Protein AF-0000000086488734 (afdb_homodimer)

pLDDT: mean 96.56, std 5.33, range [37.34, 98.94]

Nearest PDB structures (foldseek):
  3ado-assembly1_A  TM=9.738E-01  e=2.021E-36  Oryctolagus cuniculus
  3f3s-assembly1_A  TM=9.738E-01  e=7.487E-36  Homo sapiens
  4om8-assembly1_A  TM=8.077E-01  e=1.391E-19  Mesorhizobium japonicum MAFF 303099
  4dyd-assembly1_A  TM=7.619E-01  e=4.745E-18  Acinetobacter baylyi
  1f17-assembly1_A  TM=7.659E-01  e=3.900E-17  Homo sapiens

Secondary structure (DSSP, 8-state):
-----EEEEE--SHHHHHHHHHHHHTT--EEEE-S-HHHHHHHHHHHHHHHHHHHHTT--SSSS-HHHHHHTEEEES-HHHHHTTEEEEEE---S-HHHHHHHHHHHHHHHHHHT-TTT-EEEE--SSS-THHHHTT-TTGGGEEEEEE-SSTTT--EEEEE--TT--HHHHHHHHHHHHHTT-EEEE-SS--TTTTHHHHHHHHHHHHHHHHHTTSS-HHHHHHHIIIIIHHHHTTS-HHHHHHHTTTSHHHHHHHHHHHHHHHHHTS-SPP-TTT-TTHHHHHHHHHHHS-GGGHHHHHHHHHHHHHHHHHHHHHHHH-/-----EEEEE--SHHHHHHHHHHHHTT--EEEE-S-HHHHHHHHHHHHHHHHHHHHTT--SSSS-HHHHHHTEEEES-HHHHHTTEEEEEE---S-HHHHHHHHHHHHHHHHHHT-TTT-EEEE--SSS-THHHHTT-TTGGGEEEEEE-SSTTT--EEEEE--TT--HHHHHHHHHHHHHTT-EEEE-SS--TTTTHHHHHHHHHHHHHHHHHTTSS-HHHHHHHIIIIIHHHHTTS-HHHHHHHTTTSHHHHHHHHHHHHHHHHHTS-SPP-TTT-TTHHHHHHHHHHHS-GGGHHHHHHHHHHHHHHHHHHHHHHHH-

InterPro domains:
  IPR006108 3-hydroxyacyl-CoA dehydrogenase, C-terminal [PF00725] (195-251)
  IPR006176 3-hydroxyacyl-CoA dehydrogenase, NAD binding [PF02737] (6-191)
  IPR006180 3-hydroxyacyl-CoA dehydrogenase, conserved site [PS00067] (192-216)
  IPR008927 6-phosphogluconate dehydrogenase-like, C-terminal domain superfamily [SSF48179] (195-271)
  IPR013328 6-phosphogluconate dehydrogenase, domain 2 [G3DSA:1.10.1040.10] (196-321)
  IPR036291 NAD(P)-binding domain superfamily [SSF51735] (2-192)

Structure (mmCIF, N/CA/C/O backbone):
data_AF-0000000086488734-model_v1
#
loop_
_entity.id
_entity.type
_entity.pdbx_description
1 polymer Lambda-crystallin
#
loop_
_atom_site.group_PDB
_atom_site.id
_atom_site.type_symbol
_atom_site.label_atom_id
_atom_site.label_alt_id
_atom_site.label_comp_id
_atom_site.label_asym_id
_atom_site.label_entity_id
_atom_site.label_seq_id
_atom_site.pdbx_PDB_ins_code
_atom_site.Cartn_x
_atom_site.Cartn_y
_atom_site.Cartn_z
_atom_site.occupancy
_atom_site.B_iso_or_equiv
_atom_site.auth_seq_id
_atom_site.auth_comp_id
_atom_site.auth_asym_id
_atom_site.auth_atom_id
_atom_site.pdbx_PDB_model_num
ATOM 1 N N . MET A 1 1 ? 20.094 37.031 6.965 1 37.47 1 MET A N 1
ATOM 2 C CA . MET A 1 1 ? 19.328 35.938 6.367 1 37.47 1 MET A CA 1
ATOM 3 C C . MET A 1 1 ? 17.844 36.062 6.711 1 37.47 1 MET A C 1
ATOM 5 O O . MET A 1 1 ? 17.484 36.219 7.879 1 37.47 1 MET A O 1
ATOM 9 N N . SER A 1 2 ? 17.016 36.562 5.918 1 46.47 2 SER A N 1
ATOM 10 C CA . SER A 1 2 ? 15.609 36.938 6.117 1 46.47 2 SER A CA 1
ATOM 11 C C . SER A 1 2 ? 14.859 35.844 6.875 1 46.47 2 SER A C 1
ATOM 13 O O . SER A 1 2 ? 14.961 34.656 6.539 1 46.47 2 SER A O 1
ATOM 15 N N . SER A 1 3 ? 14.391 36.156 8.094 1 72 3 SER A N 1
ATOM 16 C CA . SER A 1 3 ? 13.828 35.25 9.086 1 72 3 SER A CA 1
ATOM 17 C C . SER A 1 3 ? 12.586 34.531 8.555 1 72 3 SER A C 1
ATOM 19 O O . SER A 1 3 ? 11.766 35.156 7.863 1 72 3 SER A O 1
ATOM 21 N N . LYS A 1 4 ? 12.547 33.156 8.211 1 86 4 LYS A N 1
ATOM 22 C CA . LYS A 1 4 ? 11.453 32.375 7.641 1 86 4 LYS A CA 1
ATOM 23 C C . LYS A 1 4 ? 10.156 32.594 8.406 1 86 4 LYS A C 1
ATOM 25 O O . LYS A 1 4 ? 9.078 32.281 7.922 1 86 4 LYS A O 1
ATOM 30 N N . GLY A 1 5 ? 10.203 33.406 9.469 1 93 5 GLY A N 1
ATOM 31 C CA . GLY A 1 5 ? 9.031 33.562 10.312 1 93 5 GLY A CA 1
ATOM 32 C C . GLY A 1 5 ? 8.852 32.406 11.289 1 93 5 GLY A C 1
ATOM 33 O O . GLY A 1 5 ? 9.406 31.328 11.102 1 93 5 GLY A O 1
ATOM 34 N N . LYS A 1 6 ? 8 32.625 12.273 1 96.88 6 LYS A N 1
ATOM 35 C CA . LYS A 1 6 ? 7.801 31.688 13.367 1 96.88 6 LYS A CA 1
ATOM 36 C C . LYS A 1 6 ? 6.637 30.734 13.062 1 96.88 6 LYS A C 1
ATOM 38 O O . LYS A 1 6 ? 5.648 31.141 12.445 1 96.88 6 LYS A O 1
ATOM 43 N N . ILE A 1 7 ? 6.828 29.5 13.484 1 98.56 7 ILE A N 1
ATOM 44 C CA . ILE A 1 7 ? 5.746 28.516 13.445 1 98.56 7 ILE A CA 1
ATOM 45 C C . ILE A 1 7 ? 5.285 28.203 14.859 1 98.56 7 ILE A C 1
ATOM 47 O O . ILE A 1 7 ? 6.105 27.938 15.742 1 98.56 7 ILE A O 1
ATOM 51 N N . GLY A 1 8 ? 4.039 28.328 15.078 1 98.69 8 GLY A N 1
ATOM 52 C CA . GLY A 1 8 ? 3.465 27.891 16.344 1 98.69 8 GLY A CA 1
ATOM 53 C C . GLY A 1 8 ? 2.799 26.531 16.25 1 98.69 8 GLY A C 1
ATOM 54 O O . GLY A 1 8 ? 2.178 26.203 15.242 1 98.69 8 GLY A O 1
ATOM 55 N N . ILE A 1 9 ? 2.91 25.75 17.344 1 98.81 9 ILE A N 1
ATOM 56 C CA . ILE A 1 9 ? 2.242 24.453 17.422 1 98.81 9 ILE A CA 1
ATOM 57 C C . ILE A 1 9 ? 1.436 24.359 18.719 1 98.81 9 ILE A C 1
ATOM 59 O O . ILE A 1 9 ? 1.965 24.609 19.797 1 98.81 9 ILE A O 1
ATOM 63 N N . MET A 1 10 ? 0.19 24.141 18.578 1 98.62 10 MET A N 1
ATOM 64 C CA . MET A 1 10 ? -0.683 23.922 19.734 1 98.62 10 MET A CA 1
ATOM 65 C C . MET A 1 10 ? -0.871 22.438 20 1 98.62 10 MET A C 1
ATOM 67 O O . MET A 1 10 ? -1.656 21.781 19.328 1 98.62 10 MET A O 1
ATOM 71 N N . GLY A 1 11 ? -0.324 21.906 21 1 97.88 11 GLY A N 1
ATOM 72 C CA . GLY A 1 11 ? -0.283 20.484 21.312 1 97.88 11 GLY A CA 1
ATOM 73 C C . GLY A 1 11 ? 1.09 19.875 21.109 1 97.88 11 GLY A C 1
ATOM 74 O O . GLY A 1 11 ? 1.642 19.922 20.016 1 97.88 11 GLY A O 1
ATOM 75 N N . SER A 1 12 ? 1.639 19.281 22.188 1 97.81 12 SER A N 1
ATOM 76 C CA . SER A 1 12 ? 3.008 18.766 22.141 1 97.81 12 SER A CA 1
ATOM 77 C C . SER A 1 12 ? 3.039 17.25 22.234 1 97.81 12 SER A C 1
ATOM 79 O O . SER A 1 12 ? 3.986 16.672 22.766 1 97.81 12 SER A O 1
ATOM 81 N N . GLY A 1 13 ? 1.936 16.609 21.75 1 95.69 13 GLY A N 1
ATOM 82 C CA . GLY A 1 13 ? 1.922 15.156 21.625 1 95.69 13 GLY A CA 1
ATOM 83 C C . GLY A 1 13 ? 2.75 14.648 20.453 1 95.69 13 GLY A C 1
ATOM 84 O O . GLY A 1 13 ? 3.6 15.367 19.938 1 95.69 13 GLY A O 1
ATOM 85 N N . LEU A 1 14 ? 2.539 13.414 20.109 1 93.31 14 LEU A N 1
ATOM 86 C CA . LEU A 1 14 ? 3.309 12.742 19.062 1 93.31 14 LEU A CA 1
ATOM 87 C C . LEU A 1 14 ? 3.275 13.531 17.766 1 93.31 14 LEU A C 1
ATOM 89 O O . LEU A 1 14 ? 4.316 13.758 17.141 1 93.31 14 LEU A O 1
ATOM 93 N N . ILE A 1 15 ? 2.08 13.938 17.344 1 96.94 15 ILE A N 1
ATOM 94 C CA . ILE A 1 15 ? 1.908 14.656 16.078 1 96.94 15 ILE A CA 1
ATOM 95 C C . ILE A 1 15 ? 2.594 16.016 16.172 1 96.94 15 ILE A C 1
ATOM 97 O O . ILE A 1 15 ? 3.318 16.422 15.25 1 96.94 15 ILE A O 1
ATOM 101 N N . GLY A 1 16 ? 2.352 16.734 17.266 1 98.25 16 GLY A N 1
ATOM 102 C CA . GLY A 1 16 ? 2.982 18.031 17.453 1 98.25 16 GLY A CA 1
ATOM 103 C C . GLY A 1 16 ? 4.496 17.969 17.438 1 98.25 16 GLY A C 1
ATOM 104 O O . GLY A 1 16 ? 5.148 18.812 16.828 1 98.25 16 GLY A O 1
ATOM 105 N N . ARG A 1 17 ? 5.051 16.984 18.047 1 98.12 17 ARG A N 1
ATOM 106 C CA . ARG A 1 17 ? 6.496 16.797 18.078 1 98.12 17 ARG A CA 1
ATOM 107 C C . ARG A 1 17 ? 7.055 16.531 16.688 1 98.12 17 ARG A C 1
ATOM 109 O O . ARG A 1 17 ? 8.086 17.094 16.312 1 98.12 17 ARG A O 1
ATOM 116 N N . SER A 1 18 ? 6.367 15.727 15.93 1 97.88 18 SER A N 1
ATOM 117 C CA . SER A 1 18 ? 6.801 15.43 14.57 1 97.88 18 SER A CA 1
ATOM 118 C C . SER A 1 18 ? 6.793 16.688 13.703 1 97.88 18 SER A C 1
ATOM 120 O O . SER A 1 18 ? 7.727 16.922 12.93 1 97.88 18 SER A O 1
ATOM 122 N N . TRP A 1 19 ? 5.738 17.453 13.852 1 98.69 19 TRP A N 1
ATOM 123 C CA . TRP A 1 19 ? 5.664 18.703 13.102 1 98.69 19 TRP A CA 1
ATOM 124 C C . TRP A 1 19 ? 6.82 19.625 13.477 1 98.69 19 TRP A C 1
ATOM 126 O O . TRP A 1 19 ? 7.43 20.25 12.602 1 98.69 19 TRP A O 1
ATOM 136 N N . ALA A 1 20 ? 7.094 19.703 14.758 1 98.75 20 ALA A N 1
ATOM 137 C CA . ALA A 1 20 ? 8.188 20.562 15.219 1 98.75 20 ALA A CA 1
ATOM 138 C C . ALA A 1 20 ? 9.508 20.172 14.547 1 98.75 20 ALA A C 1
ATOM 140 O O . ALA A 1 20 ? 10.242 21.031 14.062 1 98.75 20 ALA A O 1
ATOM 141 N N . MET A 1 21 ? 9.75 18.906 14.539 1 98.56 21 MET A N 1
ATOM 142 C CA . MET A 1 21 ? 10.977 18.391 13.93 1 98.56 21 MET A CA 1
ATOM 143 C C . MET A 1 21 ? 11.008 18.688 12.438 1 98.56 21 MET A C 1
ATOM 145 O O . MET A 1 21 ? 12.055 19.062 11.898 1 98.56 21 MET A O 1
ATOM 149 N N . LEU A 1 22 ? 9.914 18.562 11.75 1 98.44 22 LEU A N 1
ATOM 150 C CA . LEU A 1 22 ? 9.82 18.781 10.312 1 98.44 22 LEU A CA 1
ATOM 151 C C . LEU A 1 22 ? 10.086 20.25 9.977 1 98.44 22 LEU A C 1
ATOM 153 O O . LEU A 1 22 ? 10.883 20.547 9.086 1 98.44 22 LEU A O 1
ATOM 157 N N . PHE A 1 23 ? 9.469 21.156 10.68 1 98.69 23 PHE A N 1
ATOM 158 C CA . PHE A 1 23 ? 9.648 22.578 10.422 1 98.69 23 PHE A CA 1
ATOM 159 C C . PHE A 1 23 ? 11.07 23.016 10.758 1 98.69 23 PHE A C 1
ATOM 161 O O . PHE A 1 23 ? 11.688 23.766 10.016 1 98.69 23 PHE A O 1
ATOM 168 N N . ALA A 1 24 ? 11.602 22.531 11.844 1 98.38 24 ALA A N 1
ATOM 169 C CA . ALA A 1 24 ? 12.961 22.875 12.258 1 98.38 24 ALA A CA 1
ATOM 170 C C . ALA A 1 24 ? 13.992 22.375 11.25 1 98.38 24 ALA A C 1
ATOM 172 O O . ALA A 1 24 ? 15.047 23 11.07 1 98.38 24 ALA A O 1
ATOM 173 N N . SER A 1 25 ? 13.672 21.328 10.617 1 97.69 25 SER A N 1
ATOM 174 C CA . SER A 1 25 ? 14.609 20.688 9.695 1 97.69 25 SER A CA 1
ATOM 175 C C . SER A 1 25 ? 15 21.625 8.562 1 97.69 25 SER A C 1
ATOM 177 O O . SER A 1 25 ? 16.078 21.5 7.98 1 97.69 25 SER A O 1
ATOM 179 N N . VAL A 1 26 ? 14.125 22.547 8.242 1 97.56 26 VAL A N 1
ATOM 180 C CA . VAL A 1 26 ? 14.422 23.453 7.145 1 97.56 26 VAL A CA 1
ATOM 181 C C . VAL A 1 26 ? 14.656 24.859 7.695 1 97.56 26 VAL A C 1
ATOM 183 O O . VAL A 1 26 ? 14.594 25.844 6.953 1 97.56 26 VAL A O 1
ATOM 186 N N . GLY A 1 27 ? 14.695 25.016 9.008 1 97.69 27 GLY A N 1
ATOM 187 C CA . GLY A 1 27 ? 15.234 26.234 9.57 1 97.69 27 GLY A CA 1
ATOM 188 C C . GLY A 1 27 ? 14.18 27.125 10.188 1 97.69 27 GLY A C 1
ATOM 189 O O . GLY A 1 27 ? 14.469 28.25 10.602 1 97.69 27 GLY A O 1
ATOM 190 N N . TYR A 1 28 ? 12.969 26.672 10.305 1 98.31 28 TYR A N 1
ATOM 191 C CA . TYR A 1 28 ? 11.938 27.5 10.922 1 98.31 28 TYR A CA 1
ATOM 192 C C . TYR A 1 28 ? 12.086 27.516 12.438 1 98.31 28 TYR A C 1
ATOM 194 O O . TYR A 1 28 ? 12.258 26.469 13.062 1 98.31 28 TYR A O 1
ATOM 202 N N . PRO A 1 29 ? 12.078 28.703 13.055 1 98.25 29 PRO A N 1
ATOM 203 C CA . PRO A 1 29 ? 11.836 28.703 14.5 1 98.25 29 PRO A CA 1
ATOM 204 C C . PRO A 1 29 ? 10.445 28.172 14.859 1 98.25 29 PRO A C 1
ATOM 206 O O . PRO A 1 29 ? 9.453 28.547 14.234 1 98.25 29 PRO A O 1
ATOM 209 N N . VAL A 1 30 ? 10.391 27.297 15.844 1 98.69 30 VAL A N 1
ATOM 210 C CA . VAL A 1 30 ? 9.148 26.641 16.219 1 98.69 30 VAL A CA 1
ATOM 211 C C . VAL A 1 30 ? 8.898 26.797 17.719 1 98.69 30 VAL A C 1
ATOM 213 O O . VAL A 1 30 ? 9.828 26.672 18.516 1 98.69 30 VAL A O 1
ATOM 216 N N . GLN A 1 31 ? 7.734 27.141 18.062 1 98.69 31 GLN A N 1
ATOM 217 C CA . GLN A 1 31 ? 7.363 27.188 19.484 1 98.69 31 GLN A CA 1
ATOM 218 C C . GLN A 1 31 ? 6.16 26.297 19.766 1 98.69 31 GLN A C 1
ATOM 220 O O . GLN A 1 31 ? 5.125 26.406 19.109 1 98.69 31 GLN A O 1
ATOM 225 N N . LEU A 1 32 ? 6.328 25.359 20.766 1 98.56 32 LEU A N 1
ATOM 226 C CA . LEU A 1 32 ? 5.277 24.438 21.172 1 98.56 32 LEU A CA 1
ATOM 227 C C . LEU A 1 32 ? 4.516 24.969 22.375 1 98.56 32 LEU A C 1
ATOM 229 O O . LEU A 1 32 ? 5.125 25.391 23.359 1 98.56 32 LEU A O 1
ATOM 233 N N . PHE A 1 33 ? 3.221 24.906 22.234 1 98.5 33 PHE A N 1
ATOM 234 C CA . PHE A 1 33 ? 2.342 25.203 23.359 1 98.5 33 PHE A CA 1
ATOM 235 C C . PHE A 1 33 ? 1.643 23.938 23.844 1 98.5 33 PHE A C 1
ATOM 237 O O . PHE A 1 33 ? 1.217 23.109 23.047 1 98.5 33 PHE A O 1
ATOM 244 N N . ASP A 1 34 ? 1.569 23.781 25.141 1 97.44 34 ASP A N 1
ATOM 245 C CA . ASP A 1 34 ? 0.759 22.781 25.828 1 97.44 34 ASP A CA 1
ATOM 246 C C . ASP A 1 34 ? 0.312 23.297 27.188 1 97.44 34 ASP A C 1
ATOM 248 O O . ASP A 1 34 ? 0.969 24.141 27.797 1 97.44 34 ASP A O 1
ATOM 252 N N . VAL A 1 35 ? -0.812 22.812 27.625 1 93.62 35 VAL A N 1
ATOM 253 C CA . VAL A 1 35 ? -1.335 23.25 28.922 1 93.62 35 VAL A CA 1
ATOM 254 C C . VAL A 1 35 ? -0.518 22.625 30.047 1 93.62 35 VAL A C 1
ATOM 256 O O . VAL A 1 35 ? -0.478 23.156 31.156 1 93.62 35 VAL A O 1
ATOM 259 N N . SER A 1 36 ? 0.178 21.516 29.734 1 94.81 36 SER A N 1
ATOM 260 C CA . SER A 1 36 ? 0.935 20.766 30.734 1 94.81 36 SER A CA 1
ATOM 261 C C . SER A 1 36 ? 2.432 21.031 30.609 1 94.81 36 SER A C 1
ATOM 263 O O . SER A 1 36 ? 3.041 20.703 29.594 1 94.81 36 SER A O 1
ATOM 265 N N . ASP A 1 37 ? 3.051 21.547 31.719 1 94.81 37 ASP A N 1
ATOM 266 C CA . ASP A 1 37 ? 4.496 21.75 31.75 1 94.81 37 ASP A CA 1
ATOM 267 C C . ASP A 1 37 ? 5.242 20.422 31.594 1 94.81 37 ASP A C 1
ATOM 269 O O . ASP A 1 37 ? 6.289 20.375 30.938 1 94.81 37 ASP A O 1
ATOM 273 N N . GLU A 1 38 ? 4.703 19.516 32.219 1 96.69 38 GLU A N 1
ATOM 274 C CA . GLU A 1 38 ? 5.316 18.188 32.156 1 96.69 38 GLU A CA 1
ATOM 275 C C . GLU A 1 38 ? 5.344 17.672 30.703 1 96.69 38 GLU A C 1
ATOM 277 O O . GLU A 1 38 ? 6.332 17.078 30.281 1 96.69 38 GLU A O 1
ATOM 282 N N . GLN A 1 39 ? 4.246 17.875 30.016 1 96.25 39 GLN A N 1
ATOM 283 C CA . GLN A 1 39 ? 4.172 17.438 28.625 1 96.25 39 GLN A CA 1
ATOM 284 C C . GLN A 1 39 ? 5.199 18.172 27.766 1 96.25 39 GLN A C 1
ATOM 286 O O . GLN A 1 39 ? 5.793 17.578 26.859 1 96.25 39 GLN A O 1
ATOM 291 N N . LEU A 1 40 ? 5.398 19.469 27.984 1 97.94 40 LEU A N 1
ATOM 292 C CA . LEU A 1 40 ? 6.355 20.266 27.234 1 97.94 40 LEU A CA 1
ATOM 293 C C . LEU A 1 40 ? 7.781 19.781 27.469 1 97.94 40 LEU A C 1
ATOM 295 O O . LEU A 1 40 ? 8.57 19.656 26.531 1 97.94 40 LEU A O 1
ATOM 299 N N . LYS A 1 41 ? 8.086 19.5 28.719 1 97.56 41 LYS A N 1
ATOM 300 C CA . LYS A 1 41 ? 9.414 18.984 29.047 1 97.56 41 LYS A CA 1
ATOM 301 C C . LYS A 1 41 ? 9.656 17.641 28.359 1 97.56 41 LYS A C 1
ATOM 303 O O . LYS A 1 41 ? 10.719 17.422 27.766 1 97.56 41 LYS A O 1
ATOM 308 N N . LYS A 1 42 ? 8.68 16.797 28.438 1 97.62 42 LYS A N 1
ATOM 309 C CA . LYS A 1 42 ? 8.773 15.484 27.812 1 97.62 42 LYS A CA 1
ATOM 310 C C . LYS A 1 42 ? 8.93 15.609 26.297 1 97.62 42 LYS A C 1
ATOM 312 O O . LYS A 1 42 ? 9.664 14.836 25.672 1 97.62 42 LYS A O 1
ATOM 317 N N . ALA A 1 43 ? 8.172 16.516 25.734 1 98.19 43 ALA A N 1
ATOM 318 C CA . ALA A 1 43 ? 8.227 16.734 24.281 1 98.19 43 ALA A CA 1
ATOM 319 C C . ALA A 1 43 ? 9.625 17.141 23.844 1 98.19 43 ALA A C 1
ATOM 321 O O . ALA A 1 43 ? 10.164 16.578 22.875 1 98.19 43 ALA A O 1
ATOM 322 N N . LEU A 1 44 ? 10.25 18.078 24.562 1 98.25 44 LEU A N 1
ATOM 323 C CA . LEU A 1 44 ? 11.586 18.531 24.219 1 98.25 44 LEU A CA 1
ATOM 324 C C . LEU A 1 44 ? 12.602 17.406 24.344 1 98.25 44 LEU A C 1
ATOM 326 O O . LEU A 1 44 ? 13.492 17.266 23.5 1 98.25 44 LEU A O 1
ATOM 330 N N . GLU A 1 45 ? 12.453 16.656 25.391 1 98.19 45 GLU A N 1
ATOM 331 C CA . GLU A 1 45 ? 13.359 15.523 25.609 1 98.19 45 GLU A CA 1
ATOM 332 C C . GLU A 1 45 ? 13.219 14.484 24.5 1 98.19 45 GLU A C 1
ATOM 334 O O . GLU A 1 45 ? 14.219 13.977 24 1 98.19 45 GLU A O 1
ATOM 339 N N . ASP A 1 46 ? 12.016 14.156 24.219 1 97.5 46 ASP A N 1
ATOM 340 C CA . ASP A 1 46 ? 11.75 13.172 23.172 1 97.5 46 ASP A CA 1
ATOM 341 C C . ASP A 1 46 ? 12.289 13.648 21.828 1 97.5 46 ASP A C 1
ATOM 343 O O . ASP A 1 46 ? 12.922 12.875 21.094 1 97.5 46 ASP A O 1
ATOM 347 N N . ILE A 1 47 ? 12.031 14.898 21.453 1 98.38 47 ILE A N 1
ATOM 348 C CA . ILE A 1 47 ? 12.492 15.477 20.203 1 98.38 47 ILE A CA 1
ATOM 349 C C . ILE A 1 47 ? 14.023 15.414 20.141 1 98.38 47 ILE A C 1
ATOM 351 O O . ILE A 1 47 ? 14.594 15 19.125 1 98.38 47 ILE A O 1
ATOM 355 N N . ALA A 1 48 ? 14.648 15.797 21.25 1 98.25 48 ALA A N 1
ATOM 356 C CA . ALA A 1 48 ? 16.109 15.789 21.312 1 98.25 48 ALA A CA 1
ATOM 357 C C . ALA A 1 48 ? 16.656 14.391 21.078 1 98.25 48 ALA A C 1
ATOM 359 O O . ALA A 1 48 ? 17.594 14.203 20.297 1 98.25 48 ALA A O 1
ATOM 360 N N . ASN A 1 49 ? 16.078 13.461 21.734 1 97.31 49 ASN A N 1
ATOM 361 C CA . ASN A 1 49 ? 16.516 12.078 21.594 1 97.31 49 ASN A CA 1
ATOM 362 C C . ASN A 1 49 ? 16.328 11.57 20.172 1 97.31 49 ASN A C 1
ATOM 364 O O . ASN A 1 49 ? 17.203 10.906 19.625 1 97.31 49 ASN A O 1
ATOM 368 N N . GLN A 1 50 ? 15.195 11.867 19.594 1 95.75 50 GLN A N 1
ATOM 369 C CA . GLN A 1 50 ? 14.922 11.438 18.234 1 95.75 50 GLN A CA 1
ATOM 370 C C . GLN A 1 50 ? 15.906 12.055 17.25 1 95.75 50 GLN A C 1
ATOM 372 O O . GLN A 1 50 ? 16.469 11.359 16.406 1 95.75 50 GLN A O 1
ATOM 377 N N . MET A 1 51 ? 16.094 13.359 17.359 1 97.31 51 MET A N 1
ATOM 378 C CA . MET A 1 51 ? 16.953 14.07 16.406 1 97.31 51 MET A CA 1
ATOM 379 C C . MET A 1 51 ? 18.391 13.562 16.5 1 97.31 51 MET A C 1
ATOM 381 O O . MET A 1 51 ? 19.062 13.43 15.469 1 97.31 51 MET A O 1
ATOM 385 N N . LYS A 1 52 ? 18.844 13.273 17.672 1 96.81 52 LYS A N 1
ATOM 386 C CA . LYS A 1 52 ? 20.188 12.734 17.859 1 96.81 52 LYS A CA 1
ATOM 387 C C . LYS A 1 52 ? 20.312 11.352 17.219 1 96.81 52 LYS A C 1
ATOM 389 O O . LYS A 1 52 ? 21.312 11.062 16.562 1 96.81 52 LYS A O 1
ATOM 394 N N . SER A 1 53 ? 19.328 10.562 17.453 1 94.44 53 SER A N 1
ATOM 395 C CA . SER A 1 53 ? 19.328 9.227 16.875 1 94.44 53 SER A CA 1
ATOM 396 C C . SER A 1 53 ? 19.297 9.289 15.352 1 94.44 53 SER A C 1
ATOM 398 O O . SER A 1 53 ? 20 8.531 14.68 1 94.44 53 SER A O 1
ATOM 400 N N . LEU A 1 54 ? 18.469 10.125 14.812 1 94.62 54 LEU A N 1
ATOM 401 C CA . LEU A 1 54 ? 18.344 10.297 13.367 1 94.62 54 LEU A CA 1
ATOM 402 C C . LEU A 1 54 ? 19.656 10.781 12.766 1 94.62 54 LEU A C 1
ATOM 404 O O . LEU A 1 54 ? 20.047 10.328 11.688 1 94.62 54 LEU A O 1
ATOM 408 N N . GLU A 1 55 ? 20.266 11.734 13.43 1 96 55 GLU A N 1
ATOM 409 C CA . GLU A 1 55 ? 21.562 12.219 12.953 1 96 55 GLU A CA 1
ATOM 410 C C . GLU A 1 55 ? 22.594 11.109 12.961 1 96 55 GLU A C 1
ATOM 412 O O . GLU A 1 55 ? 23.359 10.961 12 1 96 55 GLU A O 1
ATOM 417 N N . ALA A 1 56 ? 22.672 10.328 14.016 1 93.62 56 ALA A N 1
ATOM 418 C CA . ALA A 1 56 ? 23.625 9.227 14.148 1 93.62 56 ALA A CA 1
ATOM 419 C C . ALA A 1 56 ? 23.422 8.195 13.031 1 93.62 56 ALA A C 1
ATOM 421 O O . ALA A 1 56 ? 24.391 7.598 12.555 1 93.62 56 ALA A O 1
ATOM 422 N N . ASP A 1 57 ? 22.219 8.062 12.625 1 87.44 57 ASP A N 1
ATOM 423 C CA . ASP A 1 57 ? 21.891 7.062 11.617 1 87.44 57 ASP A CA 1
ATOM 424 C C . ASP A 1 57 ? 21.969 7.648 10.211 1 87.44 57 ASP A C 1
ATOM 426 O O . ASP A 1 57 ? 21.703 6.953 9.227 1 87.44 57 ASP A O 1
ATOM 430 N N . GLY A 1 58 ? 22.219 8.906 10.117 1 89.62 58 GLY A N 1
ATOM 431 C CA . GLY A 1 58 ? 22.359 9.555 8.82 1 89.62 58 GLY A CA 1
ATOM 432 C C . GLY A 1 58 ? 21.031 9.82 8.141 1 89.62 58 GLY A C 1
ATOM 433 O O . GLY A 1 58 ? 20.969 9.922 6.91 1 89.62 58 GLY A O 1
ATOM 434 N N . THR A 1 59 ? 19.922 9.883 8.938 1 90.56 59 THR A N 1
ATOM 435 C CA . THR A 1 59 ? 18.609 10.016 8.328 1 90.56 59 THR A CA 1
ATOM 436 C C . THR A 1 59 ? 17.922 11.281 8.82 1 90.56 59 THR A C 1
ATOM 438 O O . THR A 1 59 ? 16.703 11.453 8.625 1 90.56 59 THR A O 1
ATOM 441 N N . LEU A 1 60 ? 18.672 12.156 9.531 1 95.44 60 LEU A N 1
ATOM 442 C CA . LEU A 1 60 ? 18.141 13.453 9.922 1 95.44 60 LEU A CA 1
ATOM 443 C C . LEU A 1 60 ? 17.75 14.281 8.703 1 95.44 60 LEU A C 1
ATOM 445 O O . LEU A 1 60 ? 18.562 14.43 7.777 1 95.44 60 LEU A O 1
ATOM 449 N N . ARG A 1 61 ? 16.531 14.727 8.664 1 94.75 61 ARG A N 1
ATOM 450 C CA . ARG A 1 61 ? 16.078 15.539 7.535 1 94.75 61 ARG A CA 1
ATOM 451 C C . ARG A 1 61 ? 16.719 16.922 7.57 1 94.75 61 ARG A C 1
ATOM 453 O O . ARG A 1 61 ? 17 17.453 8.648 1 94.75 61 ARG A O 1
ATOM 460 N N . GLY A 1 62 ? 16.906 17.5 6.391 1 93.94 62 GLY A N 1
ATOM 461 C CA . GLY A 1 62 ? 17.469 18.828 6.273 1 93.94 62 GLY A CA 1
ATOM 462 C C . GLY A 1 62 ? 18.984 18.844 6.266 1 93.94 62 GLY A C 1
ATOM 463 O O . GLY A 1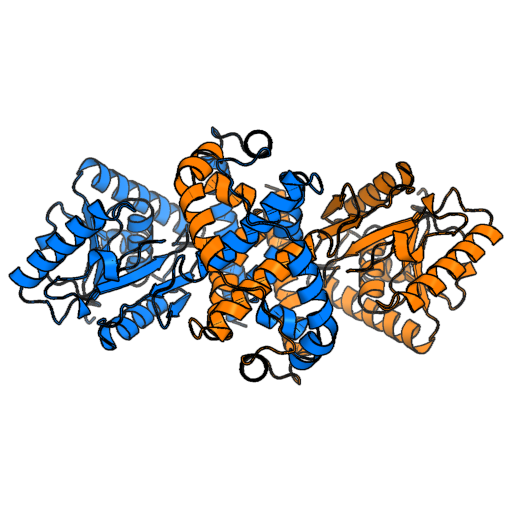 62 ? 19.609 17.781 6.301 1 93.94 62 GLY A O 1
ATOM 464 N N . SER A 1 63 ? 19.562 20.031 6.223 1 94.75 63 SER A N 1
ATOM 465 C CA . SER A 1 63 ? 21.016 20.172 6.125 1 94.75 63 SER A CA 1
ATOM 466 C C . SER A 1 63 ? 21.609 20.609 7.457 1 94.75 63 SER A C 1
ATOM 468 O O . SER A 1 63 ? 22.828 20.594 7.629 1 94.75 63 SER A O 1
ATOM 470 N N . LEU A 1 64 ? 20.766 20.984 8.43 1 96.5 64 LEU A N 1
ATOM 471 C CA . LEU A 1 64 ? 21.234 21.438 9.734 1 96.5 64 LEU A CA 1
ATOM 472 C C . LEU A 1 64 ? 21.531 20.266 10.648 1 96.5 64 LEU A C 1
ATOM 474 O O . LEU A 1 64 ? 20.906 19.203 10.523 1 96.5 64 LEU A O 1
ATOM 478 N N . SER A 1 65 ? 22.438 20.453 11.562 1 97.56 65 SER A N 1
ATOM 479 C CA . SER A 1 65 ? 22.719 19.422 12.57 1 97.56 65 SER A CA 1
ATOM 480 C C . SER A 1 65 ? 21.547 19.281 13.531 1 97.56 65 SER A C 1
ATOM 482 O O . SER A 1 65 ? 20.688 20.156 13.625 1 97.56 65 SER A O 1
ATOM 484 N N . ALA A 1 66 ? 21.531 18.156 14.258 1 98.06 66 ALA A N 1
ATOM 485 C CA . ALA A 1 66 ? 20.516 17.938 15.281 1 98.06 66 ALA A CA 1
ATOM 486 C C . ALA A 1 66 ? 20.531 19.047 16.328 1 98.06 66 ALA A C 1
ATOM 488 O O . ALA A 1 66 ? 19.469 19.516 16.75 1 98.06 66 ALA A O 1
ATOM 489 N N . GLU A 1 67 ? 21.719 19.453 16.688 1 97.94 67 GLU A N 1
ATOM 490 C CA . GLU A 1 67 ? 21.875 20.5 17.703 1 97.94 67 GLU A CA 1
ATOM 491 C C . GLU A 1 67 ? 21.266 21.812 17.219 1 97.94 67 GLU A C 1
ATOM 493 O O . GLU A 1 67 ? 20.562 22.5 17.969 1 97.94 67 GLU A O 1
ATOM 498 N N . ARG A 1 68 ? 21.562 22.141 15.992 1 98.06 68 ARG A N 1
ATOM 499 C CA . ARG A 1 68 ? 21.031 23.391 15.43 1 98.06 68 ARG A CA 1
ATOM 500 C C . ARG A 1 68 ? 19.516 23.328 15.289 1 98.06 68 ARG A C 1
ATOM 502 O O . ARG A 1 68 ? 18.828 24.312 15.578 1 98.06 68 ARG A O 1
ATOM 509 N N . GLN A 1 69 ? 18.969 22.219 14.773 1 98.31 69 GLN A N 1
ATOM 510 C CA . GLN A 1 69 ? 17.516 22.062 14.648 1 98.31 69 GLN A CA 1
ATOM 511 C C . GLN A 1 69 ? 16.828 22.172 16 1 98.31 69 GLN A C 1
ATOM 513 O O . GLN A 1 69 ? 15.805 22.828 16.141 1 98.31 69 GLN A O 1
ATOM 518 N N . LEU A 1 70 ? 17.469 21.516 17.031 1 98.25 70 LEU A N 1
ATOM 519 C CA . LEU A 1 70 ? 16.906 21.531 18.375 1 98.25 70 LEU A CA 1
ATOM 520 C C . LEU A 1 70 ? 16.875 22.953 18.922 1 98.25 70 LEU A C 1
ATOM 522 O O . LEU A 1 70 ? 15.938 23.328 19.656 1 98.25 70 LEU A O 1
ATOM 526 N N . SER A 1 71 ? 17.875 23.766 18.609 1 98.25 71 SER A N 1
ATOM 527 C CA . SER A 1 71 ? 17.969 25.141 19.109 1 98.25 71 SER A CA 1
ATOM 528 C C . SER A 1 71 ? 16.859 26 18.531 1 98.25 71 SER A C 1
ATOM 530 O O . SER A 1 71 ? 16.578 27.078 19.062 1 98.25 71 SER A O 1
ATOM 532 N N . LEU A 1 72 ? 16.203 25.547 17.469 1 98.25 72 LEU A N 1
ATOM 533 C CA . LEU A 1 72 ? 15.133 26.281 16.812 1 98.25 72 LEU A CA 1
ATOM 534 C C . LEU A 1 72 ? 13.789 25.984 17.469 1 98.25 72 LEU A C 1
ATOM 536 O O . LEU A 1 72 ? 12.789 26.641 17.203 1 98.25 72 LEU A O 1
ATOM 540 N N . ILE A 1 73 ? 13.734 24.969 18.375 1 98.69 73 ILE A N 1
ATOM 541 C CA . ILE A 1 73 ? 12.484 24.516 18.969 1 98.69 73 ILE A CA 1
ATOM 542 C C . ILE A 1 73 ? 12.398 24.969 20.422 1 98.69 73 ILE A C 1
ATOM 544 O O . ILE A 1 73 ? 13.297 24.688 21.219 1 98.69 73 ILE A O 1
ATOM 548 N N . SER A 1 74 ? 11.422 25.703 20.719 1 98.25 74 SER A N 1
ATOM 549 C CA . SER A 1 74 ? 11.188 26.172 22.078 1 98.25 74 SER A CA 1
ATOM 550 C C . SER A 1 74 ? 9.766 25.859 22.531 1 98.25 74 SER A C 1
ATOM 552 O O . SER A 1 74 ? 8.961 25.328 21.766 1 98.25 74 SER A O 1
ATOM 554 N N . THR A 1 75 ? 9.477 26.109 23.828 1 98.12 75 THR A N 1
ATOM 555 C CA . THR A 1 75 ? 8.148 25.844 24.375 1 98.12 75 THR A CA 1
ATOM 556 C C . THR A 1 75 ? 7.617 27.062 25.109 1 98.12 75 THR A C 1
ATOM 558 O O . THR A 1 75 ? 8.383 27.969 25.453 1 98.12 75 THR A O 1
ATOM 561 N N . SER A 1 76 ? 6.336 27.156 25.203 1 96.31 76 SER A N 1
ATOM 562 C CA . SER A 1 76 ? 5.676 28.188 25.969 1 96.31 76 SER A CA 1
ATOM 563 C C . SER A 1 76 ? 4.367 27.688 26.578 1 96.31 76 SER A C 1
ATOM 565 O O . SER A 1 76 ? 3.68 26.859 25.984 1 96.31 76 SER A O 1
ATOM 567 N N . LYS A 1 77 ? 3.932 28.25 27.719 1 93.81 77 LYS A N 1
ATOM 568 C CA . LYS A 1 77 ? 2.637 27.969 28.344 1 93.81 77 LYS A CA 1
ATOM 569 C C . LYS A 1 77 ? 1.608 29.031 27.969 1 93.81 77 LYS A C 1
ATOM 571 O O . LYS A 1 77 ? 0.445 28.938 28.359 1 93.81 77 LYS A O 1
ATOM 576 N N . SER A 1 78 ? 2.119 29.938 27.219 1 96.25 78 SER A N 1
ATOM 577 C CA . SER A 1 78 ? 1.236 31 26.75 1 96.25 78 SER A CA 1
ATOM 578 C C . SER A 1 78 ? 0.9 30.828 25.281 1 96.25 78 SER A C 1
ATOM 580 O O . SER A 1 78 ? 1.782 30.922 24.422 1 96.25 78 SER A O 1
ATOM 582 N N . LEU A 1 79 ? -0.4 30.641 25.078 1 97.5 79 LEU A N 1
ATOM 583 C CA . LEU A 1 79 ? -0.838 30.531 23.688 1 97.5 79 LEU A CA 1
ATOM 584 C C . LEU A 1 79 ? -0.584 31.828 22.938 1 97.5 79 LEU A C 1
ATOM 586 O O . LEU A 1 79 ? -0.221 31.797 21.766 1 97.5 79 LEU A O 1
ATOM 590 N N . GLU A 1 80 ? -0.756 32.938 23.578 1 97.81 80 GLU A N 1
ATOM 591 C CA . GLU A 1 80 ? -0.52 34.25 22.984 1 97.81 80 GLU A CA 1
ATOM 592 C C . GLU A 1 80 ? 0.929 34.406 22.531 1 97.81 80 GLU A C 1
ATOM 594 O O . GLU A 1 80 ? 1.194 34.875 21.438 1 97.81 80 GLU A O 1
ATOM 599 N N . GLU A 1 81 ? 1.816 33.938 23.375 1 97.12 81 GLU A N 1
ATOM 600 C CA . GLU A 1 81 ? 3.234 34 23.031 1 97.12 81 GLU A CA 1
ATOM 601 C C . GLU A 1 81 ? 3.547 33.094 21.828 1 97.12 81 GLU A C 1
ATOM 603 O O . GLU A 1 81 ? 4.328 33.5 20.953 1 97.12 81 GLU A O 1
ATOM 608 N N . THR A 1 82 ? 2.959 31.953 21.828 1 98 82 THR A N 1
ATOM 609 C CA . THR A 1 82 ? 3.191 30.984 20.766 1 98 82 THR A CA 1
ATOM 610 C C . THR A 1 82 ? 2.68 31.5 19.438 1 98 82 THR A C 1
ATOM 612 O O . THR A 1 82 ? 3.307 31.281 18.391 1 98 82 THR A O 1
ATOM 615 N N . VAL A 1 83 ? 1.626 32.219 19.469 1 97.81 83 VAL A N 1
ATOM 616 C CA . VAL A 1 83 ? 0.965 32.688 18.25 1 97.81 83 VAL A CA 1
ATOM 617 C C . VAL A 1 83 ? 1.548 34.031 17.828 1 97.81 83 VAL A C 1
ATOM 619 O O . VAL A 1 83 ? 1.523 34.375 16.641 1 97.81 83 VAL A O 1
ATOM 622 N N . SER A 1 84 ? 2.135 34.719 18.844 1 95.12 84 SER A N 1
ATOM 623 C CA . SER A 1 84 ? 2.691 36.031 18.547 1 95.12 84 SER A CA 1
ATOM 624 C C . SER A 1 84 ? 3.783 35.938 17.484 1 95.12 84 SER A C 1
ATOM 626 O O . SER A 1 84 ? 4.707 35.125 17.609 1 95.12 84 SER A O 1
ATOM 628 N N . ASP A 1 85 ? 3.635 36.562 16.375 1 91.31 85 ASP A N 1
ATOM 629 C CA . ASP A 1 85 ? 4.57 36.719 15.273 1 91.31 85 ASP A CA 1
ATOM 630 C C . ASP A 1 85 ? 4.605 35.438 14.43 1 91.31 85 ASP A C 1
ATOM 632 O O . ASP A 1 85 ? 5.484 35.281 13.578 1 91.31 85 ASP A O 1
ATOM 636 N N . ALA A 1 86 ? 3.76 34.5 14.719 1 96.94 86 ALA A N 1
ATOM 637 C CA . ALA A 1 86 ? 3.68 33.281 13.891 1 96.94 86 ALA A CA 1
ATOM 638 C C . ALA A 1 86 ? 2.891 33.562 12.609 1 96.94 86 ALA A C 1
ATOM 640 O O . ALA A 1 86 ? 1.889 34.281 12.633 1 96.94 86 ALA A O 1
ATOM 641 N N . TRP A 1 87 ? 3.373 33.031 11.492 1 97.75 87 TRP A N 1
ATOM 642 C CA . TRP A 1 87 ? 2.609 33.156 10.258 1 97.75 87 TRP A CA 1
ATOM 643 C C . TRP A 1 87 ? 1.89 31.828 9.945 1 97.75 87 TRP A C 1
ATOM 645 O O . TRP A 1 87 ? 1.059 31.781 9.031 1 97.75 87 TRP A O 1
ATOM 655 N N . TYR A 1 88 ? 2.213 30.828 10.695 1 98.62 88 TYR A N 1
ATOM 656 C CA . TYR A 1 88 ? 1.588 29.516 10.594 1 98.62 88 TYR A CA 1
ATOM 657 C C . TYR A 1 88 ? 1.457 28.875 11.969 1 98.62 88 TYR A C 1
ATOM 659 O O . TYR A 1 88 ? 2.418 28.844 12.742 1 98.62 88 TYR A O 1
ATOM 667 N N . VAL A 1 89 ? 0.269 28.391 12.297 1 98.81 89 VAL A N 1
ATOM 668 C CA . VAL A 1 89 ? 0.011 27.688 13.547 1 98.81 89 VAL A CA 1
ATOM 669 C C . VAL A 1 89 ? -0.632 26.344 13.258 1 98.81 89 VAL A C 1
ATOM 671 O O . VAL A 1 89 ? -1.633 26.25 12.547 1 98.81 89 VAL A O 1
ATOM 674 N N . GLN A 1 90 ? -0.075 25.281 13.797 1 98.81 90 GLN A N 1
ATOM 675 C CA . GLN A 1 90 ? -0.584 23.938 13.641 1 98.81 90 GLN A CA 1
ATOM 676 C C . GLN A 1 90 ? -1.226 23.438 14.93 1 98.81 90 GLN A C 1
ATOM 678 O O . GLN A 1 90 ? -0.554 23.312 15.953 1 98.81 90 GLN A O 1
ATOM 683 N N . GLU A 1 91 ? -2.475 23.188 14.898 1 98.75 91 GLU A N 1
ATOM 684 C CA . GLU A 1 91 ? -3.178 22.625 16.047 1 98.75 91 GLU A CA 1
ATOM 685 C C . GLU A 1 91 ? -3.082 21.094 16.062 1 98.75 91 GLU A C 1
ATOM 687 O O . GLU A 1 91 ? -3.396 20.438 15.07 1 98.75 91 GLU A O 1
ATOM 692 N N . CYS A 1 92 ? -2.674 20.5 17.156 1 98.19 92 CYS A N 1
ATOM 693 C CA . CYS A 1 92 ? -2.443 19.062 17.312 1 98.19 92 CYS A CA 1
ATOM 694 C C . CYS A 1 92 ? -3.078 18.547 18.594 1 98.19 92 CYS A C 1
ATOM 696 O O . CYS A 1 92 ? -2.545 17.641 19.234 1 98.19 92 CYS A O 1
ATOM 698 N N . VAL A 1 93 ? -4.152 19.141 19.047 1 96.94 93 VAL A N 1
ATOM 699 C CA . VAL A 1 93 ? -4.836 18.703 20.25 1 96.94 93 VAL A CA 1
ATOM 700 C C . VAL A 1 93 ? -5.621 17.422 19.969 1 96.94 93 VAL A C 1
ATOM 702 O O . VAL A 1 93 ? -5.738 17 18.812 1 96.94 93 VAL A O 1
ATOM 705 N N . PRO A 1 94 ? -6.176 16.766 20.922 1 94.31 94 PRO A N 1
ATOM 706 C CA . PRO A 1 94 ? -6.875 15.484 20.75 1 94.31 94 PRO A CA 1
ATOM 707 C C . PRO A 1 94 ? -8.023 15.578 19.75 1 94.31 94 PRO A C 1
ATOM 709 O O . PRO A 1 94 ? -8.648 16.641 19.609 1 94.31 94 PRO A O 1
ATOM 712 N N . GLU A 1 95 ? -8.367 14.445 19.188 1 95 95 GLU A N 1
ATOM 713 C CA . GLU A 1 95 ? -9.375 14.328 18.141 1 95 95 GLU A CA 1
ATOM 714 C C . GLU A 1 95 ? -10.773 14.258 18.734 1 95 95 GLU A C 1
ATOM 716 O O . GLU A 1 95 ? -11.422 13.211 18.688 1 95 95 GLU A O 1
ATOM 721 N N . SER A 1 96 ? -11.203 15.32 19.203 1 95.75 96 SER A N 1
ATOM 722 C CA . SER A 1 96 ? -12.539 15.531 19.75 1 95.75 96 SER A CA 1
ATOM 723 C C . SER A 1 96 ? -13.125 16.859 19.266 1 95.75 96 SER A C 1
ATOM 725 O O . SER A 1 96 ? -12.484 17.906 19.375 1 95.75 96 SER A O 1
ATOM 727 N N . LEU A 1 97 ? -14.336 16.75 18.781 1 96.88 97 LEU A N 1
ATOM 728 C CA . LEU A 1 97 ? -14.953 17.953 18.219 1 96.88 97 LEU A CA 1
ATOM 729 C C . LEU A 1 97 ? -15.023 19.062 19.25 1 96.88 97 LEU A C 1
ATOM 731 O O . LEU A 1 97 ? -14.68 20.219 18.969 1 96.88 97 LEU A O 1
ATOM 735 N N . ASP A 1 98 ? -15.406 18.719 20.469 1 97.62 98 ASP A N 1
ATOM 736 C CA . ASP A 1 98 ? -15.531 19.719 21.516 1 97.62 98 ASP A CA 1
ATOM 737 C C . ASP A 1 98 ? -14.18 20.328 21.844 1 97.62 98 ASP A C 1
ATOM 739 O O . ASP A 1 98 ? -14.07 21.547 22.016 1 97.62 98 ASP A O 1
ATOM 743 N N . VAL A 1 99 ? -13.18 19.531 21.906 1 97.38 99 VAL A N 1
ATOM 744 C CA . VAL A 1 99 ? -11.828 20 22.219 1 97.38 99 VAL A CA 1
ATOM 745 C C . VAL A 1 99 ? -11.328 20.906 21.094 1 97.38 99 VAL A C 1
ATOM 747 O O . VAL A 1 99 ? -10.727 21.953 21.359 1 97.38 99 VAL A O 1
ATOM 750 N N . LYS A 1 100 ? -11.617 20.594 19.891 1 97.88 100 LYS A N 1
ATOM 751 C CA . LYS A 1 100 ? -11.164 21.375 18.75 1 97.88 100 LYS A CA 1
ATOM 752 C C . LYS A 1 100 ? -11.922 22.703 18.656 1 97.88 100 LYS A C 1
ATOM 754 O O . LYS A 1 100 ? -11.344 23.734 18.312 1 97.88 100 LYS A O 1
ATOM 759 N N . LYS A 1 101 ? -13.203 22.656 18.938 1 98.19 101 LYS A N 1
ATOM 760 C CA . LYS A 1 101 ? -13.984 23.891 18.969 1 98.19 101 LYS A CA 1
ATOM 761 C C . LYS A 1 101 ? -13.406 24.875 19.984 1 98.19 101 LYS A C 1
ATOM 763 O O . LYS A 1 101 ? -13.25 26.062 19.688 1 98.19 101 LYS A O 1
ATOM 768 N N . GLU A 1 102 ? -13.141 24.344 21.109 1 97.94 102 GLU A N 1
ATOM 769 C CA . GLU A 1 102 ? -12.555 25.188 22.156 1 97.94 102 GLU A CA 1
ATOM 770 C C . GLU A 1 102 ? -11.188 25.719 21.734 1 97.94 102 GLU A C 1
ATOM 772 O O . GLU A 1 102 ? -10.883 26.891 21.938 1 97.94 102 GLU A O 1
ATOM 777 N N . ALA A 1 103 ? -10.383 24.844 21.203 1 98.06 103 ALA A N 1
ATOM 778 C CA . ALA A 1 103 ? -9.039 25.203 20.781 1 98.06 103 ALA A CA 1
ATOM 779 C C . ALA A 1 103 ? -9.078 26.312 19.734 1 98.06 103 ALA A C 1
ATOM 781 O O . ALA A 1 103 ? -8.352 27.312 19.828 1 98.06 103 ALA A O 1
ATOM 782 N N . PHE A 1 104 ? -9.922 26.219 18.766 1 98.44 104 PHE A N 1
ATOM 783 C CA . PHE A 1 104 ? -9.945 27.172 17.656 1 98.44 104 PHE A CA 1
ATOM 784 C C . PHE A 1 104 ? -10.625 28.469 18.078 1 98.44 104 PHE A C 1
ATOM 786 O O . PHE A 1 104 ? -10.312 29.547 17.562 1 98.44 104 PHE A O 1
ATOM 793 N N . LYS A 1 105 ? -11.562 28.375 19.031 1 98.31 105 LYS A N 1
ATOM 794 C CA . LYS A 1 105 ? -12.102 29.609 19.609 1 98.31 105 LYS A CA 1
ATOM 795 C C . LYS A 1 105 ? -11.008 30.406 20.297 1 98.31 105 LYS A C 1
ATOM 797 O O . LYS A 1 105 ? -10.906 31.625 20.125 1 98.31 105 LYS A O 1
ATOM 802 N N . LYS A 1 106 ? -10.258 29.688 21.062 1 98.12 106 LYS A N 1
ATOM 803 C CA . LYS A 1 106 ? -9.141 30.328 21.75 1 98.12 106 LYS A CA 1
ATOM 804 C C . LYS A 1 106 ? -8.156 30.938 20.75 1 98.12 106 LYS A C 1
ATOM 806 O O . LYS A 1 106 ? -7.707 32.062 20.922 1 98.12 106 LYS A O 1
ATOM 811 N N . LEU A 1 107 ? -7.801 30.234 19.734 1 98.44 107 LEU A N 1
ATOM 812 C CA . LEU A 1 107 ? -6.898 30.719 18.703 1 98.44 107 LEU A CA 1
ATOM 813 C C . LEU A 1 107 ? -7.469 31.953 18.031 1 98.44 107 LEU A C 1
ATOM 815 O O . LEU A 1 107 ? -6.75 32.938 17.797 1 98.44 107 LEU A O 1
ATOM 819 N N . ASP A 1 108 ? -8.727 31.891 17.703 1 98.25 108 ASP A N 1
ATOM 820 C CA . ASP A 1 108 ? -9.406 33 17.062 1 98.25 108 ASP A CA 1
ATOM 821 C C . ASP A 1 108 ? -9.336 34.25 17.906 1 98.25 108 ASP A C 1
ATOM 823 O O . ASP A 1 108 ? -9.062 35.344 17.406 1 98.25 108 ASP A O 1
ATOM 827 N N . ASP A 1 109 ? -9.578 34.094 19.203 1 98.06 109 ASP A N 1
ATOM 828 C CA . ASP A 1 109 ? -9.523 35.219 20.141 1 98.06 109 ASP A CA 1
ATOM 829 C C . ASP A 1 109 ? -8.117 35.812 20.219 1 98.06 109 ASP A C 1
ATOM 831 O O . ASP A 1 109 ? -7.945 37.031 20.219 1 98.06 109 ASP A O 1
ATOM 835 N N . VAL A 1 110 ? -7.16 34.938 20.297 1 98.25 110 VAL A N 1
ATOM 836 C CA . VAL A 1 110 ? -5.766 35.344 20.391 1 98.25 110 VAL A CA 1
ATOM 837 C C . VAL A 1 110 ? -5.363 36.094 19.125 1 98.25 110 VAL A C 1
ATOM 839 O O . VAL A 1 110 ? -4.754 37.156 19.188 1 98.25 110 VAL A O 1
ATOM 842 N N . VAL A 1 111 ? -5.672 35.562 18 1 97.75 111 VAL A N 1
ATOM 843 C CA . VAL A 1 111 ? -5.344 36.156 16.703 1 97.75 111 VAL A CA 1
ATOM 844 C C . VAL A 1 111 ? -5.98 37.531 16.594 1 97.75 111 VAL A C 1
ATOM 846 O O . VAL A 1 111 ? -5.352 38.469 16.125 1 97.75 111 VAL A O 1
ATOM 849 N N . GLU A 1 112 ? -7.234 37.625 17.078 1 97.19 112 GLU A N 1
ATOM 850 C CA . GLU A 1 112 ? -7.945 38.906 17.078 1 97.19 112 GLU A CA 1
ATOM 851 C C . GLU A 1 112 ? -7.254 39.906 17.969 1 97.19 112 GLU A C 1
ATOM 853 O O . GLU A 1 112 ? -7.047 41.062 17.562 1 97.19 112 GLU A O 1
ATOM 858 N N . SER A 1 113 ? -6.977 39.469 19.094 1 97.44 113 SER A N 1
ATOM 859 C CA . SER A 1 113 ? -6.367 40.344 20.078 1 97.44 113 SER A CA 1
ATOM 860 C C . SER A 1 113 ? -5.016 40.875 19.594 1 97.44 113 SER A C 1
ATOM 862 O O . SER A 1 113 ? -4.645 42 19.859 1 97.44 113 SER A O 1
ATOM 864 N N . LEU A 1 114 ? -4.301 40.031 18.891 1 96.5 114 LEU A N 1
ATOM 865 C CA . LEU A 1 114 ? -2.965 40.375 18.422 1 96.5 114 LEU A CA 1
ATOM 866 C C . LEU A 1 114 ? -3.039 41.156 17.109 1 96.5 114 LEU A C 1
ATOM 868 O O . LEU A 1 114 ? -2.049 41.781 16.688 1 96.5 114 LEU A O 1
ATOM 872 N N . GLY A 1 115 ? -4.172 41.188 16.406 1 95.81 115 GLY A N 1
ATOM 873 C CA . GLY A 1 115 ? -4.359 41.938 15.156 1 95.81 115 GLY A CA 1
ATOM 874 C C . GLY A 1 115 ? -3.623 41.312 13.984 1 95.81 115 GLY A C 1
ATOM 875 O O . GLY A 1 115 ? -3.092 42 13.133 1 95.81 115 GLY A O 1
ATOM 876 N N . ILE A 1 116 ? -3.576 39.969 13.93 1 93.19 116 ILE A N 1
ATOM 877 C CA . ILE A 1 116 ? -2.783 39.312 12.898 1 93.19 116 ILE A CA 1
ATOM 878 C C . ILE A 1 116 ? -3.678 38.406 12.062 1 93.19 116 ILE A C 1
ATOM 880 O O . ILE A 1 116 ? -3.203 37.438 11.461 1 93.19 116 ILE A O 1
ATOM 884 N N . GLY A 1 117 ? -4.93 38.625 12.039 1 89.88 117 GLY A N 1
ATOM 885 C CA . GLY A 1 117 ? -5.926 37.781 11.398 1 89.88 117 GLY A CA 1
ATOM 886 C C . GLY A 1 117 ? -5.688 37.594 9.914 1 89.88 117 GLY A C 1
ATOM 887 O O . GLY A 1 117 ? -6.059 36.562 9.344 1 89.88 117 GLY A O 1
ATOM 888 N N . ASN A 1 118 ? -5.043 38.5 9.328 1 91.12 118 ASN A N 1
ATOM 889 C CA . ASN A 1 118 ? -4.816 38.406 7.891 1 91.12 118 ASN A CA 1
ATOM 890 C C . ASN A 1 118 ? -3.41 37.906 7.574 1 91.12 118 ASN A C 1
ATOM 892 O O . ASN A 1 118 ? -3.051 37.75 6.406 1 91.12 118 ASN A O 1
ATOM 896 N N . LYS A 1 119 ? -2.709 37.438 8.586 1 93.81 119 LYS A N 1
ATOM 897 C CA . LYS A 1 119 ? -1.302 37.125 8.367 1 93.81 119 LYS A CA 1
ATOM 898 C C . LYS A 1 119 ? -1.004 35.688 8.773 1 93.81 119 LYS A C 1
ATOM 900 O O . LYS A 1 119 ? 0.034 35.125 8.398 1 93.81 119 LYS A O 1
ATOM 905 N N . VAL A 1 120 ? -1.952 35.094 9.484 1 97.5 120 VAL A N 1
ATOM 906 C CA . VAL A 1 120 ? -1.624 33.812 10.062 1 97.5 120 VAL A CA 1
ATOM 907 C C . VAL A 1 120 ? -2.494 32.719 9.43 1 97.5 120 VAL A C 1
ATOM 909 O O . VAL A 1 120 ? -3.66 32.969 9.102 1 97.5 120 VAL A O 1
ATOM 912 N N . ILE A 1 121 ? -1.954 31.578 9.109 1 98.56 121 ILE A N 1
ATOM 913 C CA . ILE A 1 121 ? -2.672 30.375 8.734 1 98.56 121 ILE A CA 1
ATOM 914 C C . ILE A 1 121 ? -2.893 29.5 9.961 1 98.56 121 ILE A C 1
ATOM 916 O O . ILE A 1 121 ? -1.964 29.266 10.742 1 98.56 121 ILE A O 1
ATOM 920 N N . LEU A 1 122 ? -4.133 29.109 10.195 1 98.69 122 LEU A N 1
ATOM 921 C CA . LEU A 1 122 ? -4.504 28.234 11.297 1 98.69 122 LEU A CA 1
ATOM 922 C C . LEU A 1 122 ? -4.863 26.844 10.781 1 98.69 122 LEU A C 1
ATOM 924 O O . LEU A 1 122 ? -5.965 26.625 10.273 1 98.69 122 LEU A O 1
ATOM 928 N N . ALA A 1 123 ? -3.961 25.875 10.977 1 98.75 123 ALA A N 1
ATOM 929 C CA . ALA A 1 123 ? -4.148 24.531 10.422 1 98.75 123 ALA A CA 1
ATOM 930 C C . ALA A 1 123 ? -4.418 23.516 11.523 1 98.75 123 ALA A C 1
ATOM 932 O O . ALA A 1 123 ? -3.844 23.594 12.609 1 98.75 123 ALA A O 1
ATOM 933 N N . SER A 1 124 ? -5.273 22.609 11.242 1 98.75 124 SER A N 1
ATOM 934 C CA . SER A 1 124 ? -5.562 21.5 12.156 1 98.75 124 SER A CA 1
ATOM 935 C C . SER A 1 124 ? -4.973 20.188 11.641 1 98.75 124 SER A C 1
ATOM 937 O O . SER A 1 124 ? -4.957 19.938 10.43 1 98.75 124 SER A O 1
ATOM 939 N N . SER A 1 125 ? -4.578 19.328 12.57 1 98.12 125 SER A N 1
ATOM 940 C CA . SER A 1 125 ? -4.105 18 12.219 1 98.12 125 SER A CA 1
ATOM 941 C C . SER A 1 125 ? -5.242 16.984 12.258 1 98.12 125 SER A C 1
ATOM 943 O O . SER A 1 125 ? -5.004 15.773 12.266 1 98.12 125 SER A O 1
ATOM 945 N N . SER A 1 126 ? -6.441 17.438 12.305 1 97.19 126 SER A N 1
ATOM 946 C CA . SER A 1 126 ? -7.59 16.547 12.391 1 97.19 126 SER A CA 1
ATOM 947 C C . SER A 1 126 ? -7.523 15.461 11.32 1 97.19 126 SER A C 1
ATOM 949 O O . SER A 1 126 ? -7.156 15.734 10.172 1 97.19 126 SER A O 1
ATOM 951 N N . SER A 1 127 ? -7.957 14.242 11.758 1 95 127 SER A N 1
ATOM 952 C CA . SER A 1 127 ? -7.871 13.109 10.852 1 95 127 SER A CA 1
ATOM 953 C C . SER A 1 127 ? -9.234 12.766 10.258 1 95 127 SER A C 1
ATOM 955 O O . SER A 1 127 ? -9.32 12.125 9.203 1 95 127 SER A O 1
ATOM 957 N N . THR A 1 128 ? -10.273 13.156 10.953 1 92.75 128 THR A N 1
ATOM 958 C CA . THR A 1 128 ? -11.578 12.719 10.469 1 92.75 128 THR A CA 1
ATOM 959 C C . THR A 1 128 ? -12.609 13.836 10.609 1 92.75 128 THR A C 1
ATOM 961 O O . THR A 1 128 ? -13.68 13.781 10.008 1 92.75 128 THR A O 1
ATOM 964 N N . ILE A 1 129 ? -12.297 14.859 11.43 1 95.12 129 ILE A N 1
ATOM 965 C CA . ILE A 1 129 ? -13.25 15.93 11.695 1 95.12 129 ILE A CA 1
ATOM 966 C C . ILE A 1 129 ? -13.016 17.078 10.719 1 95.12 129 ILE A C 1
ATOM 968 O O . ILE A 1 129 ? -11.945 17.688 10.703 1 95.12 129 ILE A O 1
ATOM 972 N N . ALA A 1 130 ? -13.992 17.375 9.977 1 95.19 130 ALA A N 1
ATOM 973 C CA . ALA A 1 130 ? -13.898 18.484 9.023 1 95.19 130 ALA A CA 1
ATOM 974 C C . ALA A 1 130 ? -13.742 19.812 9.742 1 95.19 130 ALA A C 1
ATOM 976 O O . ALA A 1 130 ? -14.359 20.047 10.789 1 95.19 130 ALA A O 1
ATOM 977 N N . SER A 1 131 ? -12.969 20.719 9.125 1 95.38 131 SER A N 1
ATOM 978 C CA . SER A 1 131 ? -12.688 21.984 9.805 1 95.38 131 SER A CA 1
ATOM 979 C C . SER A 1 131 ? -13.922 22.875 9.852 1 95.38 131 SER A C 1
ATOM 981 O O . SER A 1 131 ? -14.031 23.734 10.727 1 95.38 131 SER A O 1
ATOM 983 N N . SER A 1 132 ? -14.891 22.641 8.945 1 97 132 SER A N 1
ATOM 984 C CA . SER A 1 132 ? -16.109 23.438 8.961 1 97 132 SER A CA 1
ATOM 985 C C . SER A 1 132 ? -16.875 23.266 10.273 1 97 132 SER A C 1
ATOM 987 O O . SER A 1 132 ? -17.547 24.188 10.727 1 97 132 SER A O 1
ATOM 989 N N . LEU A 1 133 ? -16.719 22.094 10.906 1 96.19 133 LEU A N 1
ATOM 990 C CA . LEU A 1 133 ? -17.469 21.766 12.109 1 96.19 133 LEU A CA 1
ATOM 991 C C . LEU A 1 133 ? -16.938 22.547 13.312 1 96.19 133 LEU A C 1
ATOM 993 O O . LEU A 1 133 ? -17.656 22.719 14.305 1 96.19 133 LEU A O 1
ATOM 997 N N . PHE A 1 134 ? -15.656 23.047 13.219 1 97.31 134 PHE A N 1
ATOM 998 C CA . PHE A 1 134 ? -15.148 23.734 14.391 1 97.31 134 PHE A CA 1
ATOM 999 C C . PHE A 1 134 ? -14.703 25.141 14.039 1 97.31 134 PHE A C 1
ATOM 1001 O O . PHE A 1 134 ? -14.312 25.922 14.922 1 97.31 134 PHE A O 1
ATOM 1008 N N . SER A 1 135 ? -14.742 25.484 12.797 1 97.06 135 SER A N 1
ATOM 1009 C CA . SER A 1 135 ? -14.312 26.812 12.422 1 97.06 135 SER A CA 1
ATOM 1010 C C . SER A 1 135 ? -15.5 27.719 12.133 1 97.06 135 SER A C 1
ATOM 1012 O O . SER A 1 135 ? -15.352 28.953 12.039 1 97.06 135 SER A O 1
ATOM 1014 N N . GLU A 1 136 ? -16.688 27.031 12.078 1 94.75 136 GLU A N 1
ATOM 1015 C CA . GLU A 1 136 ? -17.875 27.812 11.766 1 94.75 136 GLU A CA 1
ATOM 1016 C C . GLU A 1 136 ? -18.109 28.906 12.805 1 94.75 136 GLU A C 1
ATOM 1018 O O . GLU A 1 136 ? -18.031 28.641 14.008 1 94.75 136 GLU A O 1
ATOM 1023 N N . GLY A 1 137 ? -18.328 30.172 12.461 1 95.19 137 GLY A N 1
ATOM 1024 C CA . GLY A 1 137 ? -18.656 31.25 13.375 1 95.19 137 GLY A CA 1
ATOM 1025 C C . GLY A 1 137 ? -17.438 32.031 13.828 1 95.19 137 GLY A C 1
ATOM 1026 O O . GLY A 1 137 ? -17.562 33.062 14.492 1 95.19 137 GLY A O 1
ATOM 1027 N N . LEU A 1 138 ? -16.281 31.438 13.648 1 97.75 138 LEU A N 1
ATOM 1028 C CA . LEU A 1 138 ? -15.062 32.156 14.023 1 97.75 138 LEU A CA 1
ATOM 1029 C C . LEU A 1 138 ? -14.875 33.406 13.188 1 97.75 138 LEU A C 1
ATOM 1031 O O . LEU A 1 138 ? -15.242 33.438 12.008 1 97.75 138 LEU A O 1
ATOM 1035 N N . LYS A 1 139 ? -14.297 34.438 13.75 1 97.81 139 LYS A N 1
ATOM 1036 C CA . LYS A 1 139 ? -14.016 35.688 13.055 1 97.81 139 LYS A CA 1
ATOM 1037 C C . LYS A 1 139 ? -13.031 35.438 11.906 1 97.81 139 LYS A C 1
ATOM 1039 O O . LYS A 1 139 ? -13.172 36.031 10.836 1 97.81 139 LYS A O 1
ATOM 1044 N N . HIS A 1 140 ? -12.078 34.656 12.109 1 98.06 140 HIS A N 1
ATOM 1045 C CA . HIS A 1 140 ? -11.031 34.406 11.117 1 98.06 140 HIS A CA 1
ATOM 1046 C C . HIS A 1 140 ? -11.156 33.031 10.492 1 98.06 140 HIS A C 1
ATOM 1048 O O . HIS A 1 140 ? -10.148 32.375 10.227 1 98.06 140 HIS A O 1
ATOM 1054 N N . LYS A 1 141 ? -12.344 32.531 10.305 1 97.75 141 LYS A N 1
ATOM 1055 C CA . LYS A 1 141 ? -12.617 31.203 9.773 1 97.75 141 LYS A CA 1
ATOM 1056 C C . LYS A 1 141 ? -11.977 31.031 8.398 1 97.75 141 LYS A C 1
ATOM 1058 O O . LYS A 1 141 ? -11.609 29.906 8.031 1 97.75 141 LYS A O 1
ATOM 1063 N N . ALA A 1 142 ? -11.781 32.094 7.633 1 97.94 142 ALA A N 1
ATOM 1064 C CA . ALA A 1 142 ? -11.203 32.031 6.293 1 97.94 142 ALA A CA 1
ATOM 1065 C C . ALA A 1 142 ? -9.727 31.641 6.348 1 97.94 142 ALA A C 1
ATOM 1067 O O . ALA A 1 142 ? -9.141 31.281 5.328 1 97.94 142 ALA A O 1
ATOM 1068 N N . ARG A 1 143 ? -9.117 31.672 7.555 1 98.19 143 ARG A N 1
ATOM 1069 C CA . ARG A 1 143 ? -7.703 31.359 7.746 1 98.19 143 ARG A CA 1
ATOM 1070 C C . ARG A 1 143 ? -7.516 29.922 8.211 1 98.19 143 ARG A C 1
ATOM 1072 O O . ARG A 1 143 ? -6.391 29.469 8.438 1 98.19 143 ARG A O 1
ATOM 1079 N N . VAL A 1 144 ? -8.641 29.156 8.336 1 98.38 144 VAL A N 1
ATOM 1080 C CA . VAL A 1 144 ? -8.617 27.828 8.953 1 98.38 144 VAL A CA 1
ATOM 1081 C C . VAL A 1 144 ? -8.703 26.75 7.875 1 98.38 144 VAL A C 1
ATOM 1083 O O . VAL A 1 144 ? -9.461 26.891 6.914 1 98.38 144 VAL A O 1
ATOM 1086 N N . LEU A 1 145 ? -7.891 25.688 7.977 1 98.31 145 LEU A N 1
ATOM 1087 C CA . LEU A 1 145 ? -7.996 24.5 7.148 1 98.31 145 LEU A CA 1
ATOM 1088 C C . LEU A 1 145 ? -7.406 23.281 7.867 1 98.31 145 LEU A C 1
ATOM 1090 O O . LEU A 1 145 ? -6.898 23.406 8.984 1 98.31 145 LEU A O 1
ATOM 1094 N N . ILE A 1 146 ? -7.535 22.141 7.262 1 98.69 146 ILE A N 1
ATOM 1095 C CA . ILE A 1 146 ? -6.906 20.922 7.766 1 98.69 146 ILE A CA 1
ATOM 1096 C C . ILE A 1 146 ? -5.59 20.688 7.031 1 98.69 146 ILE A C 1
ATOM 1098 O O . ILE A 1 146 ? -5.523 20.812 5.805 1 98.69 146 ILE A O 1
ATOM 1102 N N . ALA A 1 147 ? -4.547 20.438 7.695 1 98.75 147 ALA A N 1
ATOM 1103 C CA . ALA A 1 147 ? -3.322 19.797 7.219 1 98.75 147 ALA A CA 1
ATOM 1104 C C . ALA A 1 147 ? -3.07 18.469 7.945 1 98.75 147 ALA A C 1
ATOM 1106 O O . ALA A 1 147 ? -2.377 18.438 8.961 1 98.75 147 ALA A O 1
ATOM 1107 N N . HIS A 1 148 ? -3.652 17.438 7.406 1 98.69 148 HIS A N 1
ATOM 1108 C CA . HIS A 1 148 ? -3.703 16.125 8.047 1 98.69 148 HIS A CA 1
ATOM 1109 C C . HIS A 1 148 ? -2.457 15.305 7.723 1 98.69 148 HIS A C 1
ATOM 1111 O O . HIS A 1 148 ? -2.244 14.922 6.57 1 98.69 148 HIS A O 1
ATOM 1117 N N . PRO A 1 149 ? -1.617 15.008 8.727 1 98.25 149 PRO A N 1
ATOM 1118 C CA . PRO A 1 149 ? -0.444 14.164 8.508 1 98.25 149 PRO A CA 1
ATOM 1119 C C . PRO A 1 149 ? -0.768 12.672 8.602 1 98.25 149 PRO A C 1
ATOM 1121 O O . PRO A 1 149 ? -1.869 12.305 9.016 1 98.25 149 PRO A O 1
ATOM 1124 N N . VAL A 1 150 ? 0.096 11.898 8.148 1 96.81 150 VAL A N 1
ATOM 1125 C CA . VAL A 1 150 ? -0.015 10.445 8.281 1 96.81 150 VAL A CA 1
ATOM 1126 C C . VAL A 1 150 ? 0.984 9.953 9.328 1 96.81 150 VAL A C 1
ATOM 1128 O O . VAL A 1 150 ? 2.162 10.312 9.289 1 96.81 150 VAL A O 1
ATOM 1131 N N . ASN A 1 151 ? 0.584 9.219 10.258 1 92.44 151 ASN A N 1
ATOM 1132 C CA . ASN A 1 151 ? 1.439 8.68 11.312 1 92.44 151 ASN A CA 1
ATOM 1133 C C . ASN A 1 151 ? 2.318 7.543 10.797 1 92.44 151 ASN A C 1
ATOM 1135 O O . ASN A 1 151 ? 1.814 6.57 10.227 1 92.44 151 ASN A O 1
ATOM 1139 N N . PRO A 1 152 ? 3.598 7.727 10.984 1 94.31 152 PRO A N 1
ATOM 1140 C CA . PRO A 1 152 ? 4.371 8.781 11.648 1 94.31 152 PRO A CA 1
ATOM 1141 C C . PRO A 1 152 ? 4.789 9.891 10.688 1 94.31 152 PRO A C 1
ATOM 1143 O O . PRO A 1 152 ? 5.527 9.648 9.734 1 94.31 152 PRO A O 1
ATOM 1146 N N . PRO A 1 153 ? 4.465 11.078 11.023 1 95.75 153 PRO A N 1
ATOM 1147 C CA . PRO A 1 153 ? 4.578 12.172 10.062 1 95.75 153 PRO A CA 1
ATOM 1148 C C . PRO A 1 153 ? 6.016 12.406 9.602 1 95.75 153 PRO A C 1
ATOM 1150 O O . PRO A 1 153 ? 6.246 12.844 8.477 1 95.75 153 PRO A O 1
ATOM 1153 N N . TYR A 1 154 ? 6.957 12.172 10.5 1 95.88 154 TYR A N 1
ATOM 1154 C CA . TYR A 1 154 ? 8.344 12.453 10.156 1 95.88 154 TYR A CA 1
ATOM 1155 C C . TYR A 1 154 ? 8.828 11.531 9.039 1 95.88 154 TYR A C 1
ATOM 1157 O O . TYR A 1 154 ? 9.711 11.898 8.258 1 95.88 154 TYR A O 1
ATOM 1165 N N . TYR A 1 155 ? 8.141 10.336 8.906 1 94.06 155 TYR A N 1
ATOM 1166 C CA . TYR A 1 155 ? 8.656 9.32 8 1 94.06 155 TYR A CA 1
ATOM 1167 C C . TYR A 1 155 ? 7.719 9.117 6.816 1 94.06 155 TYR A C 1
ATOM 1169 O O . TYR A 1 155 ? 8.148 8.688 5.742 1 94.06 155 TYR A O 1
ATOM 1177 N N . VAL A 1 156 ? 6.453 9.312 6.965 1 96.88 156 VAL A N 1
ATOM 1178 C CA . VAL A 1 156 ? 5.461 9.203 5.902 1 96.88 156 VAL A CA 1
ATOM 1179 C C . VAL A 1 156 ? 5.078 10.602 5.414 1 96.88 156 VAL A C 1
ATOM 1181 O O . VAL A 1 156 ? 4.402 11.352 6.125 1 96.88 156 VAL A O 1
ATOM 1184 N N . PRO A 1 157 ? 5.375 10.992 4.266 1 97.88 157 PRO A N 1
ATOM 1185 C CA . PRO A 1 157 ? 5.387 12.414 3.887 1 97.88 157 PRO A CA 1
ATOM 1186 C C . PRO A 1 157 ? 4.004 12.93 3.5 1 97.88 157 PRO A C 1
ATOM 1188 O O . PRO A 1 157 ? 3.801 14.141 3.406 1 97.88 157 PRO A O 1
ATOM 1191 N N . LEU A 1 158 ? 3.021 12.094 3.252 1 98.69 158 LEU A N 1
ATOM 1192 C CA . LEU A 1 158 ? 1.722 12.555 2.773 1 98.69 158 LEU A CA 1
ATOM 1193 C C . LEU A 1 158 ? 1.094 13.531 3.76 1 98.69 158 LEU A C 1
ATOM 1195 O O . LEU A 1 158 ? 1.124 13.305 4.973 1 98.69 158 LEU A O 1
ATOM 1199 N N . VAL A 1 159 ? 0.566 14.617 3.26 1 98.88 159 VAL A N 1
ATOM 1200 C CA . VAL A 1 159 ? -0.277 15.531 4.02 1 98.88 159 VAL A CA 1
ATOM 1201 C C . VAL A 1 159 ? -1.534 15.859 3.217 1 98.88 159 VAL A C 1
ATOM 1203 O O . VAL A 1 159 ? -1.449 16.281 2.061 1 98.88 159 VAL A O 1
ATOM 1206 N N . GLU A 1 160 ? -2.652 15.656 3.75 1 98.88 160 GLU A N 1
ATOM 1207 C CA . GLU A 1 160 ? -3.906 16.062 3.119 1 98.88 160 GLU A CA 1
ATOM 1208 C C . GLU A 1 160 ? -4.316 17.469 3.541 1 98.88 160 GLU A C 1
ATOM 1210 O O . GLU A 1 160 ? -4.527 17.719 4.727 1 98.88 160 GLU A O 1
ATOM 1215 N N . ILE A 1 161 ? -4.34 18.359 2.6 1 98.81 161 ILE A N 1
ATOM 1216 C CA . ILE A 1 161 ? -4.828 19.719 2.832 1 98.81 161 ILE A CA 1
ATOM 1217 C C . ILE A 1 161 ? -6.312 19.797 2.484 1 98.81 161 ILE A C 1
ATOM 1219 O O . ILE A 1 161 ? -6.699 19.562 1.336 1 98.81 161 ILE A O 1
ATOM 1223 N N . VAL A 1 162 ? -7.156 20.062 3.482 1 98.5 162 VAL A N 1
ATOM 1224 C CA . VAL A 1 162 ? -8.602 20.062 3.307 1 98.5 162 VAL A CA 1
ATOM 1225 C C . VAL A 1 162 ? -9.18 21.422 3.697 1 98.5 162 VAL A C 1
ATOM 1227 O O . VAL A 1 162 ? -9.477 21.656 4.871 1 98.5 162 VAL A O 1
ATOM 1230 N N . PRO A 1 163 ? -9.43 22.25 2.762 1 97.56 163 PRO A N 1
ATOM 1231 C CA . PRO A 1 163 ? -10.07 23.547 3.035 1 97.56 163 PRO A CA 1
ATOM 1232 C C . PRO A 1 163 ? -11.578 23.422 3.254 1 97.56 163 PRO A C 1
ATOM 1234 O O . PRO A 1 163 ? -12.148 22.359 3.062 1 97.56 163 PRO A O 1
ATOM 1237 N N . THR A 1 164 ? -12.188 24.469 3.76 1 96.31 164 THR A N 1
ATOM 1238 C CA . THR A 1 164 ? -13.633 24.672 3.711 1 96.31 164 THR A CA 1
ATOM 1239 C C . THR A 1 164 ? -14.016 25.562 2.535 1 96.31 164 THR A C 1
ATOM 1241 O O . THR A 1 164 ? -13.156 25.984 1.767 1 96.31 164 THR A O 1
ATOM 1244 N N . SER A 1 165 ? -15.328 25.781 2.396 1 95.62 165 SER A N 1
ATOM 1245 C CA . SER A 1 165 ? -15.805 26.641 1.328 1 95.62 165 SER A CA 1
ATOM 1246 C C . SER A 1 165 ? -15.414 28.094 1.577 1 95.62 165 SER A C 1
ATOM 1248 O O . SER A 1 165 ? -15.391 28.906 0.648 1 95.62 165 SER A O 1
ATOM 1250 N N . TRP A 1 166 ? -15.047 28.453 2.785 1 96.62 166 TRP A N 1
ATOM 1251 C CA . TRP A 1 166 ? -14.766 29.844 3.115 1 96.62 166 TRP A CA 1
ATOM 1252 C C . TRP A 1 166 ? -13.266 30.062 3.326 1 96.62 166 TRP A C 1
ATOM 1254 O O . TRP A 1 166 ? -12.836 31.172 3.66 1 96.62 166 TRP A O 1
ATOM 1264 N N . THR A 1 167 ? -12.438 29.016 3.154 1 97.75 167 THR A N 1
ATOM 1265 C CA . THR A 1 167 ? -10.992 29.172 3.299 1 97.75 167 THR A CA 1
ATOM 1266 C C . THR A 1 167 ? -10.414 30 2.154 1 97.75 167 THR A C 1
ATOM 1268 O O . THR A 1 167 ? -10.734 29.75 0.987 1 97.75 167 THR A O 1
ATOM 1271 N N . ASP A 1 168 ? -9.578 30.969 2.461 1 97.81 168 ASP A N 1
ATOM 1272 C CA . ASP A 1 168 ? -8.961 31.812 1.452 1 97.81 168 ASP A CA 1
ATOM 1273 C C . ASP A 1 168 ? -7.984 31.016 0.585 1 97.81 168 ASP A C 1
ATOM 1275 O O . ASP A 1 168 ? -7.27 30.156 1.085 1 97.81 168 ASP A O 1
ATOM 1279 N N . ALA A 1 169 ? -7.895 31.406 -0.664 1 97.69 169 ALA A N 1
ATOM 1280 C CA . ALA A 1 169 ? -7.023 30.734 -1.619 1 97.69 169 ALA A CA 1
ATOM 1281 C C . ALA A 1 169 ? -5.562 30.828 -1.196 1 97.69 169 ALA A C 1
ATOM 1283 O O . ALA A 1 169 ? -4.793 29.875 -1.371 1 97.69 169 ALA A O 1
ATOM 1284 N N . GLU A 1 170 ? -5.188 31.906 -0.667 1 97.75 170 GLU A N 1
ATOM 1285 C CA . GLU A 1 170 ? -3.795 32.125 -0.277 1 97.75 170 GLU A CA 1
ATOM 1286 C C . GLU A 1 170 ? -3.408 31.203 0.89 1 97.75 170 GLU A C 1
ATOM 1288 O O . GLU A 1 170 ? -2.242 30.828 1.033 1 97.75 170 GLU A O 1
ATOM 1293 N N . VAL A 1 171 ? -4.402 30.906 1.744 1 98.31 171 VAL A N 1
ATOM 1294 C CA . VAL A 1 171 ? -4.168 30 2.859 1 98.31 171 VAL A CA 1
ATOM 1295 C C . VAL A 1 171 ? -3.869 28.594 2.328 1 98.31 171 VAL A C 1
ATOM 1297 O O . VAL A 1 171 ? -2.941 27.938 2.799 1 98.31 171 VAL A O 1
ATOM 1300 N N . ILE A 1 172 ? -4.594 28.203 1.322 1 98.5 172 ILE A N 1
ATOM 1301 C CA . ILE A 1 172 ? -4.414 26.891 0.705 1 98.5 172 ILE A CA 1
ATOM 1302 C C . ILE A 1 172 ? -3.035 26.828 0.051 1 98.5 172 ILE A C 1
ATOM 1304 O O . ILE A 1 172 ? -2.258 25.906 0.329 1 98.5 172 ILE A O 1
ATOM 1308 N N . SER A 1 173 ? -2.686 27.781 -0.768 1 98.44 173 SER A N 1
ATOM 1309 C CA . SER A 1 173 ? -1.413 27.766 -1.48 1 98.44 173 SER A CA 1
ATOM 1310 C C . SER A 1 173 ? -0.239 27.922 -0.519 1 98.44 173 SER A C 1
ATOM 1312 O O . SER A 1 173 ? 0.807 27.297 -0.707 1 98.44 173 SER A O 1
ATOM 1314 N N . GLY A 1 174 ? -0.436 28.828 0.478 1 98.31 174 GLY A N 1
ATOM 1315 C CA . GLY A 1 174 ? 0.609 28.984 1.477 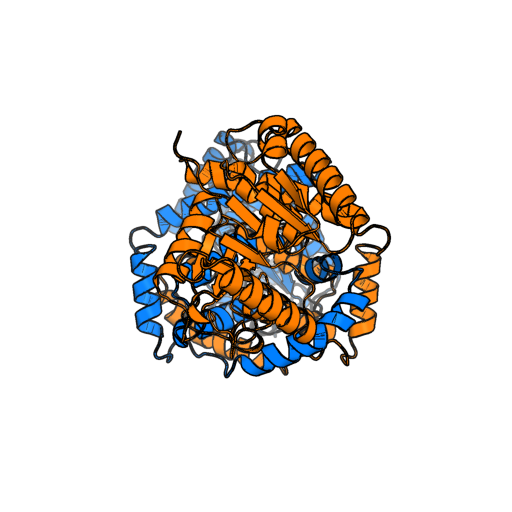1 98.31 174 GLY A CA 1
ATOM 1316 C C . GLY A 1 174 ? 0.917 27.703 2.23 1 98.31 174 GLY A C 1
ATOM 1317 O O . GLY A 1 174 ? 2.084 27.375 2.451 1 98.31 174 GLY A O 1
ATOM 1318 N N . THR A 1 175 ? -0.153 27 2.623 1 98.75 175 THR A N 1
ATOM 1319 C CA . THR A 1 175 ? 0.021 25.719 3.326 1 98.75 175 THR A CA 1
ATOM 1320 C C . THR A 1 175 ? 0.703 24.703 2.426 1 98.75 175 THR A C 1
ATOM 1322 O O . THR A 1 175 ? 1.633 24.016 2.854 1 98.75 175 THR A O 1
ATOM 1325 N N . LYS A 1 176 ? 0.215 24.594 1.221 1 98.75 176 LYS A N 1
ATOM 1326 C CA . LYS A 1 176 ? 0.804 23.672 0.267 1 98.75 176 LYS A CA 1
ATOM 1327 C C . LYS A 1 176 ? 2.295 23.938 0.083 1 98.75 176 LYS A C 1
ATOM 1329 O O . LYS A 1 176 ? 3.109 23.016 0.135 1 98.75 176 LYS A O 1
ATOM 1334 N N . ASN A 1 177 ? 2.688 25.156 -0.136 1 98.62 177 ASN A N 1
ATOM 1335 C CA . ASN A 1 177 ? 4.082 25.531 -0.33 1 98.62 177 ASN A CA 1
ATOM 1336 C C . ASN A 1 177 ? 4.93 25.219 0.897 1 98.62 177 ASN A C 1
ATOM 1338 O O . ASN A 1 177 ? 6.07 24.766 0.77 1 98.62 177 ASN A O 1
ATOM 1342 N N . LEU A 1 178 ? 4.371 25.484 2.047 1 98.56 178 LEU A N 1
ATOM 1343 C CA . LEU A 1 178 ? 5.066 25.172 3.287 1 98.56 178 LEU A CA 1
ATOM 1344 C C . LEU A 1 178 ? 5.34 23.672 3.391 1 98.56 178 LEU A C 1
ATOM 1346 O O . LEU A 1 178 ? 6.441 23.266 3.762 1 98.56 178 LEU A O 1
ATOM 1350 N N . MET A 1 179 ? 4.301 22.859 3.086 1 98.75 179 MET A N 1
ATOM 1351 C CA . MET A 1 179 ? 4.457 21.406 3.156 1 98.75 179 MET A CA 1
ATOM 1352 C C . MET A 1 179 ? 5.523 20.922 2.178 1 98.75 179 MET A C 1
ATOM 1354 O O . MET A 1 179 ? 6.332 20.062 2.51 1 98.75 179 MET A O 1
ATOM 1358 N N . LEU A 1 180 ? 5.547 21.5 0.994 1 98.44 180 LEU A N 1
ATOM 1359 C CA . LEU A 1 180 ? 6.574 21.156 0.019 1 98.44 180 LEU A CA 1
ATOM 1360 C C . LEU A 1 180 ? 7.961 21.531 0.538 1 98.44 180 LEU A C 1
ATOM 1362 O O . LEU A 1 180 ? 8.914 20.766 0.388 1 98.44 180 LEU A O 1
ATOM 1366 N N . GLU A 1 181 ? 8.055 22.672 1.153 1 97.94 181 GLU A N 1
ATOM 1367 C CA . GLU A 1 181 ? 9.344 23.156 1.643 1 97.94 181 GLU A CA 1
ATOM 1368 C C . GLU A 1 181 ? 9.93 22.219 2.689 1 97.94 181 GLU A C 1
ATOM 1370 O O . GLU A 1 181 ? 11.148 22.031 2.742 1 97.94 181 GLU A O 1
ATOM 1375 N N . ILE A 1 182 ? 9.086 21.656 3.514 1 97.56 182 ILE A N 1
ATOM 1376 C CA . ILE A 1 182 ? 9.602 20.812 4.59 1 97.56 182 ILE A CA 1
ATOM 1377 C C . ILE A 1 182 ? 9.734 19.375 4.102 1 97.56 182 ILE A C 1
ATOM 1379 O O . ILE A 1 182 ? 9.969 18.469 4.895 1 97.56 182 ILE A O 1
ATOM 1383 N N . GLY A 1 183 ? 9.492 19.109 2.867 1 96.75 183 GLY A N 1
ATOM 1384 C CA . GLY A 1 183 ? 9.773 17.812 2.273 1 96.75 183 GLY A CA 1
ATOM 1385 C C . GLY A 1 183 ? 8.586 16.875 2.307 1 96.75 183 GLY A C 1
ATOM 1386 O O . GLY A 1 183 ? 8.742 15.664 2.117 1 96.75 183 GLY A O 1
ATOM 1387 N N . GLN A 1 184 ? 7.398 17.375 2.586 1 98.19 184 GLN A N 1
ATOM 1388 C CA . GLN A 1 184 ? 6.191 16.562 2.586 1 98.19 184 GLN A CA 1
ATOM 1389 C C . GLN A 1 184 ? 5.586 16.469 1.188 1 98.19 184 GLN A C 1
ATOM 1391 O O . GLN A 1 184 ? 6.098 17.078 0.245 1 98.19 184 GLN A O 1
ATOM 1396 N N . ALA A 1 185 ? 4.582 15.633 1.042 1 98.5 185 ALA A N 1
ATOM 1397 C CA . ALA A 1 185 ? 3.85 15.438 -0.207 1 98.5 185 ALA A CA 1
ATOM 1398 C C . ALA A 1 185 ? 2.379 15.812 -0.046 1 98.5 185 ALA A C 1
ATOM 1400 O O . ALA A 1 185 ? 1.526 14.945 0.157 1 98.5 185 ALA A O 1
ATOM 1401 N N . PRO A 1 186 ? 2.121 17.156 -0.221 1 98.81 186 PRO A N 1
ATOM 1402 C CA . PRO A 1 186 ? 0.748 17.609 0.002 1 98.81 186 PRO A CA 1
ATOM 1403 C C . PRO A 1 186 ? -0.183 17.266 -1.159 1 98.81 186 PRO A C 1
ATOM 1405 O O . PRO A 1 186 ? 0.232 17.297 -2.32 1 98.81 186 PRO A O 1
ATOM 1408 N N . VAL A 1 187 ? -1.365 16.844 -0.87 1 98.81 187 VAL A N 1
ATOM 1409 C CA . VAL A 1 187 ? -2.488 16.797 -1.802 1 98.81 187 VAL A CA 1
ATOM 1410 C C . VAL A 1 187 ? -3.619 17.688 -1.295 1 98.81 187 VAL A C 1
ATOM 1412 O O . VAL A 1 187 ? -3.885 17.734 -0.092 1 98.81 187 VAL A O 1
ATOM 1415 N N . VAL A 1 188 ? -4.234 18.438 -2.184 1 98.69 188 VAL A N 1
ATOM 1416 C CA . VAL A 1 188 ? -5.285 19.375 -1.798 1 98.69 188 VAL A CA 1
ATOM 1417 C C . VAL A 1 188 ? -6.648 18.828 -2.207 1 98.69 188 VAL A C 1
ATOM 1419 O O . VAL A 1 188 ? -6.926 18.672 -3.398 1 98.69 188 VAL A O 1
ATOM 1422 N N . LEU A 1 189 ? -7.469 18.484 -1.225 1 98.69 189 LEU A N 1
ATOM 1423 C CA . LEU A 1 189 ? -8.836 18.078 -1.533 1 98.69 189 LEU A CA 1
ATOM 1424 C C . LEU A 1 189 ? -9.68 19.281 -1.933 1 98.69 189 LEU A C 1
ATOM 1426 O O . LEU A 1 189 ? -9.602 20.344 -1.305 1 98.69 189 LEU A O 1
ATOM 1430 N N . ARG A 1 190 ? -10.492 19.188 -2.943 1 97.44 190 ARG A N 1
ATOM 1431 C CA . ARG A 1 190 ? -11.25 20.297 -3.5 1 97.44 190 ARG A CA 1
ATOM 1432 C C . ARG A 1 190 ? -12.477 20.609 -2.65 1 97.44 190 ARG A C 1
ATOM 1434 O O . ARG A 1 190 ? -13.039 21.703 -2.736 1 97.44 190 ARG A O 1
ATOM 1441 N N . LYS A 1 191 ? -12.875 19.641 -1.831 1 93.12 191 LYS A N 1
ATOM 1442 C CA . LYS A 1 191 ? -13.969 19.828 -0.888 1 93.12 191 LYS A CA 1
ATOM 1443 C C . LYS A 1 191 ? -13.828 18.891 0.31 1 93.12 191 LYS A C 1
ATOM 1445 O O . LYS A 1 191 ? -13.07 17.922 0.261 1 93.12 191 LYS A O 1
ATOM 1450 N N . GLU A 1 192 ? -14.609 19.281 1.368 1 94.81 192 GLU A N 1
ATOM 1451 C CA . GLU A 1 192 ? -14.648 18.406 2.535 1 94.81 192 GLU A CA 1
ATOM 1452 C C . GLU A 1 192 ? -15.352 17.078 2.217 1 94.81 192 GLU A C 1
ATOM 1454 O O . GLU A 1 192 ? -16.344 17.062 1.493 1 94.81 192 GLU A O 1
ATOM 1459 N N . VAL A 1 193 ? -14.812 16.031 2.652 1 95.38 193 VAL A N 1
ATOM 1460 C CA . VAL A 1 193 ? -15.406 14.703 2.508 1 95.38 193 VAL A CA 1
ATOM 1461 C C . VAL A 1 193 ? -15.133 13.875 3.76 1 95.38 193 VAL A C 1
ATOM 1463 O O . VAL A 1 193 ? -14.047 13.961 4.348 1 95.38 193 VAL A O 1
ATOM 1466 N N . MET A 1 194 ? -16.109 13.102 4.145 1 95.31 194 MET A N 1
ATOM 1467 C CA . MET A 1 194 ? -15.969 12.266 5.34 1 95.31 194 MET A CA 1
ATOM 1468 C C . MET A 1 194 ? -14.82 11.273 5.184 1 95.31 194 MET A C 1
ATOM 1470 O O . MET A 1 194 ? -14.766 10.531 4.203 1 95.31 194 MET A O 1
ATOM 1474 N N . GLY A 1 195 ? -13.922 11.32 6.094 1 96.19 195 GLY A N 1
ATOM 1475 C CA . GLY A 1 195 ? -12.805 10.391 6.082 1 96.19 195 GLY A CA 1
ATOM 1476 C C . GLY A 1 195 ? -11.633 10.875 5.246 1 96.19 195 GLY A C 1
ATOM 1477 O O . GLY A 1 195 ? -10.586 10.234 5.215 1 96.19 195 GLY A O 1
ATOM 1478 N N . PHE A 1 196 ? -11.844 12.094 4.523 1 97.94 196 PHE A N 1
ATOM 1479 C CA . PHE A 1 196 ? -10.828 12.602 3.611 1 97.94 196 PHE A CA 1
ATOM 1480 C C . PHE A 1 196 ? -10.484 11.562 2.551 1 97.94 196 PHE A C 1
ATOM 1482 O O . PHE A 1 196 ? -11.375 10.914 2 1 97.94 196 PHE A O 1
ATOM 1489 N N . ALA A 1 197 ? -9.266 11.531 2.045 1 98.5 197 ALA A N 1
ATOM 1490 C CA . ALA A 1 197 ? -8.93 10.562 1.003 1 98.5 197 ALA A CA 1
ATOM 1491 C C . ALA A 1 197 ? -8.211 9.352 1.589 1 98.5 197 ALA A C 1
ATOM 1493 O O . ALA A 1 197 ? -8.57 8.203 1.311 1 98.5 197 ALA A O 1
ATOM 1494 N N . LEU A 1 198 ? -7.242 9.586 2.424 1 98.69 198 LEU A N 1
ATOM 1495 C CA . LEU A 1 198 ? -6.41 8.523 2.977 1 98.69 198 LEU A CA 1
ATOM 1496 C C . LEU A 1 198 ? -7.25 7.535 3.777 1 98.69 198 LEU A C 1
ATOM 1498 O O . LEU A 1 198 ? -7.172 6.324 3.555 1 98.69 198 LEU A O 1
ATOM 1502 N N . ASN A 1 199 ? -8.062 8.016 4.672 1 98.5 199 ASN A N 1
ATOM 1503 C CA . ASN A 1 199 ? -8.859 7.133 5.52 1 98.5 199 ASN A CA 1
ATOM 1504 C C . ASN A 1 199 ? -9.891 6.359 4.707 1 98.5 199 ASN A C 1
ATOM 1506 O O . ASN A 1 199 ? -10.172 5.195 5 1 98.5 199 ASN A O 1
ATOM 1510 N N . ARG A 1 200 ? -10.477 7.094 3.742 1 98.69 200 ARG A N 1
ATOM 1511 C CA . ARG A 1 200 ? -11.453 6.402 2.906 1 98.69 200 ARG A CA 1
ATOM 1512 C C . ARG A 1 200 ? -10.828 5.191 2.223 1 98.69 200 ARG A C 1
ATOM 1514 O O . ARG A 1 200 ? -11.406 4.102 2.229 1 98.69 200 ARG A O 1
ATOM 1521 N N . ILE A 1 201 ? -9.633 5.336 1.615 1 98.88 201 ILE A N 1
ATOM 1522 C CA . ILE A 1 201 ? -8.945 4.223 0.969 1 98.88 201 ILE A CA 1
ATOM 1523 C C . ILE A 1 201 ? -8.562 3.176 2.014 1 98.88 201 ILE A C 1
ATOM 1525 O O . ILE A 1 201 ? -8.742 1.977 1.796 1 98.88 201 ILE A O 1
ATOM 1529 N N . GLN A 1 202 ? -8.023 3.586 3.166 1 98.81 202 GLN A N 1
ATOM 1530 C CA . GLN A 1 202 ? -7.648 2.686 4.25 1 98.81 202 GLN A CA 1
ATOM 1531 C C . GLN A 1 202 ? -8.844 1.856 4.711 1 98.81 202 GLN A C 1
ATOM 1533 O O . GLN A 1 202 ? -8.719 0.655 4.961 1 98.81 202 GLN A O 1
ATOM 1538 N N . TYR A 1 203 ? -9.992 2.525 4.84 1 98.88 203 TYR A N 1
ATOM 1539 C CA . TYR A 1 203 ? -11.18 1.829 5.324 1 98.88 203 TYR A CA 1
ATOM 1540 C C . TYR A 1 203 ? -11.688 0.834 4.289 1 98.88 203 TYR A C 1
ATOM 1542 O O . TYR A 1 203 ? -12.188 -0.237 4.641 1 98.88 203 TYR A O 1
ATOM 1550 N N . ALA A 1 204 ? -11.578 1.188 2.98 1 98.88 204 ALA A N 1
ATOM 1551 C CA . ALA A 1 204 ? -11.891 0.214 1.939 1 98.88 204 ALA A CA 1
ATOM 1552 C C . ALA A 1 204 ? -11.039 -1.042 2.086 1 98.88 204 ALA A C 1
ATOM 1554 O O . ALA A 1 204 ? -11.547 -2.16 1.995 1 98.88 204 ALA A O 1
ATOM 1555 N N . ILE A 1 205 ? -9.773 -0.874 2.33 1 98.94 205 ILE A N 1
ATOM 1556 C CA . ILE A 1 205 ? -8.828 -1.972 2.504 1 98.94 205 ILE A CA 1
ATOM 1557 C C . ILE A 1 205 ? -9.203 -2.781 3.744 1 98.94 205 ILE A C 1
ATOM 1559 O O . ILE A 1 205 ? -9.328 -4.008 3.678 1 98.94 205 ILE A O 1
ATOM 1563 N N . LEU A 1 206 ? -9.406 -2.105 4.859 1 98.88 206 LEU A N 1
ATOM 1564 C CA . LEU A 1 206 ? -9.703 -2.771 6.121 1 98.88 206 LEU A CA 1
ATOM 1565 C C . LEU A 1 206 ? -11 -3.574 6.02 1 98.88 206 LEU A C 1
ATOM 1567 O O . LEU A 1 206 ? -11.086 -4.688 6.543 1 98.88 206 LEU A O 1
ATOM 1571 N N . ASN A 1 207 ? -11.992 -2.961 5.367 1 98.88 207 ASN A N 1
ATOM 1572 C CA . ASN A 1 207 ? -13.258 -3.668 5.184 1 98.88 207 ASN A CA 1
ATOM 1573 C C . ASN A 1 207 ? -13.055 -5 4.469 1 98.88 207 ASN A C 1
ATOM 1575 O O . ASN A 1 207 ? -13.57 -6.031 4.906 1 98.88 207 ASN A O 1
ATOM 1579 N N . GLU A 1 208 ? -12.305 -4.965 3.352 1 98.88 208 GLU A N 1
ATOM 1580 C CA . GLU A 1 208 ? -12.141 -6.203 2.596 1 98.88 208 GLU A CA 1
ATOM 1581 C C . GLU A 1 208 ? -11.273 -7.203 3.357 1 98.88 208 GLU A C 1
ATOM 1583 O O . GLU A 1 208 ? -11.555 -8.406 3.354 1 98.88 208 GLU A O 1
ATOM 1588 N N . CYS A 1 209 ? -10.203 -6.734 4.035 1 98.88 209 CYS A N 1
ATOM 1589 C CA . CYS A 1 209 ? -9.391 -7.617 4.867 1 98.88 209 CYS A CA 1
ATOM 1590 C C . CYS A 1 209 ? -10.234 -8.281 5.945 1 98.88 209 CYS A C 1
ATOM 1592 O O . CYS A 1 209 ? -10.102 -9.484 6.195 1 98.88 209 CYS A O 1
ATOM 1594 N N . TRP A 1 210 ? -11.086 -7.477 6.566 1 98.88 210 TRP A N 1
ATOM 1595 C CA . TRP A 1 210 ? -11.961 -7.996 7.609 1 98.88 210 TRP A CA 1
ATOM 1596 C C . TRP A 1 210 ? -12.883 -9.078 7.059 1 98.88 210 TRP A C 1
ATOM 1598 O O . TRP A 1 210 ? -13.062 -10.133 7.676 1 98.88 210 TRP A O 1
ATOM 1608 N N . ARG A 1 211 ? -13.5 -8.875 5.867 1 98.5 211 ARG A N 1
ATOM 1609 C CA . ARG A 1 211 ? -14.375 -9.852 5.23 1 98.5 211 ARG A CA 1
ATOM 1610 C C . ARG A 1 211 ? -13.633 -11.164 4.977 1 98.5 211 ARG A C 1
ATOM 1612 O O . ARG A 1 211 ? -14.172 -12.242 5.223 1 98.5 211 ARG A O 1
ATOM 1619 N N . LEU A 1 212 ? -12.383 -11.055 4.457 1 98.69 212 LEU A N 1
ATOM 1620 C CA . LEU A 1 212 ? -11.609 -12.242 4.105 1 98.69 212 LEU A CA 1
ATOM 1621 C C . LEU A 1 212 ? -11.336 -13.094 5.336 1 98.69 212 LEU A C 1
ATOM 1623 O O . LEU A 1 212 ? -11.367 -14.328 5.262 1 98.69 212 LEU A O 1
ATOM 1627 N N . VAL A 1 213 ? -11.078 -12.453 6.5 1 98.62 213 VAL A N 1
ATOM 1628 C CA . VAL A 1 213 ? -10.836 -13.188 7.738 1 98.62 213 VAL A CA 1
ATOM 1629 C C . VAL A 1 213 ? -12.156 -13.727 8.289 1 98.62 213 VAL A C 1
ATOM 1631 O O . VAL A 1 213 ? -12.25 -14.898 8.656 1 98.62 213 VAL A O 1
ATOM 1634 N N . SER A 1 214 ? -13.156 -12.859 8.328 1 97.94 214 SER A N 1
ATOM 1635 C CA . SER A 1 214 ? -14.461 -13.227 8.875 1 97.94 214 SER A CA 1
ATOM 1636 C C . SER A 1 214 ? -15.078 -14.398 8.109 1 97.94 214 SER A C 1
ATOM 1638 O O . SER A 1 214 ? -15.734 -15.25 8.703 1 97.94 214 SER A O 1
ATOM 1640 N N . ASP A 1 215 ? -14.867 -14.461 6.797 1 97.19 215 ASP A N 1
ATOM 1641 C CA . ASP A 1 215 ? -15.438 -15.5 5.945 1 97.19 215 ASP A CA 1
ATOM 1642 C C . ASP A 1 215 ? -14.578 -16.766 5.961 1 97.19 215 ASP A C 1
ATOM 1644 O O . ASP A 1 215 ? -14.883 -17.734 5.27 1 97.19 215 ASP A O 1
ATOM 1648 N N . GLY A 1 216 ? -13.508 -16.734 6.707 1 97.38 216 GLY A N 1
ATOM 1649 C CA . GLY A 1 216 ? -12.664 -17.906 6.867 1 97.38 216 GLY A CA 1
ATOM 1650 C C . GLY A 1 216 ? -11.789 -18.188 5.656 1 97.38 216 GLY A C 1
ATOM 1651 O O . GLY A 1 216 ? -11.359 -19.328 5.441 1 97.38 216 GLY A O 1
ATOM 1652 N N . ILE A 1 217 ? -11.578 -17.188 4.801 1 98.06 217 ILE A N 1
ATOM 1653 C CA . ILE A 1 217 ? -10.773 -17.359 3.596 1 98.06 217 ILE A CA 1
ATOM 1654 C C . ILE A 1 217 ? -9.289 -17.359 3.965 1 98.06 217 ILE A C 1
ATOM 1656 O O . ILE A 1 217 ? -8.539 -18.234 3.516 1 98.06 217 ILE A O 1
ATOM 1660 N N . LEU A 1 218 ? -8.82 -16.438 4.719 1 98.69 218 LEU A N 1
ATOM 1661 C CA . LEU A 1 218 ? -7.469 -16.281 5.238 1 98.69 218 LEU A CA 1
ATOM 1662 C C . LEU A 1 218 ? -7.492 -15.891 6.711 1 98.69 218 LEU A C 1
ATOM 1664 O O . LEU A 1 218 ? -8.477 -15.328 7.195 1 98.69 218 LEU A O 1
ATOM 1668 N N . ASP A 1 219 ? -6.445 -16.25 7.465 1 98.62 219 ASP A N 1
ATOM 1669 C CA . ASP A 1 219 ? -6.309 -15.695 8.805 1 98.62 219 ASP A CA 1
ATOM 1670 C C . ASP A 1 219 ? -5.617 -14.336 8.766 1 98.62 219 ASP A C 1
ATOM 1672 O O . ASP A 1 219 ? -5.297 -13.828 7.691 1 98.62 219 ASP A O 1
ATOM 1676 N N . VAL A 1 220 ? -5.445 -13.68 9.914 1 98.81 220 VAL A N 1
ATOM 1677 C CA . VAL A 1 220 ? -4.941 -12.312 10 1 98.81 220 VAL A CA 1
ATOM 1678 C C . VAL A 1 220 ? -3.529 -12.242 9.43 1 98.81 220 VAL A C 1
ATOM 1680 O O . VAL A 1 220 ? -3.225 -11.359 8.617 1 98.81 220 VAL A O 1
ATOM 1683 N N . LYS A 1 221 ? -2.691 -13.148 9.805 1 98.69 221 LYS A N 1
ATOM 1684 C CA . LYS A 1 221 ? -1.312 -13.148 9.328 1 98.69 221 LYS A CA 1
ATOM 1685 C C . LYS A 1 221 ? -1.258 -13.266 7.809 1 98.69 221 LYS A C 1
ATOM 1687 O O . LYS A 1 221 ? -0.505 -12.547 7.152 1 98.69 221 LYS A O 1
ATOM 1692 N N . GLU A 1 222 ? -2.078 -14.148 7.266 1 98.75 222 GLU A N 1
ATOM 1693 C CA . GLU A 1 222 ? -2.086 -14.391 5.824 1 98.75 222 GLU A CA 1
ATOM 1694 C C . GLU A 1 222 ? -2.609 -13.18 5.062 1 98.75 222 GLU A C 1
ATOM 1696 O O . GLU A 1 222 ? -2.059 -12.805 4.023 1 98.75 222 GLU A O 1
ATOM 1701 N N . VAL A 1 223 ? -3.686 -12.578 5.555 1 98.75 223 VAL A N 1
ATOM 1702 C CA . VAL A 1 223 ? -4.246 -11.406 4.891 1 98.75 223 VAL A CA 1
ATOM 1703 C C . VAL A 1 223 ? -3.225 -10.266 4.898 1 98.75 223 VAL A C 1
ATOM 1705 O O . VAL A 1 223 ? -3.094 -9.531 3.916 1 98.75 223 VAL A O 1
ATOM 1708 N N . ASP A 1 224 ? -2.557 -10.094 5.988 1 98.81 224 ASP A N 1
ATOM 1709 C CA . ASP A 1 224 ? -1.534 -9.055 6.098 1 98.81 224 ASP A CA 1
ATOM 1710 C C . ASP A 1 224 ? -0.384 -9.32 5.129 1 98.81 224 ASP A C 1
ATOM 1712 O O . ASP A 1 224 ? 0.185 -8.383 4.562 1 98.81 224 ASP A O 1
ATOM 1716 N N . VAL A 1 225 ? -0.059 -10.562 4.855 1 98.75 225 VAL A N 1
ATOM 1717 C CA . VAL A 1 225 ? 0.986 -10.938 3.91 1 98.75 225 VAL A CA 1
ATOM 1718 C C . VAL A 1 225 ? 0.558 -10.57 2.492 1 98.75 225 VAL A C 1
ATOM 1720 O O . VAL A 1 225 ? 1.381 -10.141 1.679 1 98.75 225 VAL A O 1
ATOM 1723 N N . VAL A 1 226 ? -0.732 -10.719 2.188 1 98.81 226 VAL A N 1
ATOM 1724 C CA . VAL A 1 226 ? -1.247 -10.344 0.873 1 98.81 226 VAL A CA 1
ATOM 1725 C C . VAL A 1 226 ? -0.857 -8.906 0.554 1 98.81 226 VAL A C 1
ATOM 1727 O O . VAL A 1 226 ? -0.543 -8.578 -0.593 1 98.81 226 VAL A O 1
ATOM 1730 N N . MET A 1 227 ? -0.805 -8.117 1.606 1 98.75 227 MET A N 1
ATOM 1731 C CA . MET A 1 227 ? -0.458 -6.711 1.421 1 98.75 227 MET A CA 1
ATOM 1732 C C . MET A 1 227 ? 1.051 -6.508 1.506 1 98.75 227 MET A C 1
ATOM 1734 O O . MET A 1 227 ? 1.679 -6.082 0.534 1 98.75 227 MET A O 1
ATOM 1738 N N . SER A 1 228 ? 1.715 -6.938 2.59 1 98.44 228 SER A N 1
ATOM 1739 C CA . SER A 1 228 ? 3.102 -6.59 2.881 1 98.44 228 SER A CA 1
ATOM 1740 C C . SER A 1 228 ? 4.055 -7.234 1.881 1 98.44 228 SER A C 1
ATOM 1742 O O . SER A 1 228 ? 5.148 -6.723 1.638 1 98.44 228 SER A O 1
ATOM 1744 N N . GLU A 1 229 ? 3.604 -8.336 1.246 1 98.38 229 GLU A N 1
ATOM 1745 C CA . GLU A 1 229 ? 4.441 -9.039 0.277 1 98.38 229 GLU A CA 1
ATOM 1746 C C . GLU A 1 229 ? 3.832 -8.984 -1.121 1 98.38 229 GLU A C 1
ATOM 1748 O O . GLU A 1 229 ? 4.27 -9.703 -2.021 1 98.38 229 GLU A O 1
ATOM 1753 N N . GLY A 1 230 ? 2.793 -8.188 -1.307 1 98.25 230 GLY A N 1
ATOM 1754 C CA . GLY A 1 230 ? 2.104 -8.047 -2.578 1 98.25 230 GLY A CA 1
ATOM 1755 C C . GLY A 1 230 ? 1.832 -6.605 -2.953 1 98.25 230 GLY A C 1
ATOM 1756 O O . GLY A 1 230 ? 2.725 -5.902 -3.432 1 98.25 230 GLY A O 1
ATOM 1757 N N . LEU A 1 231 ? 0.607 -6.137 -2.641 1 98.5 231 LEU A N 1
ATOM 1758 C CA . LEU A 1 231 ? 0.136 -4.832 -3.094 1 98.5 231 LEU A CA 1
ATOM 1759 C C . LEU A 1 231 ? 0.961 -3.711 -2.473 1 98.5 231 LEU A C 1
ATOM 1761 O O . LEU A 1 231 ? 1.26 -2.715 -3.135 1 98.5 231 LEU A O 1
ATOM 1765 N N . GLY A 1 232 ? 1.254 -3.828 -1.182 1 98.38 232 GLY A N 1
ATOM 1766 C CA . GLY A 1 232 ? 1.999 -2.791 -0.486 1 98.38 232 GLY A CA 1
ATOM 1767 C C . GLY A 1 232 ? 3.344 -2.494 -1.122 1 98.38 232 GLY A C 1
ATOM 1768 O O . GLY A 1 232 ? 3.768 -1.338 -1.182 1 98.38 232 GLY A O 1
ATOM 1769 N N . MET A 1 233 ? 4.043 -3.498 -1.615 1 97.62 233 MET A N 1
ATOM 1770 C CA . MET A 1 233 ? 5.328 -3.311 -2.277 1 97.62 233 MET A CA 1
ATOM 1771 C C . MET A 1 233 ? 5.168 -2.502 -3.561 1 97.62 233 MET A C 1
ATOM 1773 O O . MET A 1 233 ? 5.965 -1.604 -3.838 1 97.62 233 MET A O 1
ATOM 1777 N N . ARG A 1 234 ? 4.102 -2.838 -4.293 1 97.19 234 ARG A N 1
ATOM 1778 C CA . ARG A 1 234 ? 3.828 -2.102 -5.523 1 97.19 234 ARG A CA 1
ATOM 1779 C C . ARG A 1 234 ? 3.447 -0.656 -5.227 1 97.19 234 ARG A C 1
ATOM 1781 O O . ARG A 1 234 ? 3.936 0.268 -5.879 1 97.19 234 ARG A O 1
ATOM 1788 N N . TYR A 1 235 ? 2.705 -0.398 -4.199 1 98.44 235 TYR A N 1
ATOM 1789 C CA . TYR A 1 235 ? 2.086 0.895 -3.928 1 98.44 235 TYR A CA 1
ATOM 1790 C C . TYR A 1 235 ? 3.037 1.803 -3.156 1 98.44 235 TYR A C 1
ATOM 1792 O O . TYR A 1 235 ? 2.781 3 -3.014 1 98.44 235 TYR A O 1
ATOM 1800 N N . ALA A 1 236 ? 4.16 1.244 -2.713 1 97.81 236 ALA A N 1
ATOM 1801 C CA . ALA A 1 236 ? 5.164 2.062 -2.039 1 97.81 236 ALA A CA 1
ATOM 1802 C C . ALA A 1 236 ? 5.793 3.064 -3.006 1 97.81 236 ALA A C 1
ATOM 1804 O O . ALA A 1 236 ? 6.379 4.062 -2.58 1 97.81 236 ALA A O 1
ATOM 1805 N N . PHE A 1 237 ? 5.637 2.818 -4.348 1 97.62 237 PHE A N 1
ATOM 1806 C CA . PHE A 1 237 ? 6.316 3.652 -5.332 1 97.62 237 PHE A CA 1
ATOM 1807 C C . PHE A 1 237 ? 5.328 4.219 -6.344 1 97.62 237 PHE A C 1
ATOM 1809 O O . PHE A 1 237 ? 5.547 5.293 -6.898 1 97.62 237 PHE A O 1
ATOM 1816 N N . LEU A 1 238 ? 4.297 3.48 -6.598 1 98 238 LEU A N 1
ATOM 1817 C CA . LEU A 1 238 ? 3.309 3.861 -7.602 1 98 238 LEU A CA 1
ATOM 1818 C C . LEU A 1 238 ? 1.902 3.855 -7.008 1 98 238 LEU A C 1
ATOM 1820 O O . LEU A 1 238 ? 1.567 2.982 -6.203 1 98 238 LEU A O 1
ATOM 1824 N N . GLY A 1 239 ? 1.104 4.805 -7.41 1 98.56 239 GLY A N 1
ATOM 1825 C CA . GLY A 1 239 ? -0.289 4.785 -6.992 1 98.56 239 GLY A CA 1
ATOM 1826 C C . GLY A 1 239 ? -1.097 3.686 -7.656 1 98.56 239 GLY A C 1
ATOM 1827 O O . GLY A 1 239 ? -0.643 3.072 -8.625 1 98.56 239 GLY A O 1
ATOM 1828 N N . PRO A 1 240 ? -2.301 3.432 -7.172 1 98.81 240 PRO A N 1
ATOM 1829 C CA . PRO A 1 240 ? -3.137 2.344 -7.684 1 98.81 240 PRO A CA 1
ATOM 1830 C C . PRO A 1 240 ? -3.543 2.551 -9.141 1 98.81 240 PRO A C 1
ATOM 1832 O O . PRO A 1 240 ? -3.574 1.594 -9.922 1 98.81 240 PRO A O 1
ATOM 1835 N N . LEU A 1 241 ? -3.873 3.785 -9.531 1 98.88 241 LEU A N 1
ATOM 1836 C CA . LEU A 1 241 ? -4.332 4.027 -10.898 1 98.88 241 LEU A CA 1
ATOM 1837 C C . LEU A 1 241 ? -3.176 3.941 -11.883 1 98.88 241 LEU A C 1
ATOM 1839 O O . LEU A 1 241 ? -3.32 3.371 -12.969 1 98.88 241 LEU A O 1
ATOM 1843 N N . GLU A 1 242 ? -2.051 4.492 -11.508 1 98.75 242 GLU A N 1
ATOM 1844 C CA . GLU A 1 242 ? -0.868 4.332 -12.344 1 98.75 242 GLU A CA 1
ATOM 1845 C C . GLU A 1 242 ? -0.482 2.863 -12.484 1 98.75 242 GLU A C 1
ATOM 1847 O O . GLU A 1 242 ? -0.087 2.418 -13.562 1 98.75 242 GLU A O 1
ATOM 1852 N N . THR A 1 243 ? -0.537 2.111 -11.375 1 98.5 243 THR A N 1
ATOM 1853 C CA . THR A 1 243 ? -0.24 0.683 -11.398 1 98.5 243 THR A CA 1
ATOM 1854 C C . THR A 1 243 ? -1.146 -0.041 -12.391 1 98.5 243 THR A C 1
ATOM 1856 O O . THR A 1 243 ? -0.677 -0.856 -13.188 1 98.5 243 THR A O 1
ATOM 1859 N N .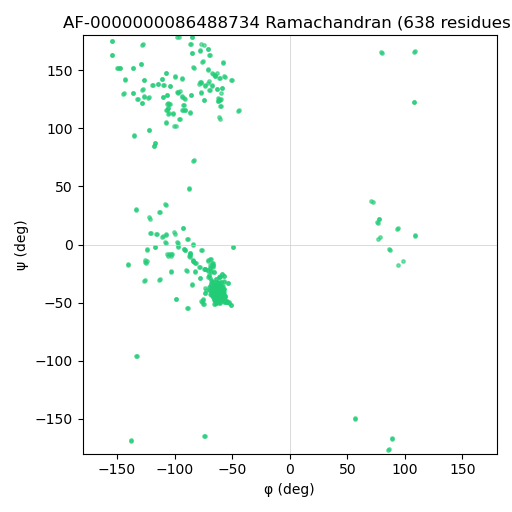 ALA A 1 244 ? -2.416 0.26 -12.344 1 98.44 244 ALA A N 1
ATOM 1860 C CA . ALA A 1 244 ? -3.363 -0.326 -13.297 1 98.44 244 ALA A CA 1
ATOM 1861 C C . ALA A 1 244 ? -2.998 0.037 -14.727 1 98.44 244 ALA A C 1
ATOM 1863 O O . ALA A 1 244 ? -3.037 -0.814 -15.625 1 98.44 244 ALA A O 1
ATOM 1864 N N . HIS A 1 245 ? -2.619 1.311 -14.938 1 98.69 245 HIS A N 1
ATOM 1865 C CA . HIS A 1 245 ? -2.191 1.829 -16.234 1 98.69 245 HIS A CA 1
ATOM 1866 C C . HIS A 1 245 ? -1.005 1.041 -16.766 1 98.69 245 HIS A C 1
ATOM 1868 O O . HIS A 1 245 ? -0.955 0.73 -17.969 1 98.69 245 HIS A O 1
ATOM 1874 N N . LEU A 1 246 ? -0.088 0.645 -15.938 1 97.88 246 LEU A N 1
ATOM 1875 C CA . LEU A 1 246 ? 1.134 -0.062 -16.297 1 97.88 246 LEU A CA 1
ATOM 1876 C C . LEU A 1 246 ? 0.869 -1.555 -16.469 1 97.88 246 LEU A C 1
ATOM 1878 O O . LEU A 1 246 ? 1.67 -2.266 -17.078 1 97.88 246 LEU A O 1
ATOM 1882 N N . ASN A 1 247 ? -0.206 -2.094 -15.828 1 96.06 247 ASN A N 1
ATOM 1883 C CA . ASN A 1 247 ? -0.524 -3.516 -15.883 1 96.06 247 ASN A CA 1
ATOM 1884 C C . ASN A 1 247 ? -1.152 -3.896 -17.219 1 96.06 247 ASN A C 1
ATOM 1886 O O . ASN A 1 247 ? -1.401 -5.074 -17.484 1 96.06 247 ASN A O 1
ATOM 1890 N N . ALA A 1 248 ? -1.42 -2.92 -18.094 1 96.5 248 ALA A N 1
ATOM 1891 C CA . ALA A 1 248 ? -1.878 -3.08 -19.469 1 96.5 248 ALA A CA 1
ATOM 1892 C C . ALA A 1 248 ? -1.152 -2.115 -20.406 1 96.5 248 ALA A C 1
ATOM 1894 O O . ALA A 1 248 ? -0.087 -1.596 -20.062 1 96.5 248 ALA A O 1
ATOM 1895 N N . GLN A 1 249 ? -1.622 -1.991 -21.594 1 97.25 249 GLN A N 1
ATOM 1896 C CA . GLN A 1 249 ? -1.085 -0.987 -22.516 1 97.25 249 GLN A CA 1
ATOM 1897 C C . GLN A 1 249 ? -1.808 0.347 -22.344 1 97.25 249 GLN A C 1
ATOM 1899 O O . GLN A 1 249 ? -2.27 0.932 -23.328 1 97.25 249 GLN A O 1
ATOM 1904 N N . GLY A 1 250 ? -1.943 0.746 -21.109 1 98.38 250 GLY A N 1
ATOM 1905 C CA . GLY A 1 250 ? -2.674 1.953 -20.766 1 98.38 250 GLY A CA 1
ATOM 1906 C C . GLY A 1 250 ? -4.008 1.672 -20.094 1 98.38 250 GLY A C 1
ATOM 1907 O O . GLY A 1 250 ? -4.48 0.533 -20.094 1 98.38 250 GLY A O 1
ATOM 1908 N N . MET A 1 251 ? -4.531 2.713 -19.531 1 98.69 251 MET A N 1
ATOM 1909 C CA . MET A 1 251 ? -5.762 2.58 -18.766 1 98.69 251 MET A CA 1
ATOM 1910 C C . MET A 1 251 ? -6.938 2.205 -19.656 1 98.69 251 MET A C 1
ATOM 1912 O O . MET A 1 251 ? -7.82 1.454 -19.25 1 98.69 251 MET A O 1
ATOM 1916 N N . ALA A 1 252 ? -6.93 2.752 -20.906 1 98.44 252 ALA A N 1
ATOM 1917 C CA . ALA A 1 252 ? -8.008 2.393 -21.812 1 98.44 252 ALA A CA 1
ATOM 1918 C C . ALA A 1 252 ? -8.086 0.881 -22.016 1 98.44 252 ALA A C 1
ATOM 1920 O O . ALA A 1 252 ? -9.156 0.287 -21.906 1 98.44 252 ALA A O 1
ATOM 1921 N N . GLU A 1 253 ? -6.973 0.265 -22.25 1 98.31 253 GLU A N 1
ATOM 1922 C CA . GLU A 1 253 ? -6.941 -1.186 -22.422 1 98.31 253 GLU A CA 1
ATOM 1923 C C . GLU A 1 253 ? -7.277 -1.895 -21.109 1 98.31 253 GLU A C 1
ATOM 1925 O O . GLU A 1 253 ? -7.941 -2.934 -21.109 1 98.31 253 GLU A O 1
ATOM 1930 N N . TYR A 1 254 ? -6.766 -1.351 -20.016 1 98.38 254 TYR A N 1
ATOM 1931 C CA . TYR A 1 254 ? -7.051 -1.929 -18.703 1 98.38 254 TYR A CA 1
ATOM 1932 C C . TYR A 1 254 ? -8.555 -2.037 -18.484 1 98.38 254 TYR A C 1
ATOM 1934 O O . TYR A 1 254 ? -9.047 -3.078 -18.047 1 98.38 254 TYR A O 1
ATOM 1942 N N . ILE A 1 255 ? -9.227 -0.95 -18.734 1 98.62 255 ILE A N 1
ATOM 1943 C CA . ILE A 1 255 ? -10.672 -0.915 -18.578 1 98.62 255 ILE A CA 1
ATOM 1944 C C . ILE A 1 255 ? -11.32 -1.951 -19.484 1 98.62 255 ILE A C 1
ATOM 1946 O O . ILE A 1 255 ? -12.195 -2.709 -19.062 1 98.62 255 ILE A O 1
ATOM 1950 N N . ASP A 1 256 ? -10.883 -2 -20.719 1 97.75 256 ASP A N 1
ATOM 1951 C CA . ASP A 1 256 ? -11.43 -2.941 -21.688 1 97.75 256 ASP A CA 1
ATOM 1952 C C . ASP A 1 256 ? -11.289 -4.379 -21.188 1 97.75 256 ASP A C 1
ATOM 1954 O O . ASP A 1 256 ? -12.219 -5.184 -21.328 1 97.75 256 ASP A O 1
ATOM 1958 N N . LYS A 1 257 ? -10.219 -4.703 -20.609 1 96 257 LYS A N 1
ATOM 1959 C CA . LYS A 1 257 ? -9.883 -6.074 -20.234 1 96 257 LYS A CA 1
ATOM 1960 C C . LYS A 1 257 ? -10.5 -6.445 -18.875 1 96 257 LYS A C 1
ATOM 1962 O O . LYS A 1 257 ? -10.914 -7.586 -18.672 1 96 257 LYS A O 1
ATOM 1967 N N . TYR A 1 258 ? -10.578 -5.441 -17.953 1 97 258 TYR A N 1
ATOM 1968 C CA . TYR A 1 258 ? -10.727 -5.883 -16.562 1 97 258 TYR A CA 1
ATOM 1969 C C . TYR A 1 258 ? -11.945 -5.246 -15.914 1 97 258 TYR A C 1
ATOM 1971 O O . TYR A 1 258 ? -12.398 -5.695 -14.859 1 97 258 TYR A O 1
ATOM 1979 N N . ALA A 1 259 ? -12.531 -4.18 -16.5 1 98.25 259 ALA A N 1
ATOM 1980 C CA . ALA A 1 259 ? -13.594 -3.428 -15.852 1 98.25 259 ALA A CA 1
ATOM 1981 C C . ALA A 1 259 ? -14.758 -4.34 -15.477 1 98.25 259 ALA A C 1
ATOM 1983 O O . ALA A 1 259 ? -15.305 -4.238 -14.375 1 98.25 259 ALA A O 1
ATOM 1984 N N . ALA A 1 260 ? -15.148 -5.211 -16.391 1 97.19 260 ALA A N 1
ATOM 1985 C CA . ALA A 1 260 ? -16.266 -6.105 -16.125 1 97.19 260 ALA A CA 1
ATOM 1986 C C . ALA A 1 260 ? -15.984 -7.02 -14.945 1 97.19 260 ALA A C 1
ATOM 1988 O O . ALA A 1 260 ? -16.844 -7.223 -14.086 1 97.19 260 ALA A O 1
ATOM 1989 N N . GLY A 1 261 ? -14.797 -7.648 -14.898 1 96.75 261 GLY A N 1
ATOM 1990 C CA . GLY A 1 261 ? -14.398 -8.508 -13.797 1 96.75 261 GLY A CA 1
ATOM 1991 C C . GLY A 1 261 ? -14.297 -7.77 -12.477 1 96.75 261 GLY A C 1
ATOM 1992 O O . GLY A 1 261 ? -14.688 -8.297 -11.43 1 96.75 261 GLY A O 1
ATOM 1993 N N . ILE A 1 262 ? -13.766 -6.539 -12.484 1 98.38 262 ILE A N 1
ATOM 1994 C CA . ILE A 1 262 ? -13.648 -5.707 -11.297 1 98.38 262 ILE A CA 1
ATOM 1995 C C . ILE A 1 262 ? -15.031 -5.43 -10.719 1 98.38 262 ILE A C 1
ATOM 1997 O O . ILE A 1 262 ? -15.258 -5.582 -9.516 1 98.38 262 ILE A O 1
ATOM 2001 N N . TYR A 1 263 ? -15.93 -5.031 -11.609 1 98.5 263 TYR A N 1
ATOM 2002 C CA . TYR A 1 263 ? -17.297 -4.707 -11.195 1 98.5 263 TYR A CA 1
ATOM 2003 C C . TYR A 1 263 ? -17.984 -5.93 -10.602 1 98.5 263 TYR A C 1
ATOM 2005 O O . TYR A 1 263 ? -18.609 -5.844 -9.531 1 98.5 263 TYR A O 1
ATOM 2013 N N . LYS A 1 264 ? -17.859 -7.047 -11.266 1 97.75 264 LYS A N 1
ATOM 2014 C CA . LYS A 1 264 ? -18.484 -8.289 -10.805 1 97.75 264 LYS A CA 1
ATOM 2015 C C . LYS A 1 264 ? -17.938 -8.703 -9.445 1 97.75 264 LYS A C 1
ATOM 2017 O O . LYS A 1 264 ? -18.703 -9.031 -8.539 1 97.75 264 LYS A O 1
ATOM 2022 N N . THR A 1 265 ? -16.625 -8.742 -9.289 1 98.12 265 THR A N 1
ATOM 2023 C CA . THR A 1 265 ? -15.984 -9.117 -8.031 1 98.12 265 THR A CA 1
ATOM 2024 C C . THR A 1 265 ? -16.375 -8.156 -6.914 1 98.12 265 THR A C 1
ATOM 2026 O O . THR A 1 265 ? -16.656 -8.586 -5.793 1 98.12 265 THR A O 1
ATOM 2029 N N . SER A 1 266 ? -16.359 -6.859 -7.211 1 98.44 266 SER A N 1
ATOM 2030 C CA . SER A 1 266 ? -16.703 -5.852 -6.215 1 98.44 266 SER A CA 1
ATOM 2031 C C . SER A 1 266 ? -18.125 -6.051 -5.707 1 98.44 266 SER A C 1
ATOM 2033 O O . SER A 1 266 ? -18.406 -5.816 -4.527 1 98.44 266 SER A O 1
ATOM 2035 N N . ASN A 1 267 ? -19.016 -6.453 -6.578 1 97.88 267 ASN A N 1
ATOM 2036 C CA . ASN A 1 267 ? -20.406 -6.703 -6.191 1 97.88 267 ASN A CA 1
ATOM 2037 C C . ASN A 1 267 ? -20.531 -7.957 -5.332 1 97.88 267 ASN A C 1
ATOM 2039 O O . ASN A 1 267 ? -21.562 -8.188 -4.703 1 97.88 267 ASN A O 1
ATOM 2043 N N . ASP A 1 268 ? -19.5 -8.758 -5.289 1 97.44 268 ASP A N 1
ATOM 2044 C CA . ASP A 1 268 ? -19.469 -9.992 -4.504 1 97.44 268 ASP A CA 1
ATOM 2045 C C . ASP A 1 268 ? -18.906 -9.742 -3.109 1 97.44 268 ASP A C 1
ATOM 2047 O O . ASP A 1 268 ? -18.875 -10.656 -2.275 1 97.44 268 ASP A O 1
ATOM 2051 N N . PHE A 1 269 ? -18.422 -8.57 -2.689 1 97.38 269 PHE A N 1
ATOM 2052 C CA . PHE A 1 269 ? -17.766 -8.25 -1.425 1 97.38 269 PHE A CA 1
ATOM 2053 C C . PHE A 1 269 ? -18.688 -8.562 -0.249 1 97.38 269 PHE A C 1
ATOM 2055 O O . PHE A 1 269 ? -18.219 -9.016 0.801 1 97.38 269 PHE A O 1
ATOM 2062 N N . GLY A 1 270 ? -20.047 -8.328 -0.471 1 94.44 270 GLY A N 1
ATOM 2063 C CA . GLY A 1 270 ? -20.984 -8.43 0.643 1 94.44 270 GLY A CA 1
ATOM 2064 C C . GLY A 1 270 ? -21.156 -7.121 1.395 1 94.44 270 GLY A C 1
ATOM 2065 O O . GLY A 1 270 ? -20.719 -6.066 0.924 1 94.44 270 GLY A O 1
ATOM 2066 N N . PRO A 1 271 ? -21.734 -7.105 2.535 1 95.75 271 PRO A N 1
ATOM 2067 C CA . PRO A 1 271 ? -22.047 -5.883 3.279 1 95.75 271 PRO A CA 1
ATOM 2068 C C . PRO A 1 271 ? -20.828 -5.273 3.949 1 95.75 271 PRO A C 1
ATOM 2070 O O . PRO A 1 271 ? -19.844 -5.973 4.195 1 95.75 271 PRO A O 1
ATOM 2073 N N . ILE A 1 272 ? -20.859 -4.027 4.242 1 97.75 272 ILE A N 1
ATOM 2074 C CA . ILE A 1 272 ? -19.812 -3.346 5.004 1 97.75 272 ILE A CA 1
ATOM 2075 C C . ILE A 1 272 ? -19.719 -3.949 6.402 1 97.75 272 ILE A C 1
ATOM 2077 O O . ILE A 1 272 ? -20.703 -3.996 7.133 1 97.75 272 ILE A O 1
ATOM 2081 N N . PRO A 1 273 ? -18.578 -4.402 6.746 1 98 273 PRO A N 1
ATOM 2082 C CA . PRO A 1 273 ? -18.453 -4.977 8.086 1 98 273 PRO A CA 1
ATOM 2083 C C . PRO A 1 273 ? -18.531 -3.924 9.188 1 98 273 PRO A C 1
ATOM 2085 O O . PRO A 1 273 ? -18.016 -2.812 9.023 1 98 273 PRO A O 1
ATOM 2088 N N . ASN A 1 274 ? -19.188 -4.238 10.25 1 98.31 274 ASN A N 1
ATOM 2089 C CA . ASN A 1 274 ? -19.109 -3.49 11.5 1 98.31 274 ASN A CA 1
ATOM 2090 C C . ASN A 1 274 ? -18.188 -4.172 12.5 1 98.31 274 ASN A C 1
ATOM 2092 O O . ASN A 1 274 ? -18.594 -5.117 13.188 1 98.31 274 ASN A O 1
ATOM 2096 N N . MET A 1 275 ? -16.984 -3.682 12.656 1 98.56 275 MET A N 1
ATOM 2097 C CA . MET A 1 275 ? -15.93 -4.332 13.414 1 98.56 275 MET A CA 1
ATOM 2098 C C . MET A 1 275 ? -16.328 -4.5 14.875 1 98.56 275 MET A C 1
ATOM 2100 O O . MET A 1 275 ? -15.945 -5.473 15.523 1 98.56 275 MET A O 1
ATOM 2104 N N . ALA A 1 276 ? -17.109 -3.541 15.398 1 98.12 276 ALA A N 1
ATOM 2105 C CA . ALA A 1 276 ? -17.5 -3.545 16.812 1 98.12 276 ALA A CA 1
ATOM 2106 C C . ALA A 1 276 ? -18.469 -4.676 17.109 1 98.12 276 ALA A C 1
ATOM 2108 O O . ALA A 1 276 ? -18.5 -5.215 18.219 1 98.12 276 ALA A O 1
ATOM 2109 N N . THR A 1 277 ? -19.25 -5.09 16.125 1 98 277 THR A N 1
ATOM 2110 C CA . THR A 1 277 ? -20.312 -6.062 16.375 1 98 277 THR A CA 1
ATOM 2111 C C . THR A 1 277 ? -20.062 -7.344 15.594 1 98 277 THR A C 1
ATOM 2113 O O . THR A 1 277 ? -20.859 -8.281 15.656 1 98 277 THR A O 1
ATOM 2116 N N . SER A 1 278 ? -19 -7.324 14.836 1 97.56 278 SER A N 1
ATOM 2117 C CA . SER A 1 278 ? -18.672 -8.477 14.008 1 97.56 278 SER A CA 1
ATOM 2118 C C . SER A 1 278 ? -18.422 -9.719 14.859 1 97.56 278 SER A C 1
ATOM 2120 O O . SER A 1 278 ? -17.797 -9.633 15.922 1 97.56 278 SER A O 1
ATOM 2122 N N . GLU A 1 279 ? -18.844 -10.906 14.359 1 97 279 GLU A N 1
ATOM 2123 C CA . GLU A 1 279 ? -18.594 -12.164 15.039 1 97 279 GLU A CA 1
ATOM 2124 C C . GLU A 1 279 ? -17.109 -12.516 15 1 97 279 GLU A C 1
ATOM 2126 O O . GLU A 1 279 ? -16.625 -13.305 15.82 1 97 279 GLU A O 1
ATOM 2131 N N . ALA A 1 280 ? -16.391 -11.93 14.078 1 97.81 280 ALA A N 1
ATOM 2132 C CA . ALA A 1 280 ? -14.969 -12.242 13.906 1 97.81 280 ALA A CA 1
ATOM 2133 C C . ALA A 1 280 ? -14.102 -11.375 14.82 1 97.81 280 ALA A C 1
ATOM 2135 O O . ALA A 1 280 ? -12.883 -11.555 14.883 1 97.81 280 ALA A O 1
ATOM 2136 N N . LYS A 1 281 ? -14.672 -10.391 15.516 1 98.62 281 LYS A N 1
ATOM 2137 C CA . LYS A 1 281 ? -13.961 -9.383 16.297 1 98.62 281 LYS A CA 1
ATOM 2138 C C . LYS A 1 281 ? -12.961 -10.039 17.25 1 98.62 281 LYS A C 1
ATOM 2140 O O . LYS A 1 281 ? -11.766 -9.75 17.203 1 98.62 281 LYS A O 1
ATOM 2145 N N . ASP A 1 282 ? -13.398 -11.008 18.047 1 98.44 282 ASP A N 1
ATOM 2146 C CA . ASP A 1 282 ? -12.562 -11.617 19.078 1 98.44 282 ASP A CA 1
ATOM 2147 C C . ASP A 1 282 ? -11.445 -12.445 18.453 1 98.44 282 ASP A C 1
ATOM 2149 O O . ASP A 1 282 ? -10.312 -12.445 18.953 1 98.44 282 ASP A O 1
ATOM 2153 N N . GLN A 1 283 ? -11.773 -13.18 17.438 1 98.38 283 GLN A N 1
ATOM 2154 C CA . GLN A 1 283 ? -10.766 -14 16.781 1 98.38 283 GLN A CA 1
ATOM 2155 C C . GLN A 1 283 ? -9.672 -13.133 16.156 1 98.38 283 GLN A C 1
ATOM 2157 O O . GLN A 1 283 ? -8.484 -13.469 16.234 1 98.38 283 GLN A O 1
ATOM 2162 N N . ILE A 1 284 ? -10.039 -12.047 15.516 1 98.75 284 ILE A N 1
ATOM 2163 C CA . ILE A 1 284 ? -9.086 -11.141 14.883 1 98.75 284 ILE A CA 1
ATOM 2164 C C . ILE A 1 284 ? -8.195 -10.508 15.953 1 98.75 284 ILE A C 1
ATOM 2166 O O . ILE A 1 284 ? -6.973 -10.445 15.797 1 98.75 284 ILE A O 1
ATOM 2170 N N . ILE A 1 285 ? -8.789 -10.031 17.094 1 98.81 285 ILE A N 1
ATOM 2171 C CA . ILE A 1 285 ? -8.031 -9.477 18.203 1 98.81 285 ILE A CA 1
ATOM 2172 C C . ILE A 1 285 ? -7.023 -10.508 18.719 1 98.81 285 ILE A C 1
ATOM 2174 O O . ILE A 1 285 ? -5.844 -10.195 18.891 1 98.81 285 ILE A O 1
ATOM 2178 N N . SER A 1 286 ? -7.508 -11.766 18.875 1 98.75 286 SER A N 1
ATOM 2179 C CA . SER A 1 286 ? -6.66 -12.836 19.406 1 98.75 286 SER A CA 1
ATOM 2180 C C . SER A 1 286 ? -5.5 -13.133 18.453 1 98.75 286 SER A C 1
ATOM 2182 O O . SER A 1 286 ? -4.367 -13.336 18.906 1 98.75 286 SER A O 1
ATOM 2184 N N . GLN A 1 287 ? -5.781 -13.195 17.188 1 98.81 287 GLN A N 1
ATOM 2185 C CA . GLN A 1 287 ? -4.742 -13.492 16.219 1 98.81 287 GLN A CA 1
ATOM 2186 C C . GLN A 1 287 ? -3.707 -12.367 16.156 1 98.81 287 GLN A C 1
ATOM 2188 O O . GLN A 1 287 ? -2.51 -12.633 16.016 1 98.81 287 GLN A O 1
ATOM 2193 N N . LEU A 1 288 ? -4.141 -11.117 16.25 1 98.88 288 LEU A N 1
ATOM 2194 C CA . LEU A 1 288 ? -3.219 -9.984 16.25 1 98.88 288 LEU A CA 1
ATOM 2195 C C . LEU A 1 288 ? -2.363 -9.984 17.516 1 98.88 288 LEU A C 1
ATOM 2197 O O . LEU A 1 288 ? -1.165 -9.695 17.453 1 98.88 288 LEU A O 1
ATOM 2201 N N . GLU A 1 289 ? -2.975 -10.289 18.656 1 98.56 289 GLU A N 1
ATOM 2202 C CA . GLU A 1 289 ? -2.23 -10.375 19.922 1 98.56 289 GLU A CA 1
ATOM 2203 C C . GLU A 1 289 ? -1.164 -11.461 19.844 1 98.56 289 GLU A C 1
ATOM 2205 O O . GLU A 1 289 ? -0.094 -11.328 20.453 1 98.56 289 GLU A O 1
ATOM 2210 N N . ALA A 1 290 ? -1.531 -12.578 19.188 1 98.44 290 ALA A N 1
ATOM 2211 C CA . ALA A 1 290 ? -0.569 -13.664 19.016 1 98.44 290 ALA A CA 1
ATOM 2212 C C . ALA A 1 290 ? 0.599 -13.227 18.125 1 98.44 290 ALA A C 1
ATOM 2214 O O . ALA A 1 290 ? 1.738 -13.641 18.344 1 98.44 290 ALA A O 1
ATOM 2215 N N . MET A 1 291 ? 0.334 -12.406 17.156 1 97.94 291 MET A N 1
ATOM 2216 C CA . MET A 1 291 ? 1.355 -11.93 16.234 1 97.94 291 MET A CA 1
ATOM 2217 C C . MET A 1 291 ? 2.236 -10.875 16.906 1 97.94 291 MET A C 1
ATOM 2219 O O . MET A 1 291 ? 3.463 -10.945 16.812 1 97.94 291 MET A O 1
ATOM 2223 N N . VAL A 1 292 ? 1.577 -9.852 17.516 1 98.31 292 VAL A N 1
ATOM 2224 C CA . VAL A 1 292 ? 2.244 -8.758 18.219 1 98.31 292 VAL A CA 1
ATOM 2225 C C . VAL A 1 292 ? 1.55 -8.492 19.547 1 98.31 292 VAL A C 1
ATOM 2227 O O . VAL A 1 292 ? 0.621 -7.684 19.625 1 98.31 292 VAL A O 1
ATOM 2230 N N . PRO A 1 293 ? 2.061 -9.109 20.578 1 98.38 293 PRO A N 1
ATOM 2231 C CA . PRO A 1 293 ? 1.46 -8.852 21.875 1 98.38 293 PRO A CA 1
ATOM 2232 C C . PRO A 1 293 ? 1.462 -7.363 22.25 1 98.38 293 PRO A C 1
ATOM 2234 O O . PRO A 1 293 ? 2.412 -6.648 21.922 1 98.38 293 PRO A O 1
ATOM 2237 N N . THR A 1 294 ? 0.401 -6.895 22.953 1 97.75 294 THR A N 1
ATOM 2238 C CA . THR A 1 294 ? 0.236 -5.488 23.281 1 97.75 294 THR A CA 1
ATOM 2239 C C . THR A 1 294 ? 1.447 -4.973 24.062 1 97.75 294 THR A C 1
ATOM 2241 O O . THR A 1 294 ? 1.83 -3.809 23.922 1 97.75 294 THR A O 1
ATOM 2244 N N . LYS A 1 295 ? 2.078 -5.793 24.844 1 97.56 295 LYS A N 1
ATOM 2245 C CA . LYS A 1 295 ? 3.248 -5.398 25.625 1 97.56 295 LYS A CA 1
ATOM 2246 C C . LYS A 1 295 ? 4.438 -5.094 24.719 1 97.56 295 LYS A C 1
ATOM 2248 O O . LYS A 1 295 ? 5.406 -4.469 25.156 1 97.56 295 LYS A O 1
ATOM 2253 N N . ASP A 1 296 ? 4.43 -5.562 23.469 1 97.94 296 ASP A N 1
ATOM 2254 C CA . ASP A 1 296 ? 5.559 -5.43 22.547 1 97.94 296 ASP A CA 1
ATOM 2255 C C . ASP A 1 296 ? 5.262 -4.398 21.453 1 97.94 296 ASP A C 1
ATOM 2257 O O . ASP A 1 296 ? 6 -4.297 20.484 1 97.94 296 ASP A O 1
ATOM 2261 N N . LEU A 1 297 ? 4.18 -3.648 21.547 1 98.06 297 LEU A N 1
ATOM 2262 C CA . LEU A 1 297 ? 3.764 -2.703 20.516 1 98.06 297 LEU A CA 1
ATOM 2263 C C . LEU A 1 297 ? 4.863 -1.686 20.234 1 98.06 297 LEU A C 1
ATOM 2265 O O . LEU A 1 297 ? 5.148 -1.38 19.078 1 98.06 297 LEU A O 1
ATOM 2269 N N . ASP A 1 298 ? 5.477 -1.163 21.266 1 95.75 298 ASP A N 1
ATOM 2270 C CA . ASP A 1 298 ? 6.492 -0.127 21.078 1 95.75 298 ASP A CA 1
ATOM 2271 C C . ASP A 1 298 ? 7.699 -0.663 20.312 1 95.75 298 ASP A C 1
ATOM 2273 O O . ASP A 1 298 ? 8.273 0.04 19.484 1 95.75 298 ASP A O 1
ATOM 2277 N N . GLN A 1 299 ? 8.109 -1.848 20.672 1 96.62 299 GLN A N 1
ATOM 2278 C CA . GLN A 1 299 ? 9.211 -2.475 19.953 1 96.62 299 GLN A CA 1
ATOM 2279 C C . GLN A 1 299 ? 8.875 -2.629 18.469 1 96.62 299 GLN A C 1
ATOM 2281 O O . GLN A 1 299 ? 9.719 -2.354 17.609 1 96.62 299 GLN A O 1
ATOM 2286 N N . ARG A 1 300 ? 7.648 -3.098 18.141 1 97.44 300 ARG A N 1
ATOM 2287 C CA . ARG A 1 300 ? 7.234 -3.289 16.766 1 97.44 300 ARG A CA 1
ATOM 2288 C C . ARG A 1 300 ? 7.109 -1.952 16.031 1 97.44 300 ARG A C 1
ATOM 2290 O O . ARG A 1 300 ? 7.402 -1.856 14.844 1 97.44 300 ARG A O 1
ATOM 2297 N N . ARG A 1 301 ? 6.734 -0.901 16.766 1 96.44 301 ARG A N 1
ATOM 2298 C CA . ARG A 1 301 ? 6.684 0.441 16.203 1 96.44 301 ARG A CA 1
ATOM 2299 C C . ARG A 1 301 ? 8.086 0.94 15.852 1 96.44 301 ARG A C 1
ATOM 2301 O O . ARG A 1 301 ? 8.273 1.61 14.836 1 96.44 301 ARG A O 1
ATOM 2308 N N . ARG A 1 302 ? 9.039 0.656 16.656 1 93.31 302 ARG A N 1
ATOM 2309 C CA . ARG A 1 302 ? 10.422 1.031 16.375 1 93.31 302 ARG A CA 1
ATOM 2310 C C . ARG A 1 302 ? 10.914 0.347 15.102 1 93.31 302 ARG A C 1
ATOM 2312 O O . ARG A 1 302 ? 11.633 0.954 14.297 1 93.31 302 ARG A O 1
ATOM 2319 N N . PHE A 1 303 ? 10.594 -0.936 14.953 1 95.69 303 PHE A N 1
ATOM 2320 C CA . PHE A 1 303 ? 10.914 -1.634 13.719 1 95.69 303 PHE A CA 1
ATOM 2321 C C . PHE A 1 303 ? 10.297 -0.923 12.516 1 95.69 303 PHE A C 1
ATOM 2323 O O . PHE A 1 303 ? 10.969 -0.699 11.508 1 95.69 303 PHE A O 1
ATOM 2330 N N . ARG A 1 304 ? 8.969 -0.612 12.633 1 96.62 304 ARG A N 1
ATOM 2331 C CA . ARG A 1 304 ? 8.266 0.101 11.578 1 96.62 304 ARG A CA 1
ATOM 2332 C C . ARG A 1 304 ? 9 1.38 11.195 1 96.62 304 ARG A C 1
ATOM 2334 O O . ARG A 1 304 ? 9.203 1.652 10.008 1 96.62 304 ARG A O 1
ATOM 2341 N N . ASP A 1 305 ? 9.344 2.174 12.172 1 94.19 305 ASP A N 1
ATOM 2342 C CA . ASP A 1 305 ? 9.992 3.459 11.922 1 94.19 305 ASP A CA 1
ATOM 2343 C C . ASP A 1 305 ? 11.336 3.27 11.227 1 94.19 305 ASP A C 1
ATOM 2345 O O . ASP A 1 305 ? 11.68 4.027 10.312 1 94.19 305 ASP A O 1
ATOM 2349 N N . ARG A 1 306 ? 12.086 2.27 11.648 1 93.38 306 ARG A N 1
ATOM 2350 C CA . ARG A 1 306 ? 13.352 1.957 11 1 93.38 306 ARG A CA 1
ATOM 2351 C C . ARG A 1 306 ? 13.141 1.563 9.547 1 93.38 306 ARG A C 1
ATOM 2353 O O . ARG A 1 306 ? 13.906 1.975 8.664 1 93.38 306 ARG A O 1
ATOM 2360 N N . ALA A 1 307 ? 12.148 0.724 9.32 1 96.5 307 ALA A N 1
ATOM 2361 C CA . ALA A 1 307 ? 11.828 0.277 7.961 1 96.5 307 ALA A CA 1
ATOM 2362 C C . ALA A 1 307 ? 11.438 1.454 7.074 1 96.5 307 ALA A C 1
ATOM 2364 O O . ALA A 1 307 ? 11.867 1.543 5.922 1 96.5 307 ALA A O 1
ATOM 2365 N N . LEU A 1 308 ? 10.625 2.338 7.633 1 96.5 308 LEU A N 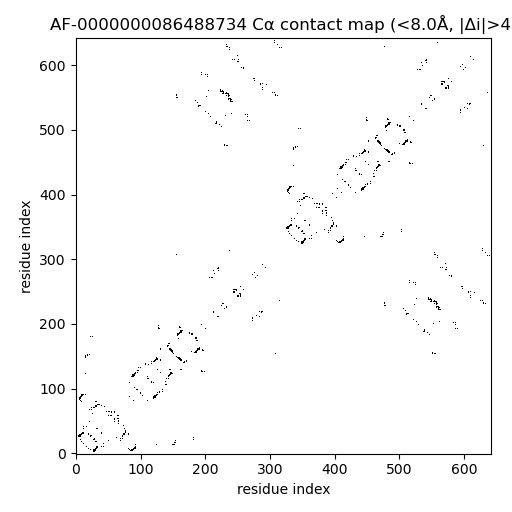1
ATOM 2366 C CA . LEU A 1 308 ? 10.164 3.504 6.883 1 96.5 308 LEU A CA 1
ATOM 2367 C C . LEU A 1 308 ? 11.32 4.438 6.562 1 96.5 308 LEU A C 1
ATOM 2369 O O . LEU A 1 308 ? 11.359 5.039 5.488 1 96.5 308 LEU A O 1
ATOM 2373 N N . ARG A 1 309 ? 12.242 4.578 7.48 1 92.56 309 ARG A N 1
ATOM 2374 C CA . ARG A 1 309 ? 13.438 5.379 7.242 1 92.56 309 ARG A CA 1
ATOM 2375 C C . ARG A 1 309 ? 14.258 4.812 6.082 1 92.56 309 ARG A C 1
ATOM 2377 O O . ARG A 1 309 ? 14.719 5.562 5.219 1 92.56 309 ARG A O 1
ATOM 2384 N N . ALA A 1 310 ? 14.43 3.52 6.117 1 93.94 310 ALA A N 1
ATOM 2385 C CA . ALA A 1 310 ? 15.172 2.855 5.051 1 93.94 310 ALA A CA 1
ATOM 2386 C C . ALA A 1 310 ? 14.484 3.047 3.703 1 93.94 310 ALA A C 1
ATOM 2388 O O . ALA A 1 310 ? 15.148 3.301 2.691 1 93.94 310 ALA A O 1
ATOM 2389 N N . LEU A 1 311 ? 13.172 2.932 3.682 1 96.06 311 LEU A N 1
ATOM 2390 C CA . LEU A 1 311 ? 12.414 3.113 2.451 1 96.06 311 LEU A CA 1
ATOM 2391 C C . LEU A 1 311 ? 12.547 4.543 1.938 1 96.06 311 LEU A C 1
ATOM 2393 O O . LEU A 1 311 ? 12.688 4.766 0.733 1 96.06 311 LEU A O 1
ATOM 2397 N N . SER A 1 312 ? 12.453 5.5 2.861 1 92.94 312 SER A N 1
ATOM 2398 C CA . SER A 1 312 ? 12.578 6.906 2.482 1 92.94 312 SER A CA 1
ATOM 2399 C C . SER A 1 312 ? 13.922 7.18 1.809 1 92.94 312 SER A C 1
ATOM 2401 O O . SER A 1 312 ? 13.992 7.957 0.855 1 92.94 312 SER A O 1
ATOM 2403 N N . LYS A 1 313 ? 14.953 6.594 2.322 1 90.75 313 LYS A N 1
ATOM 2404 C CA . LYS A 1 313 ? 16.281 6.766 1.741 1 90.75 313 LYS A CA 1
ATOM 2405 C C . LYS A 1 313 ? 16.312 6.266 0.3 1 90.75 313 LYS A C 1
ATOM 2407 O O . LYS A 1 313 ? 16.859 6.934 -0.582 1 90.75 313 LYS A O 1
ATOM 2412 N N . ILE A 1 314 ? 15.742 5.105 0.067 1 93 314 ILE A N 1
ATOM 2413 C CA . ILE A 1 314 ? 15.734 4.512 -1.265 1 93 314 ILE A CA 1
ATOM 2414 C C . ILE A 1 314 ? 14.906 5.375 -2.211 1 93 314 ILE A C 1
ATOM 2416 O O . ILE A 1 314 ? 15.273 5.57 -3.371 1 93 314 ILE A O 1
A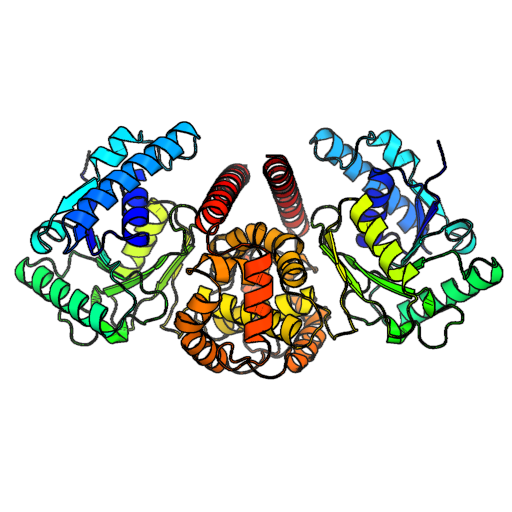TOM 2420 N N . LYS A 1 315 ? 13.773 5.863 -1.757 1 94.44 315 LYS A N 1
ATOM 2421 C CA . LYS A 1 315 ? 12.922 6.715 -2.584 1 94.44 315 LYS A CA 1
ATOM 2422 C C . LYS A 1 315 ? 13.648 7.992 -2.99 1 94.44 315 LYS A C 1
ATOM 2424 O O . LYS A 1 315 ? 13.531 8.445 -4.133 1 94.44 315 LYS A O 1
ATOM 2429 N N . ASN A 1 316 ? 14.406 8.57 -2.055 1 90.25 316 ASN A N 1
ATOM 2430 C CA . ASN A 1 316 ? 15.18 9.773 -2.348 1 90.25 316 ASN A CA 1
ATOM 2431 C C . ASN A 1 316 ? 16.281 9.492 -3.363 1 90.25 316 ASN A C 1
ATOM 2433 O O . ASN A 1 316 ? 16.547 10.312 -4.246 1 90.25 316 ASN A O 1
ATOM 2437 N N . GLU A 1 317 ? 16.906 8.328 -3.223 1 91 317 GLU A N 1
ATOM 2438 C CA . GLU A 1 317 ? 17.969 7.934 -4.148 1 91 317 GLU A CA 1
ATOM 2439 C C . GLU A 1 317 ? 17.422 7.727 -5.559 1 91 317 GLU A C 1
ATOM 2441 O O . GLU A 1 317 ? 18.047 8.133 -6.539 1 91 317 GLU A O 1
ATOM 2446 N N . LEU A 1 318 ? 16.312 7.094 -5.672 1 92.12 318 LEU A N 1
ATOM 2447 C CA . LEU A 1 318 ? 15.695 6.812 -6.969 1 92.12 318 LEU A CA 1
ATOM 2448 C C . LEU A 1 318 ? 15.211 8.102 -7.629 1 92.12 318 LEU A C 1
ATOM 2450 O O . LEU A 1 318 ? 15.219 8.211 -8.859 1 92.12 318 LEU A O 1
ATOM 2454 N N . ALA A 1 319 ? 14.727 9.133 -6.887 1 87.25 319 ALA A N 1
ATOM 2455 C CA . ALA A 1 319 ? 14.234 10.406 -7.41 1 87.25 319 ALA A CA 1
ATOM 2456 C C . ALA A 1 319 ? 15.375 11.25 -7.965 1 87.25 319 ALA A C 1
ATOM 2458 O O . ALA A 1 319 ? 15.164 12.094 -8.844 1 87.25 319 ALA A O 1
ATOM 2459 N N . SER A 1 320 ? 16.547 11.055 -7.477 1 79.38 320 SER A N 1
ATOM 2460 C CA . SER A 1 320 ? 17.719 11.828 -7.898 1 79.38 320 SER A CA 1
ATOM 2461 C C . SER A 1 320 ? 18.312 11.273 -9.188 1 79.38 320 SER A C 1
ATOM 2463 O O . SER A 1 320 ? 19.125 11.93 -9.844 1 79.38 320 SER A O 1
ATOM 2465 N N . GLU A 1 321 ? 18.047 10.141 -9.664 1 71.19 321 GLU A N 1
ATOM 2466 C CA . GLU A 1 321 ? 18.531 9.555 -10.914 1 71.19 321 GLU A CA 1
ATOM 2467 C C . GLU A 1 321 ? 17.734 10.086 -12.102 1 71.19 321 GLU A C 1
ATOM 2469 O O . GLU A 1 321 ? 18.281 10.273 -13.188 1 71.19 321 GLU A O 1
ATOM 2474 N N . MET B 1 1 ? 24.531 -35.344 -5.684 1 37.34 1 MET B N 1
ATOM 2475 C CA . MET B 1 1 ? 23.625 -34.375 -5.113 1 37.34 1 MET B CA 1
ATOM 2476 C C . MET B 1 1 ? 22.188 -34.625 -5.566 1 37.34 1 MET B C 1
ATOM 2478 O O . MET B 1 1 ? 21.922 -34.781 -6.762 1 37.34 1 MET B O 1
ATOM 2482 N N . SER B 1 2 ? 21.359 -35.219 -4.836 1 46.5 2 SER B N 1
ATOM 2483 C CA . SER B 1 2 ? 20.031 -35.719 -5.148 1 46.5 2 SER B CA 1
ATOM 2484 C C . SER B 1 2 ? 19.234 -34.719 -5.949 1 46.5 2 SER B C 1
ATOM 2486 O O . SER B 1 2 ? 19.188 -33.531 -5.598 1 46.5 2 SER B O 1
ATOM 2488 N N . SER B 1 3 ? 18.875 -35.031 -7.195 1 71.81 3 SER B N 1
ATOM 2489 C CA . SER B 1 3 ? 18.297 -34.156 -8.219 1 71.81 3 SER B CA 1
ATOM 2490 C C . SER B 1 3 ? 16.953 -33.594 -7.77 1 71.81 3 SER B C 1
ATOM 2492 O O . SER B 1 3 ? 16.172 -34.312 -7.105 1 71.81 3 SER B O 1
ATOM 2494 N N . LYS B 1 4 ? 16.734 -32.25 -7.43 1 85.81 4 LYS B N 1
ATOM 2495 C CA . LYS B 1 4 ? 15.531 -31.594 -6.938 1 85.81 4 LYS B CA 1
ATOM 2496 C C . LYS B 1 4 ? 14.32 -31.953 -7.793 1 85.81 4 LYS B C 1
ATOM 2498 O O . LYS B 1 4 ? 13.172 -31.766 -7.375 1 85.81 4 LYS B O 1
ATOM 2503 N N . GLY B 1 5 ? 14.531 -32.75 -8.859 1 93.06 5 GLY B N 1
ATOM 2504 C CA . GLY B 1 5 ? 13.445 -33.031 -9.781 1 93.06 5 GLY B CA 1
ATOM 2505 C C . GLY B 1 5 ? 13.203 -31.906 -10.773 1 93.06 5 GLY B C 1
ATOM 2506 O O . GLY B 1 5 ? 13.617 -30.766 -10.547 1 93.06 5 GLY B O 1
ATOM 2507 N N . LYS B 1 6 ? 12.461 -32.219 -11.812 1 96.94 6 LYS B N 1
ATOM 2508 C CA . LYS B 1 6 ? 12.234 -31.281 -12.914 1 96.94 6 LYS B CA 1
ATOM 2509 C C . LYS B 1 6 ? 10.961 -30.484 -12.703 1 96.94 6 LYS B C 1
ATOM 2511 O O . LYS B 1 6 ? 9.977 -30.984 -12.164 1 96.94 6 LYS B O 1
ATOM 2516 N N . ILE B 1 7 ? 11.039 -29.219 -13.117 1 98.56 7 ILE B N 1
ATOM 2517 C CA . ILE B 1 7 ? 9.859 -28.375 -13.156 1 98.56 7 ILE B CA 1
ATOM 2518 C C . ILE B 1 7 ? 9.469 -28.094 -14.602 1 98.56 7 ILE B C 1
ATOM 2520 O O . ILE B 1 7 ? 10.32 -27.734 -15.422 1 98.56 7 ILE B O 1
ATOM 2524 N N . GLY B 1 8 ? 8.266 -28.359 -14.914 1 98.69 8 GLY B N 1
ATOM 2525 C CA . GLY B 1 8 ? 7.738 -27.984 -16.219 1 98.69 8 GLY B CA 1
ATOM 2526 C C . GLY B 1 8 ? 6.922 -26.703 -16.188 1 98.69 8 GLY B C 1
ATOM 2527 O O . GLY B 1 8 ? 6.195 -26.453 -15.219 1 98.69 8 GLY B O 1
ATOM 2528 N N . ILE B 1 9 ? 7.031 -25.906 -17.266 1 98.81 9 ILE B N 1
ATOM 2529 C CA . ILE B 1 9 ? 6.234 -24.688 -17.391 1 98.81 9 ILE B CA 1
ATOM 2530 C C . ILE B 1 9 ? 5.516 -24.688 -18.734 1 98.81 9 ILE B C 1
ATOM 2532 O O . ILE B 1 9 ? 6.145 -24.859 -19.781 1 98.81 9 ILE B O 1
ATOM 2536 N N . MET B 1 10 ? 4.246 -24.609 -18.703 1 98.62 10 MET B N 1
ATOM 2537 C CA . MET B 1 10 ? 3.441 -24.484 -19.906 1 98.62 10 MET B CA 1
ATOM 2538 C C . MET B 1 10 ? 3.115 -23.031 -20.203 1 98.62 10 MET B C 1
ATOM 2540 O O . MET B 1 10 ? 2.213 -22.453 -19.594 1 98.62 10 MET B O 1
ATOM 2544 N N . GLY B 1 11 ? 3.674 -22.438 -21.172 1 97.81 11 GLY B N 1
ATOM 2545 C CA . GLY B 1 11 ? 3.582 -21.031 -21.484 1 97.81 11 GLY B CA 1
ATOM 2546 C C . GLY B 1 11 ? 4.859 -20.266 -21.188 1 97.81 11 GLY B C 1
ATOM 2547 O O . GLY B 1 11 ? 5.332 -20.25 -20.047 1 97.81 11 GLY B O 1
ATOM 2548 N N . SER B 1 12 ? 5.426 -19.594 -22.203 1 97.75 12 SER B N 1
ATOM 2549 C CA . SER B 1 12 ? 6.723 -18.953 -22.062 1 97.75 12 SER B CA 1
ATOM 2550 C C . SER B 1 12 ? 6.594 -17.438 -22.156 1 97.75 12 SER B C 1
ATOM 2552 O O . SER B 1 12 ? 7.508 -16.75 -22.625 1 97.75 12 SER B O 1
ATOM 2554 N N . GLY B 1 13 ? 5.391 -16.906 -21.766 1 95.62 13 GLY B N 1
ATOM 2555 C CA . GLY B 1 13 ? 5.207 -15.477 -21.641 1 95.62 13 GLY B CA 1
ATOM 2556 C C . GLY B 1 13 ? 5.883 -14.883 -20.422 1 95.62 13 GLY B C 1
ATOM 2557 O O . GLY B 1 13 ? 6.773 -15.508 -19.844 1 95.62 13 GLY B O 1
ATOM 2558 N N . LEU B 1 14 ? 5.512 -13.688 -20.094 1 93.31 14 LEU B N 1
ATOM 2559 C CA . LEU B 1 14 ? 6.121 -12.938 -19 1 93.31 14 LEU B CA 1
ATOM 2560 C C . LEU B 1 14 ? 6.082 -13.734 -17.703 1 93.31 14 LEU B C 1
ATOM 2562 O O . LEU B 1 14 ? 7.094 -13.844 -17 1 93.31 14 LEU B O 1
ATOM 2566 N N . ILE B 1 15 ? 4.91 -14.266 -17.359 1 96.94 15 ILE B N 1
ATOM 2567 C CA . ILE B 1 15 ? 4.73 -15.008 -16.125 1 96.94 15 ILE B CA 1
ATOM 2568 C C . ILE B 1 15 ? 5.566 -16.281 -16.156 1 96.94 15 ILE B C 1
ATOM 2570 O O . ILE B 1 15 ? 6.266 -16.594 -15.18 1 96.94 15 ILE B O 1
ATOM 2574 N N . GLY B 1 16 ? 5.484 -17.016 -17.266 1 98.25 16 GLY B N 1
ATOM 2575 C CA . GLY B 1 16 ? 6.266 -18.234 -17.406 1 98.25 16 GLY B CA 1
ATOM 2576 C C . GLY B 1 16 ? 7.758 -18 -17.266 1 98.25 16 GLY B C 1
ATOM 2577 O O . GLY B 1 16 ? 8.453 -18.781 -16.609 1 98.25 16 GLY B O 1
ATOM 2578 N N . ARG B 1 17 ? 8.242 -16.953 -17.828 1 98.12 17 ARG B N 1
ATOM 2579 C CA . ARG B 1 17 ? 9.656 -16.609 -17.766 1 98.12 17 ARG B CA 1
ATOM 2580 C C . ARG B 1 17 ? 10.078 -16.297 -16.328 1 98.12 17 ARG B C 1
ATOM 2582 O O . ARG B 1 17 ? 11.133 -16.75 -15.875 1 98.12 17 ARG B O 1
ATOM 2589 N N . SER B 1 18 ? 9.25 -15.578 -15.633 1 97.81 18 SER B N 1
ATOM 2590 C CA . SER B 1 18 ? 9.547 -15.242 -14.242 1 97.81 18 SER B CA 1
ATOM 2591 C C . SER B 1 18 ? 9.617 -16.5 -13.375 1 97.81 18 SER B C 1
ATOM 2593 O O . SER B 1 18 ? 10.508 -16.625 -12.539 1 97.81 18 SER B O 1
ATOM 2595 N N . TRP B 1 19 ? 8.672 -17.375 -13.594 1 98.69 19 TRP B N 1
ATOM 2596 C CA . TRP B 1 19 ? 8.68 -18.641 -12.859 1 98.69 19 TRP B CA 1
ATOM 2597 C C . TRP B 1 19 ? 9.953 -19.422 -13.141 1 98.69 19 TRP B C 1
ATOM 2599 O O . TRP B 1 19 ? 10.562 -19.984 -12.219 1 98.69 19 TRP B O 1
ATOM 2609 N N . ALA B 1 20 ? 10.328 -19.453 -14.398 1 98.75 20 ALA B N 1
ATOM 2610 C CA . ALA B 1 20 ? 11.539 -20.188 -14.766 1 98.75 20 ALA B CA 1
ATOM 2611 C C . ALA B 1 20 ? 12.75 -19.656 -14.008 1 98.75 20 ALA B C 1
ATOM 2613 O O . ALA B 1 20 ? 13.539 -20.438 -13.461 1 98.75 20 ALA B O 1
ATOM 2614 N N . MET B 1 21 ? 12.852 -18.375 -13.984 1 98.56 21 MET B N 1
ATOM 2615 C CA . MET B 1 21 ? 13.969 -17.734 -13.289 1 98.56 21 MET B CA 1
ATOM 2616 C C . MET B 1 21 ? 13.922 -18.031 -11.797 1 98.56 21 MET B C 1
ATOM 2618 O O . MET B 1 21 ? 14.953 -18.297 -11.18 1 98.56 21 MET B O 1
ATOM 2622 N N . LEU B 1 22 ? 12.773 -18.016 -11.188 1 98.44 22 LEU B N 1
ATOM 2623 C CA . LEU B 1 22 ? 12.602 -18.266 -9.766 1 98.44 22 LEU B CA 1
ATOM 2624 C C . LEU B 1 22 ? 13 -19.703 -9.406 1 98.44 22 LEU B C 1
ATOM 2626 O O . LEU B 1 22 ? 13.758 -19.922 -8.461 1 98.44 22 LEU B O 1
ATOM 2630 N N . PHE B 1 23 ? 12.539 -20.656 -10.156 1 98.69 23 PHE B N 1
ATOM 2631 C CA . PHE B 1 23 ? 12.852 -22.047 -9.875 1 98.69 23 PHE B CA 1
ATOM 2632 C C . PHE B 1 23 ? 14.336 -22.328 -10.109 1 98.69 23 PHE B C 1
ATOM 2634 O O . PHE B 1 23 ? 14.977 -23.016 -9.312 1 98.69 23 PHE B O 1
ATOM 2641 N N . ALA B 1 24 ? 14.891 -21.797 -11.148 1 98.31 24 ALA B N 1
ATOM 2642 C CA . ALA B 1 24 ? 16.297 -21.984 -11.461 1 98.31 24 ALA B CA 1
ATOM 2643 C C . ALA B 1 24 ? 17.188 -21.375 -10.383 1 98.31 24 ALA B C 1
ATOM 2645 O O . ALA B 1 24 ? 18.297 -21.875 -10.125 1 98.31 24 ALA B O 1
ATOM 2646 N N . SER B 1 25 ? 16.703 -20.375 -9.773 1 97.62 25 SER B N 1
ATOM 2647 C CA . SER B 1 25 ? 17.5 -19.641 -8.789 1 97.62 25 SER B CA 1
ATOM 2648 C C . SER B 1 25 ? 17.906 -20.547 -7.633 1 97.62 25 SER B C 1
ATOM 2650 O O . SER B 1 25 ? 18.922 -20.297 -6.969 1 97.62 25 SER B O 1
ATOM 2652 N N . VAL B 1 26 ? 17.109 -21.547 -7.375 1 97.56 26 VAL B N 1
ATOM 2653 C CA . VAL B 1 26 ? 17.438 -22.438 -6.258 1 97.56 26 VAL B CA 1
ATOM 2654 C C . VAL B 1 26 ? 17.859 -23.797 -6.785 1 97.56 26 VAL B C 1
ATOM 2656 O O . VAL B 1 26 ? 17.859 -24.781 -6.047 1 97.56 26 VAL B O 1
ATOM 2659 N N . GLY B 1 27 ? 18.016 -23.922 -8.086 1 97.69 27 GLY B N 1
ATOM 2660 C CA . GLY B 1 27 ? 18.734 -25.078 -8.602 1 97.69 27 GLY B CA 1
ATOM 2661 C C . GLY B 1 27 ? 17.828 -26.078 -9.297 1 97.69 27 GLY B C 1
ATOM 2662 O O . GLY B 1 27 ? 18.266 -27.172 -9.68 1 97.69 27 GLY B O 1
ATOM 2663 N N . TYR B 1 28 ? 16.578 -25.766 -9.5 1 98.25 28 TYR B N 1
ATOM 2664 C CA . TYR B 1 28 ? 15.703 -26.703 -10.195 1 98.25 28 TYR B CA 1
ATOM 2665 C C . TYR B 1 28 ? 15.961 -26.688 -11.695 1 98.25 28 TYR B C 1
ATOM 2667 O O . TYR B 1 28 ? 16.062 -25.625 -12.305 1 98.25 28 TYR B O 1
ATOM 2675 N N . PRO B 1 29 ? 16.125 -27.859 -12.305 1 98.25 29 PRO B N 1
ATOM 2676 C CA . PRO B 1 29 ? 15.984 -27.875 -13.758 1 98.25 29 PRO B CA 1
ATOM 2677 C C . PRO B 1 29 ? 14.578 -27.5 -14.227 1 98.25 29 PRO B C 1
ATOM 2679 O O . PRO B 1 29 ? 13.594 -27.984 -13.672 1 98.25 29 PRO B O 1
ATOM 2682 N N . VAL B 1 30 ? 14.508 -26.625 -15.219 1 98.62 30 VAL B N 1
ATOM 2683 C CA . VAL B 1 30 ? 13.227 -26.109 -15.68 1 98.62 30 VAL B CA 1
ATOM 2684 C C . VAL B 1 30 ? 13.109 -26.281 -17.188 1 98.62 30 VAL B C 1
ATOM 2686 O O . VAL B 1 30 ? 14.07 -26.062 -17.922 1 98.62 30 VAL B O 1
ATOM 2689 N N . GLN B 1 31 ? 12.016 -26.766 -17.641 1 98.69 31 GLN B N 1
ATOM 2690 C CA . GLN B 1 31 ? 11.758 -26.844 -19.078 1 98.69 31 GLN B CA 1
ATOM 2691 C C . GLN B 1 31 ? 10.484 -26.078 -19.438 1 98.69 31 GLN B C 1
ATOM 2693 O O . GLN B 1 31 ? 9.43 -26.312 -18.859 1 98.69 31 GLN B O 1
ATOM 2698 N N . LEU B 1 32 ? 10.625 -25.141 -20.438 1 98.56 32 LEU B N 1
ATOM 2699 C CA . LEU B 1 32 ? 9.508 -24.328 -20.906 1 98.56 32 LEU B CA 1
ATOM 2700 C C . LEU B 1 32 ? 8.898 -24.922 -22.172 1 98.56 32 LEU B C 1
ATOM 2702 O O . LEU B 1 32 ? 9.625 -25.281 -23.109 1 98.56 32 LEU B O 1
ATOM 2706 N N . PHE B 1 33 ? 7.605 -25.016 -22.125 1 98.5 33 PHE B N 1
ATOM 2707 C CA . PHE B 1 33 ? 6.848 -25.391 -23.312 1 98.5 33 PHE B CA 1
ATOM 2708 C C . PHE B 1 33 ? 6.059 -24.219 -23.844 1 98.5 33 PHE B C 1
ATOM 2710 O O . PHE B 1 33 ? 5.488 -23.438 -23.078 1 98.5 33 PHE B O 1
ATOM 2717 N N . ASP B 1 34 ? 6.07 -24.062 -25.141 1 97.44 34 ASP B N 1
ATOM 2718 C CA . ASP B 1 34 ? 5.207 -23.156 -25.891 1 97.44 34 ASP B CA 1
ATOM 2719 C C . ASP B 1 34 ? 4.922 -23.703 -27.281 1 97.44 34 ASP B C 1
ATOM 2721 O O . ASP B 1 34 ? 5.707 -24.484 -27.828 1 97.44 34 ASP B O 1
ATOM 2725 N N . VAL B 1 35 ? 3.783 -23.328 -27.797 1 93.56 35 VAL B N 1
ATOM 2726 C CA . VAL B 1 35 ? 3.404 -23.812 -29.125 1 93.56 35 VAL B CA 1
ATOM 2727 C C . VAL B 1 35 ? 4.23 -23.109 -30.188 1 93.56 35 VAL B C 1
ATOM 2729 O O . VAL B 1 35 ? 4.406 -23.625 -31.297 1 93.56 35 VAL B O 1
ATOM 2732 N N . SER B 1 36 ? 4.793 -21.938 -29.844 1 94.69 36 SER B N 1
ATOM 2733 C CA . SER B 1 36 ? 5.535 -21.109 -30.781 1 94.69 36 SER B CA 1
ATOM 2734 C C . SER B 1 36 ? 7.039 -21.203 -30.547 1 94.69 36 SER B C 1
ATOM 2736 O O . SER B 1 36 ? 7.531 -20.812 -29.484 1 94.69 36 SER B O 1
ATOM 2738 N N . ASP B 1 37 ? 7.785 -21.656 -31.609 1 94.75 37 ASP B N 1
ATOM 2739 C CA . ASP B 1 37 ? 9.242 -21.703 -31.531 1 94.75 37 ASP B CA 1
ATOM 2740 C C . ASP B 1 37 ? 9.828 -20.312 -31.328 1 94.75 37 ASP B C 1
ATOM 2742 O O . ASP B 1 37 ? 10.805 -20.141 -30.594 1 94.75 37 ASP B O 1
ATOM 2746 N N . GLU B 1 38 ? 9.242 -19.453 -31.984 1 96.62 38 GLU B N 1
ATOM 2747 C CA . GLU B 1 38 ? 9.703 -18.078 -31.875 1 96.62 38 GLU B CA 1
ATOM 2748 C C . GLU B 1 38 ? 9.562 -17.547 -30.453 1 96.62 38 GLU B C 1
ATOM 2750 O O . GLU B 1 38 ? 10.445 -16.859 -29.953 1 96.62 38 GLU B O 1
ATOM 2755 N N . GLN B 1 39 ? 8.438 -17.875 -29.828 1 96.25 39 GLN B N 1
ATOM 2756 C CA . GLN B 1 39 ? 8.219 -17.453 -28.438 1 96.25 39 GLN B CA 1
ATOM 2757 C C . GLN B 1 39 ? 9.25 -18.062 -27.5 1 96.25 39 GLN B C 1
ATOM 2759 O O . GLN B 1 39 ? 9.711 -17.422 -26.562 1 96.25 39 GLN B O 1
ATOM 2764 N N . LEU B 1 40 ? 9.609 -19.344 -27.719 1 97.94 40 LEU B N 1
ATOM 2765 C CA . LEU B 1 40 ? 10.586 -20.031 -26.891 1 97.94 40 LEU B CA 1
ATOM 2766 C C . LEU B 1 40 ? 11.961 -19.391 -27.016 1 97.94 40 LEU B C 1
ATOM 2768 O O . LEU B 1 40 ? 12.656 -19.188 -26.016 1 97.94 40 LEU B O 1
ATOM 2772 N N . LYS B 1 41 ? 12.336 -19.062 -28.25 1 97.62 41 LYS B N 1
ATOM 2773 C CA . LYS B 1 41 ? 13.609 -18.406 -28.469 1 97.62 41 LYS B CA 1
ATOM 2774 C C . LYS B 1 41 ? 13.656 -17.047 -27.781 1 97.62 41 LYS B C 1
ATOM 2776 O O . LYS B 1 41 ? 14.633 -16.719 -27.109 1 97.62 41 LYS B O 1
ATOM 2781 N N . LYS B 1 42 ? 12.602 -16.328 -27.938 1 97.62 42 LYS B N 1
ATOM 2782 C CA . LYS B 1 42 ? 12.5 -15.008 -27.297 1 97.62 42 LYS B CA 1
ATOM 2783 C C . LYS B 1 42 ? 12.555 -15.125 -25.781 1 97.62 42 LYS B C 1
ATOM 2785 O O . LYS B 1 42 ? 13.148 -14.273 -25.109 1 97.62 42 LYS B O 1
ATOM 2790 N N . ALA B 1 43 ? 11.859 -16.125 -25.266 1 98.19 43 ALA B N 1
ATOM 2791 C CA . ALA B 1 43 ? 11.828 -16.344 -23.828 1 98.19 43 ALA B CA 1
ATOM 2792 C C . ALA B 1 43 ? 13.227 -16.578 -23.281 1 98.19 43 ALA B C 1
ATOM 2794 O O . ALA B 1 43 ? 13.625 -15.977 -22.281 1 98.19 43 ALA B O 1
ATOM 2795 N N . LEU B 1 44 ? 14 -17.438 -23.953 1 98.25 44 LEU B N 1
ATOM 2796 C CA . LEU B 1 44 ? 15.352 -17.766 -23.5 1 98.25 44 LEU B CA 1
ATOM 2797 C C . LEU B 1 44 ? 16.25 -16.531 -23.562 1 98.25 44 LEU B C 1
ATOM 2799 O O . LEU B 1 44 ? 17.047 -16.281 -22.641 1 98.25 44 LEU B O 1
ATOM 2803 N N . GLU B 1 45 ? 16.094 -15.781 -24.594 1 98.19 45 GLU B N 1
ATOM 2804 C CA . GLU B 1 45 ? 16.891 -14.562 -24.75 1 98.19 45 GLU B CA 1
ATOM 2805 C C . GLU B 1 45 ? 16.562 -13.547 -23.656 1 98.19 45 GLU B C 1
ATOM 2807 O O . GLU B 1 45 ? 17.453 -12.938 -23.078 1 98.19 45 GLU B O 1
ATOM 2812 N N . ASP B 1 46 ? 15.297 -13.352 -23.484 1 97.5 46 ASP B N 1
ATOM 2813 C CA . ASP B 1 46 ? 14.844 -12.414 -22.453 1 97.5 46 ASP B CA 1
ATOM 2814 C C . ASP B 1 46 ? 15.328 -12.828 -21.078 1 97.5 46 ASP B C 1
ATOM 2816 O O . ASP B 1 46 ? 15.812 -12 -20.297 1 97.5 46 ASP B O 1
ATOM 2820 N N . ILE B 1 47 ? 15.18 -14.109 -20.734 1 98.38 47 ILE B N 1
ATOM 2821 C CA . ILE B 1 47 ? 15.609 -14.641 -19.438 1 98.38 47 ILE B CA 1
ATOM 2822 C C . ILE B 1 47 ? 17.109 -14.406 -19.266 1 98.38 47 ILE B C 1
ATOM 2824 O O . ILE B 1 47 ? 17.562 -13.945 -18.219 1 98.38 47 ILE B O 1
ATOM 2828 N N . ALA B 1 48 ? 17.859 -14.711 -20.312 1 98.25 48 ALA B N 1
ATOM 2829 C CA . ALA B 1 48 ? 19.312 -14.547 -20.266 1 98.25 48 ALA B CA 1
ATOM 2830 C C . ALA B 1 48 ? 19.688 -13.094 -20 1 98.25 48 ALA B C 1
ATOM 2832 O O . ALA B 1 48 ? 20.531 -12.812 -19.156 1 98.25 48 ALA B O 1
ATOM 2833 N N . ASN B 1 49 ? 19.047 -12.234 -20.703 1 97.25 49 ASN B N 1
ATOM 2834 C CA . ASN B 1 49 ? 19.328 -10.812 -20.531 1 97.25 49 ASN B CA 1
ATOM 2835 C C . ASN B 1 49 ? 18.984 -10.336 -19.125 1 97.25 49 ASN B C 1
ATOM 2837 O O . ASN B 1 49 ? 19.734 -9.578 -18.516 1 97.25 49 ASN B O 1
ATOM 2841 N N . GLN B 1 50 ? 17.859 -10.75 -18.641 1 95.69 50 GLN B N 1
ATOM 2842 C CA . GLN B 1 50 ? 17.438 -10.359 -17.297 1 95.69 50 GLN B CA 1
ATOM 2843 C C . GLN B 1 50 ? 18.406 -10.875 -16.25 1 95.69 50 GLN B C 1
ATOM 2845 O O . GLN B 1 50 ? 18.828 -10.133 -15.359 1 95.69 50 GLN B O 1
ATOM 2850 N N . MET B 1 51 ? 18.75 -12.148 -16.344 1 97.25 51 MET B N 1
ATOM 2851 C CA . MET B 1 51 ? 19.609 -12.773 -15.336 1 97.25 51 MET B CA 1
ATOM 2852 C C . MET B 1 51 ? 20.984 -12.109 -15.312 1 97.25 51 MET B C 1
ATOM 2854 O O . MET B 1 51 ? 21.562 -11.906 -14.242 1 97.25 51 MET B O 1
ATOM 2858 N N . LYS B 1 52 ? 21.484 -11.766 -16.438 1 96.75 52 LYS B N 1
ATOM 2859 C CA . LYS B 1 52 ? 22.781 -11.078 -16.531 1 96.75 52 LYS B CA 1
ATOM 2860 C C . LYS B 1 52 ? 22.703 -9.695 -15.891 1 96.75 52 LYS B C 1
ATOM 2862 O O . LYS B 1 52 ? 23.609 -9.297 -15.156 1 96.75 52 LYS B O 1
ATOM 2867 N N . SER B 1 53 ? 21.656 -9.023 -16.203 1 94.25 53 SER B N 1
ATOM 2868 C CA . SER B 1 53 ? 21.453 -7.695 -15.625 1 94.25 53 SER B CA 1
ATOM 2869 C C . SER B 1 53 ? 21.312 -7.766 -14.109 1 94.25 53 SER B C 1
ATOM 2871 O O . SER B 1 53 ? 21.891 -6.945 -13.391 1 94.25 53 SER B O 1
ATOM 2873 N N . LEU B 1 54 ? 20.547 -8.688 -13.633 1 94.62 54 LEU B N 1
ATOM 2874 C CA . LEU B 1 54 ? 20.328 -8.883 -12.203 1 94.62 54 LEU B CA 1
ATOM 2875 C C . LEU B 1 54 ? 21.641 -9.227 -11.5 1 94.62 54 LEU B C 1
ATOM 2877 O O . LEU B 1 54 ? 21.906 -8.734 -10.398 1 94.62 54 LEU B O 1
ATOM 2881 N N . GLU B 1 55 ? 22.406 -10.102 -12.125 1 95.94 55 GLU B N 1
ATOM 2882 C CA . GLU B 1 55 ? 23.703 -10.445 -11.555 1 95.94 55 GLU B CA 1
ATOM 2883 C C . GLU B 1 55 ? 24.625 -9.227 -11.484 1 95.94 55 GLU B C 1
ATOM 2885 O O . GLU B 1 55 ? 25.281 -9 -10.469 1 95.94 55 GLU B O 1
ATOM 2890 N N . ALA B 1 56 ? 24.688 -8.445 -12.523 1 93.44 56 ALA B N 1
ATOM 2891 C CA . ALA B 1 56 ? 25.516 -7.242 -12.594 1 93.44 56 ALA B CA 1
ATOM 2892 C C . ALA B 1 56 ? 25.125 -6.246 -11.508 1 93.44 56 ALA B C 1
ATOM 2894 O O . ALA B 1 56 ? 25.984 -5.547 -10.961 1 93.44 56 ALA B O 1
ATOM 2895 N N . ASP B 1 57 ? 23.891 -6.25 -11.195 1 87.25 57 ASP B N 1
ATOM 2896 C CA . ASP B 1 57 ? 23.375 -5.293 -10.219 1 87.25 57 ASP B CA 1
ATOM 2897 C C . ASP B 1 57 ? 23.422 -5.875 -8.805 1 87.25 57 ASP B C 1
ATOM 2899 O O . ASP B 1 57 ? 23.016 -5.219 -7.848 1 87.25 57 ASP B O 1
ATOM 2903 N N . GLY B 1 58 ? 23.797 -7.105 -8.688 1 89.5 58 GLY B N 1
ATOM 2904 C CA . GLY B 1 58 ? 23.906 -7.742 -7.391 1 89.5 58 GLY B CA 1
ATOM 2905 C C . GLY B 1 58 ? 22.578 -8.156 -6.801 1 89.5 58 GLY B C 1
ATOM 2906 O O . GLY B 1 58 ? 22.438 -8.273 -5.578 1 89.5 58 GLY B O 1
ATOM 2907 N N . THR B 1 59 ? 21.547 -8.328 -7.672 1 90.38 59 THR B N 1
ATOM 2908 C CA . THR B 1 59 ? 20.203 -8.609 -7.164 1 90.38 59 THR B CA 1
ATOM 2909 C C . THR B 1 59 ? 19.703 -9.938 -7.703 1 90.38 59 THR B C 1
ATOM 2911 O O . THR B 1 59 ? 18.5 -10.242 -7.594 1 90.38 59 THR B O 1
ATOM 2914 N N . LEU B 1 60 ? 20.594 -10.719 -8.344 1 95.38 60 LEU B N 1
ATOM 2915 C CA . LEU B 1 60 ? 20.219 -12.062 -8.781 1 95.38 60 LEU B CA 1
ATOM 2916 C C . LEU B 1 60 ? 19.859 -12.938 -7.586 1 95.38 60 LEU B C 1
ATOM 2918 O O . LEU B 1 60 ? 20.594 -13.008 -6.605 1 95.38 60 LEU B O 1
ATOM 2922 N N . ARG B 1 61 ? 18.672 -13.523 -7.641 1 94.69 61 ARG B N 1
ATOM 2923 C CA . ARG B 1 61 ? 18.25 -14.383 -6.543 1 94.69 61 ARG B CA 1
ATOM 2924 C C . ARG B 1 61 ? 19.031 -15.688 -6.527 1 94.69 61 ARG B C 1
ATOM 2926 O O . ARG B 1 61 ? 19.453 -16.172 -7.578 1 94.69 61 ARG B O 1
ATOM 2933 N N . GLY B 1 62 ? 19.188 -16.25 -5.332 1 93.88 62 GLY B N 1
ATOM 2934 C CA . GLY B 1 62 ? 19.875 -17.516 -5.168 1 93.88 62 GLY B CA 1
ATOM 2935 C C . GLY B 1 62 ? 21.375 -17.359 -5.043 1 93.88 62 GLY B C 1
ATOM 2936 O O . GLY B 1 62 ? 21.891 -16.234 -5.016 1 93.88 62 GLY B O 1
ATOM 2937 N N . SER B 1 63 ? 22.078 -18.484 -4.969 1 94.56 63 SER B N 1
ATOM 2938 C CA . SER B 1 63 ? 23.516 -18.469 -4.762 1 94.56 63 SER B CA 1
ATOM 2939 C C . SER B 1 63 ? 24.266 -18.844 -6.043 1 94.56 63 SER B C 1
ATOM 2941 O O . SER B 1 63 ? 25.484 -18.688 -6.117 1 94.56 63 SER B O 1
ATOM 2943 N N . LEU B 1 64 ? 23.531 -19.281 -7.07 1 96.44 64 LEU B N 1
ATOM 2944 C CA . LEU B 1 64 ? 24.156 -19.672 -8.336 1 96.44 64 LEU B CA 1
ATOM 2945 C C . LEU B 1 64 ? 24.391 -18.453 -9.227 1 96.44 64 LEU B C 1
ATOM 2947 O O . LEU B 1 64 ? 23.641 -17.484 -9.156 1 96.44 64 LEU B O 1
ATOM 2951 N N . SER B 1 65 ? 25.375 -18.547 -10.078 1 97.5 65 SER B N 1
ATOM 2952 C CA . SER B 1 65 ? 25.609 -17.484 -11.062 1 97.5 65 SER B CA 1
ATOM 2953 C C . SER B 1 65 ? 24.516 -17.469 -12.117 1 97.5 65 SER B C 1
ATOM 2955 O O . SER B 1 65 ? 23.766 -18.438 -12.266 1 97.5 65 SER B O 1
ATOM 2957 N N . ALA B 1 66 ? 24.438 -16.359 -12.836 1 98.06 66 ALA B N 1
ATOM 2958 C CA . ALA B 1 66 ? 23.469 -16.234 -13.93 1 98.06 66 ALA B CA 1
ATOM 2959 C C . ALA B 1 66 ? 23.688 -17.328 -14.977 1 98.06 66 ALA B C 1
ATOM 2961 O O . ALA B 1 66 ? 22.734 -17.922 -15.477 1 98.06 66 ALA B O 1
ATOM 2962 N N . GLU B 1 67 ? 24.938 -17.609 -15.234 1 97.94 67 GLU B N 1
ATOM 2963 C CA . GLU B 1 67 ? 25.281 -18.625 -16.219 1 97.94 67 GLU B CA 1
ATOM 2964 C C . GLU B 1 67 ? 24.797 -20 -15.789 1 97.94 67 GLU B C 1
ATOM 2966 O O . GLU B 1 67 ? 24.234 -20.75 -16.594 1 97.94 67 GLU B O 1
ATOM 2971 N N . ARG B 1 68 ? 25.016 -20.297 -14.547 1 98 68 ARG B N 1
ATOM 2972 C CA . ARG B 1 68 ? 24.594 -21.594 -14.023 1 98 68 ARG B CA 1
ATOM 2973 C C . ARG B 1 68 ? 23.078 -21.703 -14 1 98 68 ARG B C 1
ATOM 2975 O O . ARG B 1 68 ? 22.516 -22.75 -14.336 1 98 68 ARG B O 1
ATOM 2982 N N . GLN B 1 69 ? 22.375 -20.672 -13.539 1 98.31 69 GLN B N 1
ATOM 2983 C CA . GLN B 1 69 ? 20.906 -20.672 -13.516 1 98.31 69 GLN B CA 1
ATOM 2984 C C . GLN B 1 69 ? 20.344 -20.828 -14.922 1 98.31 69 GLN B C 1
ATOM 2986 O O . GLN B 1 69 ? 19.406 -21.609 -15.133 1 98.31 69 GLN B O 1
ATOM 2991 N N . LEU B 1 70 ? 20.984 -20.125 -15.898 1 98.19 70 LEU B N 1
ATOM 2992 C CA . LEU B 1 70 ? 20.516 -20.188 -17.281 1 98.19 70 LEU B CA 1
ATOM 2993 C C . LEU B 1 70 ? 20.688 -21.609 -17.828 1 98.19 70 LEU B C 1
ATOM 2995 O O . LEU B 1 70 ? 19.859 -22.062 -18.625 1 98.19 70 LEU B O 1
ATOM 2999 N N . SER B 1 71 ? 21.75 -22.312 -17.422 1 98.25 71 SER B N 1
ATOM 3000 C CA . SER B 1 71 ? 22.016 -23.656 -17.906 1 98.25 71 SER B CA 1
ATOM 3001 C C . SER B 1 71 ? 20.969 -24.641 -17.422 1 98.25 71 SER B C 1
ATOM 3003 O O . SER B 1 71 ? 20.844 -25.75 -17.953 1 98.25 71 SER B O 1
ATOM 3005 N N . LEU B 1 72 ? 20.203 -24.25 -16.406 1 98.19 72 LEU B N 1
ATOM 3006 C CA . LEU B 1 72 ? 19.156 -25.109 -15.844 1 98.19 72 LEU B CA 1
ATOM 3007 C C . LEU B 1 72 ? 17.844 -24.953 -16.594 1 98.19 72 LEU B C 1
ATOM 3009 O O . LEU B 1 72 ? 16.906 -25.719 -16.391 1 98.19 72 LEU B O 1
ATOM 3013 N N . ILE B 1 73 ? 17.75 -23.938 -17.484 1 98.62 73 ILE B N 1
ATOM 3014 C CA . ILE B 1 73 ? 16.5 -23.625 -18.172 1 98.62 73 ILE B CA 1
ATOM 3015 C C . ILE B 1 73 ? 16.578 -24.094 -19.625 1 98.62 73 ILE B C 1
ATOM 3017 O O . ILE B 1 73 ? 17.5 -23.719 -20.359 1 98.62 73 ILE B O 1
ATOM 3021 N N . SER B 1 74 ? 15.711 -24.906 -20 1 98.25 74 SER B N 1
ATOM 3022 C CA . SER B 1 74 ? 15.625 -25.406 -21.375 1 98.25 74 SER B CA 1
ATOM 3023 C C . SER B 1 74 ? 14.211 -25.234 -21.938 1 98.25 74 SER B C 1
ATOM 3025 O O . SER B 1 74 ? 13.305 -24.797 -21.234 1 98.25 74 SER B O 1
ATOM 3027 N N . THR B 1 75 ? 14.055 -25.5 -23.25 1 98.12 75 THR B N 1
ATOM 3028 C CA . THR B 1 75 ? 12.75 -25.391 -23.891 1 98.12 75 THR B CA 1
ATOM 3029 C C . THR B 1 75 ? 12.414 -26.656 -24.672 1 98.12 75 THR B C 1
ATOM 3031 O O . THR B 1 75 ? 13.297 -27.469 -24.953 1 98.12 75 THR B O 1
ATOM 3034 N N . SER B 1 76 ? 11.148 -26.875 -24.844 1 96.38 76 SER B N 1
ATOM 3035 C CA . SER B 1 76 ? 10.664 -27.984 -25.672 1 96.38 76 SER B CA 1
ATOM 3036 C C . SER B 1 76 ? 9.359 -27.625 -26.359 1 96.38 76 SER B C 1
ATOM 3038 O O . SER B 1 76 ? 8.539 -26.875 -25.828 1 96.38 76 SER B O 1
ATOM 3040 N N . LYS B 1 77 ? 9.07 -28.219 -27.531 1 93.75 77 LYS B N 1
ATOM 3041 C CA . LYS B 1 77 ? 7.797 -28.078 -28.25 1 93.75 77 LYS B CA 1
ATOM 3042 C C . LYS B 1 77 ? 6.871 -29.25 -27.938 1 93.75 77 LYS B C 1
ATOM 3044 O O . LYS B 1 77 ? 5.738 -29.297 -28.422 1 93.75 77 LYS B O 1
ATOM 3049 N N . SER B 1 78 ? 7.43 -30.109 -27.156 1 96.25 78 SER B N 1
ATOM 3050 C CA . SER B 1 78 ? 6.645 -31.266 -26.75 1 96.25 78 SER B CA 1
ATOM 3051 C C . SER B 1 78 ? 6.184 -31.141 -25.297 1 96.25 78 SER B C 1
ATOM 3053 O O . SER B 1 78 ? 7.008 -31.141 -24.391 1 96.25 78 SER B O 1
ATOM 3055 N N . LEU B 1 79 ? 4.859 -31.094 -25.203 1 97.5 79 LEU B N 1
ATOM 3056 C CA . LEU B 1 79 ? 4.312 -31.047 -23.844 1 97.5 79 LEU B CA 1
ATOM 3057 C C . LEU B 1 79 ? 4.652 -32.312 -23.078 1 97.5 79 LEU B C 1
ATOM 3059 O O . LEU B 1 79 ? 4.926 -32.25 -21.875 1 97.5 79 LEU B O 1
ATOM 3063 N N . GLU B 1 80 ? 4.652 -33.406 -23.719 1 97.75 80 GLU B N 1
ATOM 3064 C CA . GLU B 1 80 ? 4.984 -34.719 -23.109 1 97.75 80 GLU B CA 1
ATOM 3065 C C . GLU B 1 80 ? 6.406 -34.688 -22.547 1 97.75 80 GLU B C 1
ATOM 3067 O O . GLU B 1 80 ? 6.641 -35.156 -21.438 1 97.75 80 GLU B O 1
ATOM 3072 N N . GLU B 1 81 ? 7.293 -34.156 -23.328 1 97.12 81 GLU B N 1
ATOM 3073 C CA . GLU B 1 81 ? 8.68 -34.062 -22.875 1 97.12 81 GLU B CA 1
ATOM 3074 C C . GLU B 1 81 ? 8.805 -33.125 -21.672 1 97.12 81 GLU B C 1
ATOM 3076 O O . GLU B 1 81 ? 9.555 -33.438 -20.734 1 97.12 81 GLU B O 1
ATOM 3081 N N . THR B 1 82 ? 8.102 -32.062 -21.719 1 97.94 82 THR B N 1
ATOM 3082 C CA . THR B 1 82 ? 8.148 -31.062 -20.641 1 97.94 82 THR B CA 1
ATOM 3083 C C . THR B 1 82 ? 7.598 -31.641 -19.344 1 97.94 82 THR B C 1
ATOM 3085 O O . THR B 1 82 ? 8.125 -31.359 -18.266 1 97.94 82 THR B O 1
ATOM 3088 N N . VAL B 1 83 ? 6.633 -32.469 -19.453 1 97.81 83 VAL B N 1
ATOM 3089 C CA . VAL B 1 83 ? 5.938 -33 -18.281 1 97.81 83 VAL B CA 1
ATOM 3090 C C . VAL B 1 83 ? 6.629 -34.281 -17.812 1 97.81 83 VAL B C 1
ATOM 3092 O O . VAL B 1 83 ? 6.547 -34.625 -16.625 1 97.81 83 VAL B O 1
ATOM 3095 N N . SER B 1 84 ? 7.367 -34.875 -18.797 1 95.06 84 SER B N 1
ATOM 3096 C CA . SER B 1 84 ? 8.039 -36.125 -18.453 1 95.06 84 SER B CA 1
ATOM 3097 C C . SER B 1 84 ? 9.031 -35.938 -17.312 1 95.06 84 SER B C 1
ATOM 3099 O O . SER B 1 84 ? 9.867 -35.031 -17.359 1 95.06 84 SER B O 1
ATOM 3101 N N . ASP B 1 85 ? 8.875 -36.594 -16.219 1 91.38 85 ASP B N 1
ATOM 3102 C CA . ASP B 1 85 ? 9.734 -36.625 -15.031 1 91.38 85 ASP B CA 1
ATOM 3103 C C . ASP B 1 85 ? 9.562 -35.375 -14.195 1 91.38 85 ASP B C 1
ATOM 3105 O O . ASP B 1 85 ? 10.352 -35.125 -13.281 1 91.38 85 ASP B O 1
ATOM 3109 N N . ALA B 1 86 ? 8.656 -34.531 -14.555 1 96.94 86 ALA B N 1
ATOM 3110 C CA . ALA B 1 86 ? 8.383 -33.344 -13.734 1 96.94 86 ALA B CA 1
ATOM 3111 C C . ALA B 1 86 ? 7.535 -33.719 -12.523 1 96.94 86 ALA B C 1
ATOM 3113 O O . ALA B 1 86 ? 6.621 -34.531 -12.617 1 96.94 86 ALA B O 1
ATOM 3114 N N . TRP B 1 87 ? 7.867 -33.125 -11.383 1 97.75 87 TRP B N 1
ATOM 3115 C CA . TRP B 1 87 ? 7.031 -33.344 -10.203 1 97.75 87 TRP B CA 1
ATOM 3116 C C . TRP B 1 87 ? 6.152 -32.125 -9.945 1 97.75 87 TRP B C 1
ATOM 3118 O O . TRP B 1 87 ? 5.254 -32.156 -9.102 1 97.75 87 TRP B O 1
ATOM 3128 N N . TYR B 1 88 ? 6.41 -31.078 -10.672 1 98.62 88 TYR B N 1
ATOM 3129 C CA . TYR B 1 88 ? 5.641 -29.844 -10.617 1 98.62 88 TYR B CA 1
ATOM 3130 C C . TYR B 1 88 ? 5.539 -29.203 -12 1 98.62 88 TYR B C 1
ATOM 3132 O O . TYR B 1 88 ? 6.543 -29.062 -12.703 1 98.62 88 TYR B O 1
ATOM 3140 N N . VAL B 1 89 ? 4.328 -28.859 -12.406 1 98.81 89 VAL B N 1
ATOM 3141 C CA . VAL B 1 89 ? 4.086 -28.188 -13.68 1 98.81 89 VAL B CA 1
ATOM 3142 C C . VAL B 1 89 ? 3.281 -26.906 -13.445 1 98.81 89 VAL B C 1
ATOM 3144 O O . VAL B 1 89 ? 2.229 -26.938 -12.805 1 98.81 89 VAL B O 1
ATOM 3147 N N . GLN B 1 90 ? 3.76 -25.797 -13.93 1 98.81 90 GLN B N 1
ATOM 3148 C CA . GLN B 1 90 ? 3.098 -24.5 -13.82 1 98.81 90 GLN B CA 1
ATOM 3149 C C . GLN B 1 90 ? 2.504 -24.078 -15.156 1 98.81 90 GLN B C 1
ATOM 3151 O O . GLN B 1 90 ? 3.232 -23.875 -16.125 1 98.81 90 GLN B O 1
ATOM 3156 N N . GLU B 1 91 ? 1.237 -23.969 -15.219 1 98.75 91 GLU B N 1
ATOM 3157 C CA . GLU B 1 91 ? 0.565 -23.469 -16.422 1 98.75 91 GLU B CA 1
ATOM 3158 C C . GLU B 1 91 ? 0.495 -21.953 -16.438 1 98.75 91 GLU B C 1
ATOM 3160 O O . GLU B 1 91 ? 0.04 -21.344 -15.469 1 98.75 91 GLU B O 1
ATOM 3165 N N . CYS B 1 92 ? 0.907 -21.297 -17.5 1 98.19 92 CYS B N 1
ATOM 3166 C CA . CYS B 1 92 ? 0.99 -19.859 -17.641 1 98.19 92 CYS B CA 1
ATOM 3167 C C . CYS B 1 92 ? 0.394 -19.406 -18.969 1 98.19 92 CYS B C 1
ATOM 3169 O O . CYS B 1 92 ? 0.861 -18.422 -19.562 1 98.19 92 CYS B O 1
ATOM 3171 N N . VAL B 1 93 ? -0.578 -20.094 -19.484 1 96.88 93 VAL B N 1
ATOM 3172 C CA . VAL B 1 93 ? -1.214 -19.719 -20.75 1 96.88 93 VAL B CA 1
ATOM 3173 C C . VAL B 1 93 ? -2.154 -18.547 -20.516 1 96.88 93 VAL B C 1
ATOM 3175 O O . VAL B 1 93 ? -2.398 -18.156 -19.375 1 96.88 93 VAL B O 1
ATOM 3178 N N . PRO B 1 94 ? -2.709 -17.953 -21.531 1 94.25 94 PRO B N 1
ATOM 3179 C CA . PRO B 1 94 ? -3.553 -16.75 -21.406 1 94.25 94 PRO B CA 1
ATOM 3180 C C . PRO B 1 94 ? -4.758 -16.984 -20.484 1 94.25 94 PRO B C 1
ATOM 3182 O O . PRO B 1 94 ? -5.266 -18.094 -20.391 1 94.25 94 PRO B O 1
ATOM 3185 N N . GLU B 1 95 ? -5.262 -15.891 -19.953 1 94.81 95 GLU B N 1
ATOM 3186 C CA . GLU B 1 95 ? -6.352 -15.898 -18.984 1 94.81 95 GLU B CA 1
ATOM 3187 C C . GLU B 1 95 ? -7.711 -15.977 -19.672 1 94.81 95 GLU B C 1
ATOM 3189 O O . GLU B 1 95 ? -8.469 -15.008 -19.672 1 94.81 95 GLU B O 1
ATOM 3194 N N . SER B 1 96 ? -7.977 -17.078 -20.172 1 95.62 96 SER B N 1
ATOM 3195 C CA . SER B 1 96 ? -9.242 -17.422 -20.812 1 95.62 96 SER B CA 1
ATOM 3196 C C . SER B 1 96 ? -9.711 -18.812 -20.375 1 95.62 96 SER B C 1
ATOM 3198 O O . SER B 1 96 ? -8.953 -19.781 -20.453 1 95.62 96 SER B O 1
ATOM 3200 N N . LEU B 1 97 ? -10.945 -18.844 -19.984 1 96.75 97 LEU B N 1
ATOM 3201 C CA . LEU B 1 97 ? -11.477 -20.109 -19.469 1 96.75 97 LEU B CA 1
ATOM 3202 C C . LEU B 1 97 ? -11.344 -21.219 -20.5 1 96.75 97 LEU B C 1
ATOM 3204 O O . LEU B 1 97 ? -10.891 -22.328 -20.172 1 96.75 97 LEU B O 1
ATOM 3208 N N . ASP B 1 98 ? -11.672 -20.906 -21.734 1 97.56 98 ASP B N 1
ATOM 3209 C CA . ASP B 1 98 ? -11.609 -21.906 -22.797 1 97.56 98 ASP B CA 1
ATOM 3210 C C . ASP B 1 98 ? -10.172 -22.375 -23.031 1 97.56 98 ASP B C 1
ATOM 3212 O O . ASP B 1 98 ? -9.922 -23.578 -23.172 1 97.56 98 ASP B O 1
ATOM 3216 N N . VAL B 1 99 ? -9.266 -21.469 -23.016 1 97.38 99 VAL B N 1
ATOM 3217 C CA . VAL B 1 99 ? -7.859 -21.781 -23.219 1 97.38 99 VAL B CA 1
ATOM 3218 C C . VAL B 1 99 ? -7.348 -22.641 -22.062 1 97.38 99 VAL B C 1
ATOM 3220 O O . VAL B 1 99 ? -6.617 -23.609 -22.266 1 97.38 99 VAL B O 1
ATOM 3223 N N . LYS B 1 100 ? -7.754 -22.375 -20.891 1 97.88 100 LYS B N 1
ATOM 3224 C CA . LYS B 1 100 ? -7.297 -23.109 -19.719 1 97.88 100 LYS B CA 1
ATOM 3225 C C . LYS B 1 100 ? -7.918 -24.5 -19.656 1 97.88 100 LYS B C 1
ATOM 3227 O O . LYS B 1 100 ? -7.25 -25.469 -19.281 1 97.88 100 LYS B O 1
ATOM 3232 N N . LYS B 1 101 ? -9.172 -24.594 -20.047 1 98.12 101 LYS B N 1
ATOM 3233 C CA . LYS B 1 101 ? -9.805 -25.906 -20.125 1 98.12 101 LYS B CA 1
ATOM 3234 C C . LYS B 1 101 ? -9.055 -26.828 -21.094 1 98.12 101 LYS B C 1
ATOM 3236 O O . LYS B 1 101 ? -8.781 -27.984 -20.781 1 98.12 101 LYS B O 1
ATOM 3241 N N . GLU B 1 102 ? -8.758 -26.25 -22.203 1 97.88 102 GLU B N 1
ATOM 3242 C CA . GLU B 1 102 ? -8.016 -27.016 -23.203 1 97.88 102 GLU B CA 1
ATOM 3243 C C . GLU B 1 102 ? -6.625 -27.391 -22.688 1 97.88 102 GLU B C 1
ATOM 3245 O O . GLU B 1 102 ? -6.184 -28.531 -22.844 1 97.88 102 GLU B O 1
ATOM 3250 N N . ALA B 1 103 ? -5.965 -26.438 -22.094 1 98 103 ALA B N 1
ATOM 3251 C CA . ALA B 1 103 ? -4.621 -26.656 -21.562 1 98 103 ALA B CA 1
ATOM 3252 C C . ALA B 1 103 ? -4.617 -27.766 -20.516 1 98 103 ALA B C 1
ATOM 3254 O O . ALA B 1 103 ? -3.781 -28.672 -20.562 1 98 103 ALA B O 1
ATOM 3255 N N . PHE B 1 104 ? -5.531 -27.781 -19.609 1 98.38 104 PHE B N 1
ATOM 3256 C CA . PHE B 1 104 ? -5.531 -28.734 -18.516 1 98.38 104 PHE B CA 1
ATOM 3257 C C . PHE B 1 104 ? -6.031 -30.094 -18.984 1 98.38 104 PHE B C 1
ATOM 3259 O O . PHE B 1 104 ? -5.637 -31.141 -18.438 1 98.38 104 PHE B O 1
ATOM 3266 N N . LYS B 1 105 ? -6.898 -30.094 -20 1 98.31 105 LYS B N 1
ATOM 3267 C CA . LYS B 1 105 ? -7.25 -31.375 -20.609 1 98.31 105 LYS B CA 1
ATOM 3268 C C . LYS B 1 105 ? -6.027 -32.062 -21.219 1 98.31 105 LYS B C 1
ATOM 3270 O O . LYS B 1 105 ? -5.805 -33.25 -21.031 1 98.31 105 LYS B O 1
ATOM 3275 N N . LYS B 1 106 ? -5.312 -31.25 -21.922 1 98.06 106 LYS B N 1
ATOM 3276 C CA . LYS B 1 106 ? -4.082 -31.75 -22.531 1 98.06 106 LYS B CA 1
ATOM 3277 C C . LYS B 1 106 ? -3.115 -32.25 -21.453 1 98.06 106 LYS B C 1
ATOM 3279 O O . LYS B 1 106 ? -2.529 -33.344 -21.594 1 98.06 106 LYS B O 1
ATOM 3284 N N . LEU B 1 107 ? -2.916 -31.516 -20.422 1 98.38 107 LEU B N 1
ATOM 3285 C CA . LEU B 1 107 ? -2.043 -31.906 -19.312 1 98.38 107 LEU B CA 1
ATOM 3286 C C . LEU B 1 107 ? -2.521 -33.219 -18.688 1 98.38 107 LEU B C 1
ATOM 3288 O O . LEU B 1 107 ? -1.718 -34.094 -18.406 1 98.38 107 LEU B O 1
ATOM 3292 N N . ASP B 1 108 ? -3.803 -33.281 -18.453 1 98.25 108 ASP B N 1
ATOM 3293 C CA . ASP B 1 108 ? -4.402 -34.469 -17.859 1 98.25 108 ASP B CA 1
ATOM 3294 C C . ASP B 1 108 ? -4.129 -35.719 -18.703 1 98.25 108 ASP B C 1
ATOM 3296 O O . ASP B 1 108 ? -3.779 -36.75 -18.172 1 98.25 108 ASP B O 1
ATOM 3300 N N . ASP B 1 109 ? -4.293 -35.562 -20.016 1 98.06 109 ASP B N 1
ATOM 3301 C CA . ASP B 1 109 ? -4.047 -36.656 -20.938 1 98.06 109 ASP B CA 1
ATOM 3302 C C . ASP B 1 109 ? -2.582 -37.094 -20.906 1 98.06 109 ASP B C 1
ATOM 3304 O O . ASP B 1 109 ? -2.277 -38.281 -20.906 1 98.06 109 ASP B O 1
ATOM 3308 N N . VAL B 1 110 ? -1.726 -36.125 -20.906 1 98.25 110 VAL B N 1
ATOM 3309 C CA . VAL B 1 110 ? -0.292 -36.406 -20.906 1 98.25 110 VAL B CA 1
ATOM 3310 C C . VAL B 1 110 ? 0.097 -37.094 -19.609 1 98.25 110 VAL B C 1
ATOM 3312 O O . VAL B 1 110 ? 0.825 -38.094 -19.625 1 98.25 110 VAL B O 1
ATOM 3315 N N . VAL B 1 111 ? -0.35 -36.594 -18.516 1 97.75 111 VAL B N 1
ATOM 3316 C CA . VAL B 1 111 ? -0.053 -37.156 -17.203 1 97.75 111 VAL B CA 1
ATOM 3317 C C . VAL B 1 111 ? -0.541 -38.594 -17.141 1 97.75 111 VAL B C 1
ATOM 3319 O O . VAL B 1 111 ? 0.153 -39.469 -16.609 1 97.75 111 VAL B O 1
ATOM 3322 N N . GLU B 1 112 ? -1.736 -38.812 -17.719 1 97.12 112 GLU B N 1
ATOM 3323 C CA . GLU B 1 112 ? -2.299 -40.156 -17.75 1 97.12 112 GLU B CA 1
ATOM 3324 C C . GLU B 1 112 ? -1.436 -41.094 -18.594 1 97.12 112 GLU B C 1
ATOM 3326 O O . GLU B 1 112 ? -1.132 -42.219 -18.188 1 97.12 112 GLU B O 1
ATOM 3331 N N . SER B 1 113 ? -1.131 -40.625 -19.703 1 97.44 113 SER B N 1
ATOM 3332 C CA . SER B 1 113 ? -0.355 -41.438 -20.641 1 97.44 113 SER B CA 1
ATOM 3333 C C . SER B 1 113 ? 1.007 -41.781 -20.047 1 97.44 113 SER B C 1
ATOM 3335 O O . SER B 1 113 ? 1.522 -42.875 -20.297 1 97.44 113 SER B O 1
ATOM 3337 N N . LEU B 1 114 ? 1.574 -40.875 -19.297 1 96.5 114 LEU B N 1
ATOM 3338 C CA . LEU B 1 114 ? 2.9 -41.094 -18.719 1 96.5 114 LEU B CA 1
ATOM 3339 C C . LEU B 1 114 ? 2.822 -41.875 -17.438 1 96.5 114 LEU B C 1
ATOM 3341 O O . LEU B 1 114 ? 3.84 -42.375 -16.938 1 96.5 114 LEU B O 1
ATOM 3345 N N . GLY B 1 115 ? 1.653 -42.062 -16.797 1 95.81 115 GLY B N 1
ATOM 3346 C CA . GLY B 1 115 ? 1.457 -42.812 -15.57 1 95.81 115 GLY B CA 1
ATOM 3347 C C . GLY B 1 115 ? 2.033 -42.125 -14.352 1 95.81 115 GLY B C 1
ATOM 3348 O O . GLY B 1 115 ? 2.576 -42.781 -13.461 1 95.81 115 GLY B O 1
ATOM 3349 N N . ILE B 1 116 ? 1.922 -40.781 -14.297 1 93.31 116 ILE B N 1
ATOM 3350 C CA . ILE B 1 116 ? 2.561 -40.062 -13.203 1 93.31 116 ILE B CA 1
ATOM 3351 C C . ILE B 1 116 ? 1.512 -39.25 -12.438 1 93.31 116 ILE B C 1
ATOM 3353 O O . ILE B 1 116 ? 1.833 -38.25 -11.805 1 93.31 116 ILE B O 1
ATOM 3357 N N . GLY B 1 117 ? 0.289 -39.625 -12.508 1 89.94 117 GLY B N 1
ATOM 3358 C CA . GLY B 1 117 ? -0.835 -38.875 -11.945 1 89.94 117 GLY B CA 1
ATOM 3359 C C . GLY B 1 117 ? -0.723 -38.656 -10.445 1 89.94 117 GLY B C 1
ATOM 3360 O O . GLY B 1 117 ? -1.232 -37.688 -9.914 1 89.94 117 GLY B O 1
ATOM 3361 N N . ASN B 1 118 ? -0.028 -39.5 -9.805 1 91.12 118 ASN B N 1
ATOM 3362 C CA . ASN B 1 118 ? 0.086 -39.406 -8.359 1 91.12 118 ASN B CA 1
ATOM 3363 C C . ASN B 1 118 ? 1.405 -38.75 -7.945 1 91.12 118 ASN B C 1
ATOM 3365 O O . ASN B 1 118 ? 1.663 -38.562 -6.754 1 91.12 118 ASN B O 1
ATOM 3369 N N . LYS B 1 119 ? 2.117 -38.219 -8.898 1 93.88 119 LYS B N 1
ATOM 3370 C CA . LYS B 1 119 ? 3.463 -37.75 -8.594 1 93.88 119 LYS B CA 1
ATOM 3371 C C . LYS B 1 119 ? 3.629 -36.281 -8.977 1 93.88 119 LYS B C 1
ATOM 3373 O O . LYS B 1 119 ? 4.574 -35.625 -8.539 1 93.88 119 LYS B O 1
ATOM 3378 N N . VAL B 1 120 ? 2.672 -35.812 -9.758 1 97.44 120 VAL B N 1
ATOM 3379 C CA . VAL B 1 120 ? 2.895 -34.469 -10.312 1 97.44 120 VAL B CA 1
ATOM 3380 C C . VAL B 1 120 ? 1.867 -33.5 -9.742 1 97.44 120 VAL B C 1
ATOM 3382 O O . VAL B 1 120 ? 0.716 -33.875 -9.5 1 97.44 120 VAL B O 1
ATOM 3385 N N . ILE B 1 121 ? 2.25 -32.312 -9.391 1 98.56 121 ILE B N 1
ATOM 3386 C CA . ILE B 1 121 ? 1.378 -31.172 -9.062 1 98.56 121 ILE B CA 1
ATOM 3387 C C . ILE B 1 121 ? 1.15 -30.328 -10.312 1 98.56 121 ILE B C 1
ATOM 3389 O O . ILE B 1 121 ? 2.1 -29.984 -11.023 1 98.56 121 ILE B O 1
ATOM 3393 N N . LEU B 1 122 ? -0.106 -30.078 -10.633 1 98.62 122 LEU B N 1
ATOM 3394 C CA . LEU B 1 122 ? -0.492 -29.234 -11.758 1 98.62 122 LEU B CA 1
ATOM 3395 C C . LEU B 1 122 ? -1.038 -27.891 -11.273 1 98.62 122 LEU B C 1
ATOM 3397 O O . LEU B 1 122 ? -2.188 -27.812 -10.836 1 98.62 122 LEU B O 1
ATOM 3401 N N . ALA B 1 123 ? -0.24 -26.812 -11.406 1 98.75 123 ALA B N 1
ATOM 3402 C CA . ALA B 1 123 ? -0.612 -25.516 -10.875 1 98.75 123 ALA B CA 1
ATOM 3403 C C . ALA B 1 123 ? -0.906 -24.516 -12 1 98.75 123 ALA B C 1
ATOM 3405 O O . ALA B 1 123 ? -0.248 -24.547 -13.039 1 98.75 123 ALA B O 1
ATOM 3406 N N . SER B 1 124 ? -1.876 -23.703 -11.789 1 98.75 124 SER B N 1
ATOM 3407 C CA . SER B 1 124 ? -2.215 -22.641 -12.727 1 98.75 124 SER B CA 1
ATOM 3408 C C . SER B 1 124 ? -1.816 -21.281 -12.172 1 98.75 124 SER B C 1
ATOM 3410 O O . SER B 1 124 ? -1.926 -21.031 -10.969 1 98.75 124 SER B O 1
ATOM 3412 N N . SER B 1 125 ? -1.444 -20.375 -13.07 1 98.12 125 SER B N 1
ATOM 3413 C CA . SER B 1 125 ? -1.148 -19 -12.695 1 98.12 125 SER B CA 1
ATOM 3414 C C . SER B 1 125 ? -2.383 -18.109 -12.828 1 98.12 125 SER B C 1
ATOM 3416 O O . SER B 1 125 ? -2.275 -16.891 -12.828 1 98.12 125 SER B O 1
ATOM 3418 N N . SER B 1 126 ? -3.523 -18.703 -12.953 1 97.06 126 SER B N 1
ATOM 3419 C CA . SER B 1 126 ? -4.754 -17.938 -13.125 1 97.06 126 SER B CA 1
ATOM 3420 C C . SER B 1 126 ? -4.887 -16.859 -12.055 1 97.06 126 SER B C 1
ATOM 3422 O O . SER B 1 126 ? -4.57 -17.094 -10.891 1 97.06 126 SER B O 1
ATOM 3424 N N . SER B 1 127 ? -5.418 -15.695 -12.531 1 95 127 SER B N 1
ATOM 3425 C CA . SER B 1 127 ? -5.52 -14.555 -11.625 1 95 127 SER B CA 1
ATOM 3426 C C . SER B 1 127 ? -6.949 -14.367 -11.133 1 95 127 SER B C 1
ATOM 3428 O O . SER B 1 127 ? -7.172 -13.742 -10.094 1 95 127 SER B O 1
ATOM 3430 N N . THR B 1 128 ? -7.887 -14.867 -11.883 1 92.62 128 THR B N 1
ATOM 3431 C CA . THR B 1 128 ? -9.258 -14.578 -11.492 1 92.62 128 THR B CA 1
ATOM 3432 C C . THR B 1 128 ? -10.148 -15.805 -11.703 1 92.62 128 THR B C 1
ATOM 3434 O O . THR B 1 128 ? -11.258 -15.875 -11.172 1 92.62 128 THR B O 1
ATOM 3437 N N . ILE B 1 129 ? -9.672 -16.766 -12.508 1 94.94 129 ILE B N 1
ATOM 3438 C CA . ILE B 1 129 ? -10.484 -17.938 -12.844 1 94.94 129 ILE B CA 1
ATOM 3439 C C . ILE B 1 129 ? -10.203 -19.062 -11.852 1 94.94 129 ILE B C 1
ATOM 3441 O O . ILE B 1 129 ? -9.07 -19.547 -11.75 1 94.94 129 ILE B O 1
ATOM 3445 N N . ALA B 1 130 ? -11.195 -19.469 -11.18 1 95 130 ALA B N 1
ATOM 3446 C CA . ALA B 1 130 ? -11.055 -20.562 -10.219 1 95 130 ALA B CA 1
ATOM 3447 C C . ALA B 1 130 ? -10.703 -21.875 -10.922 1 95 130 ALA B C 1
ATOM 3449 O O . ALA B 1 130 ? -11.211 -22.156 -12.008 1 95 130 ALA B O 1
ATOM 3450 N N . SER B 1 131 ? -9.883 -22.688 -10.25 1 95.12 131 SER B N 1
ATOM 3451 C CA . SER B 1 131 ? -9.414 -23.906 -10.898 1 95.12 131 SER B CA 1
ATOM 3452 C C . SER B 1 131 ? -10.539 -24.922 -11.039 1 95.12 131 SER B C 1
ATOM 3454 O O . SER B 1 131 ? -10.492 -25.797 -11.914 1 95.12 131 SER B O 1
ATOM 3456 N N . SER B 1 132 ? -11.594 -24.812 -10.195 1 96.81 132 SER B N 1
ATOM 3457 C CA . SER B 1 132 ? -12.719 -25.734 -10.297 1 96.81 132 SER B CA 1
ATOM 3458 C C . SER B 1 132 ? -13.391 -25.641 -11.656 1 96.81 132 SER B C 1
ATOM 3460 O O . SER B 1 132 ? -13.945 -26.609 -12.156 1 96.81 132 SER B O 1
ATOM 3462 N N . LEU B 1 133 ? -13.305 -24.469 -12.281 1 96 133 LEU B N 1
ATOM 3463 C CA . LEU B 1 133 ? -14 -24.203 -13.539 1 96 133 LEU B CA 1
ATOM 3464 C C . LEU B 1 133 ? -13.305 -24.922 -14.695 1 96 133 LEU B C 1
ATOM 3466 O O . LEU B 1 133 ? -13.914 -25.156 -15.734 1 96 133 LEU B O 1
ATOM 3470 N N . PHE B 1 134 ? -12 -25.281 -14.516 1 97.12 134 PHE B N 1
ATOM 3471 C CA . PHE B 1 134 ? -11.328 -25.906 -15.648 1 97.12 134 PHE B CA 1
ATOM 3472 C C . PHE B 1 134 ? -10.75 -27.266 -15.266 1 97.12 134 PHE B C 1
ATOM 3474 O O . PHE B 1 134 ? -10.211 -27.969 -16.109 1 97.12 134 PHE B O 1
ATOM 3481 N N . SER B 1 135 ? -10.875 -27.594 -14.023 1 96.88 135 SER B N 1
ATOM 3482 C CA . SER B 1 135 ? -10.32 -28.875 -13.617 1 96.88 135 SER B CA 1
ATOM 3483 C C . SER B 1 135 ? -11.422 -29.922 -13.406 1 96.88 135 SER B C 1
ATOM 3485 O O . SER B 1 135 ? -11.141 -31.109 -13.297 1 96.88 135 SER B O 1
ATOM 3487 N N . GLU B 1 136 ? -12.664 -29.297 -13.484 1 93.88 136 GLU B N 1
ATOM 3488 C CA . GLU B 1 136 ? -13.789 -30.219 -13.242 1 93.88 136 GLU B CA 1
ATOM 3489 C C . GLU B 1 136 ? -13.82 -31.328 -14.281 1 93.88 136 GLU B C 1
ATOM 3491 O O . GLU B 1 136 ? -13.688 -31.078 -15.484 1 93.88 136 GLU B O 1
ATOM 3496 N N . GLY B 1 137 ? -13.82 -32.625 -13.953 1 94.94 137 GLY B N 1
ATOM 3497 C CA . GLY B 1 137 ? -13.961 -33.75 -14.859 1 94.94 137 GLY B CA 1
ATOM 3498 C C . GLY B 1 137 ? -12.633 -34.375 -15.227 1 94.94 137 GLY B C 1
ATOM 3499 O O . GLY B 1 137 ? -12.602 -35.438 -15.883 1 94.94 137 GLY B O 1
ATOM 3500 N N . LEU B 1 138 ? -11.617 -33.688 -14.945 1 97.75 138 LEU B N 1
ATOM 3501 C CA . LEU B 1 138 ? -10.297 -34.25 -15.234 1 97.75 138 LEU B CA 1
ATOM 3502 C C . LEU B 1 138 ? -10.047 -35.469 -14.383 1 97.75 138 LEU B C 1
ATOM 3504 O O . LEU B 1 138 ? -10.492 -35.562 -13.234 1 97.75 138 LEU B O 1
ATOM 3508 N N . LYS B 1 139 ? -9.336 -36.438 -14.906 1 97.81 139 LYS B N 1
ATOM 3509 C CA . LYS B 1 139 ? -8.969 -37.656 -14.188 1 97.81 139 LYS B CA 1
ATOM 3510 C C . LYS B 1 139 ? -8.102 -37.312 -12.969 1 97.81 139 LYS B C 1
ATOM 3512 O O . LYS B 1 139 ? -8.258 -37.938 -11.914 1 97.81 139 LYS B O 1
ATOM 3517 N N . HIS B 1 140 ? -7.238 -36.438 -13.102 1 98 140 HIS B N 1
ATOM 3518 C CA . HIS B 1 140 ? -6.297 -36.094 -12.039 1 98 140 HIS B CA 1
ATOM 3519 C C . HIS B 1 140 ? -6.621 -34.719 -11.422 1 98 140 HIS B C 1
ATOM 3521 O O . HIS B 1 140 ? -5.715 -33.969 -11.086 1 98 140 HIS B O 1
ATOM 3527 N N . LYS B 1 141 ? -7.863 -34.375 -11.336 1 97.75 141 LYS B N 1
ATOM 3528 C CA . LYS B 1 141 ? -8.312 -33.094 -10.82 1 97.75 141 LYS B CA 1
ATOM 3529 C C . LYS B 1 141 ? -7.801 -32.844 -9.406 1 97.75 141 LYS B C 1
ATOM 3531 O O . LYS B 1 141 ? -7.582 -31.703 -9.008 1 97.75 141 LYS B O 1
ATOM 3536 N N . ALA B 1 142 ? -7.543 -33.875 -8.625 1 97.94 142 ALA B N 1
ATOM 3537 C CA . ALA B 1 142 ? -7.078 -33.75 -7.25 1 97.94 142 ALA B CA 1
ATOM 3538 C C . ALA B 1 142 ? -5.652 -33.219 -7.195 1 97.94 142 ALA B C 1
ATOM 3540 O O . ALA B 1 142 ? -5.18 -32.812 -6.137 1 97.94 142 ALA B O 1
ATOM 3541 N N . ARG B 1 143 ? -4.949 -33.188 -8.352 1 98.19 143 ARG B N 1
ATOM 3542 C CA . ARG B 1 143 ? -3.568 -32.719 -8.445 1 98.19 143 ARG B CA 1
ATOM 3543 C C . ARG B 1 143 ? -3.51 -31.25 -8.898 1 98.19 143 ARG B C 1
ATOM 3545 O O . ARG B 1 143 ? -2.426 -30.688 -9.047 1 98.19 143 ARG B O 1
ATOM 3552 N N . VAL B 1 144 ? -4.703 -30.609 -9.109 1 98.31 144 VAL B N 1
ATOM 3553 C CA . VAL B 1 144 ? -4.785 -29.297 -9.727 1 98.31 144 VAL B CA 1
ATOM 3554 C C . VAL B 1 144 ? -5.062 -28.234 -8.656 1 98.31 144 VAL B C 1
ATOM 3556 O O . VAL B 1 144 ? -5.875 -28.453 -7.758 1 98.31 144 VAL B O 1
ATOM 3559 N N . LEU B 1 145 ? -4.367 -27.094 -8.711 1 98.25 145 LEU B N 1
ATOM 3560 C CA . LEU B 1 145 ? -4.664 -25.906 -7.898 1 98.25 145 LEU B CA 1
ATOM 3561 C C . LEU B 1 145 ? -4.16 -24.641 -8.578 1 98.25 145 LEU B C 1
ATOM 3563 O O . LEU B 1 145 ? -3.564 -24.703 -9.656 1 98.25 145 LEU B O 1
ATOM 3567 N N . ILE B 1 146 ? -4.461 -23.531 -7.988 1 98.69 146 ILE B N 1
ATOM 3568 C CA . ILE B 1 146 ? -3.93 -22.25 -8.453 1 98.69 146 ILE B CA 1
ATOM 3569 C C . ILE B 1 146 ? -2.707 -21.859 -7.621 1 98.69 146 ILE B C 1
ATOM 3571 O O . ILE B 1 146 ? -2.717 -21.984 -6.395 1 98.69 146 ILE B O 1
ATOM 3575 N N . ALA B 1 147 ? -1.647 -21.5 -8.203 1 98.75 147 ALA B N 1
ATOM 3576 C CA . ALA B 1 147 ? -0.537 -20.734 -7.641 1 98.75 147 ALA B CA 1
ATOM 3577 C C . ALA B 1 147 ? -0.377 -19.391 -8.352 1 98.75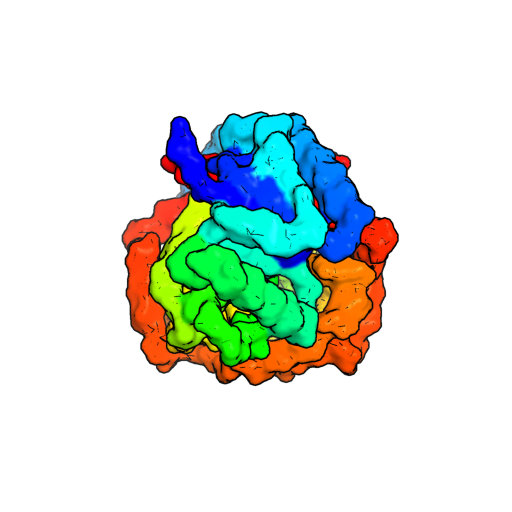 147 ALA B C 1
ATOM 3579 O O . ALA B 1 147 ? 0.385 -19.281 -9.32 1 98.75 147 ALA B O 1
ATOM 3580 N N . HIS B 1 148 ? -1.109 -18.422 -7.863 1 98.69 148 HIS B N 1
ATOM 3581 C CA . HIS B 1 148 ? -1.255 -17.125 -8.508 1 98.69 148 HIS B CA 1
ATOM 3582 C C . HIS B 1 148 ? -0.137 -16.172 -8.102 1 98.69 148 HIS B C 1
ATOM 3584 O O . HIS B 1 148 ? -0.06 -15.773 -6.938 1 98.69 148 HIS B O 1
ATOM 3590 N N . PRO B 1 149 ? 0.743 -15.781 -9.031 1 98.25 149 PRO B N 1
ATOM 3591 C CA . PRO B 1 149 ? 1.794 -14.812 -8.727 1 98.25 149 PRO B CA 1
ATOM 3592 C C . PRO B 1 149 ? 1.313 -13.367 -8.852 1 98.25 149 PRO B C 1
ATOM 3594 O O . PRO B 1 149 ? 0.21 -13.117 -9.344 1 98.25 149 PRO B O 1
ATOM 3597 N N . VAL B 1 150 ? 2.051 -12.5 -8.336 1 96.75 150 VAL B N 1
ATOM 3598 C CA . VAL B 1 150 ? 1.789 -11.07 -8.484 1 96.75 150 VAL B CA 1
ATOM 3599 C C . VAL B 1 150 ? 2.799 -10.461 -9.453 1 96.75 150 VAL B C 1
ATOM 3601 O O . VAL B 1 150 ? 4.004 -10.688 -9.328 1 96.75 150 VAL B O 1
ATOM 3604 N N . ASN B 1 151 ? 2.387 -9.766 -10.414 1 92.5 151 ASN B N 1
ATOM 3605 C CA . ASN B 1 151 ? 3.254 -9.133 -11.398 1 92.5 151 ASN B CA 1
ATOM 3606 C C . ASN B 1 151 ? 3.967 -7.91 -10.828 1 92.5 151 ASN B C 1
ATOM 3608 O O . ASN B 1 151 ? 3.322 -7.004 -10.289 1 92.5 151 ASN B O 1
ATOM 3612 N N . PRO B 1 152 ? 5.277 -7.945 -10.922 1 94.38 152 PRO B N 1
ATOM 3613 C CA . PRO B 1 152 ? 6.211 -8.898 -11.523 1 94.38 152 PRO B CA 1
ATOM 3614 C C . PRO B 1 152 ? 6.676 -9.969 -10.531 1 94.38 152 PRO B C 1
ATOM 3616 O O . PRO B 1 152 ? 7.309 -9.648 -9.523 1 94.38 152 PRO B O 1
ATOM 3619 N N . PRO B 1 153 ? 6.504 -11.18 -10.898 1 95.69 153 PRO B N 1
ATOM 3620 C CA . PRO B 1 153 ? 6.664 -12.258 -9.922 1 95.69 153 PRO B CA 1
ATOM 3621 C C . PRO B 1 153 ? 8.078 -12.352 -9.367 1 95.69 153 PRO B C 1
ATOM 3623 O O . PRO B 1 153 ? 8.273 -12.766 -8.219 1 95.69 153 PRO B O 1
ATOM 3626 N N . TYR B 1 154 ? 9.055 -12.008 -10.18 1 95.88 154 TYR B N 1
ATOM 3627 C CA . TYR B 1 154 ? 10.438 -12.141 -9.734 1 95.88 154 TYR B CA 1
ATOM 3628 C C . TYR B 1 154 ? 10.734 -11.18 -8.586 1 95.88 154 TYR B C 1
ATOM 3630 O O . TYR B 1 154 ? 11.586 -11.461 -7.742 1 95.88 154 TYR B O 1
ATOM 3638 N N . TYR B 1 155 ? 9.906 -10.07 -8.508 1 94 155 TYR B N 1
ATOM 3639 C CA . TYR B 1 155 ? 10.242 -9.008 -7.57 1 94 155 TYR B CA 1
ATOM 3640 C C . TYR B 1 155 ? 9.203 -8.914 -6.457 1 94 155 TYR B C 1
ATOM 3642 O O . TYR B 1 155 ? 9.508 -8.453 -5.355 1 94 155 TYR B O 1
ATOM 3650 N N . VAL B 1 156 ? 7.977 -9.242 -6.691 1 96.88 156 VAL B N 1
ATOM 3651 C CA . VAL B 1 156 ? 6.902 -9.25 -5.707 1 96.88 156 VAL B CA 1
ATOM 3652 C C . VAL B 1 156 ? 6.641 -10.688 -5.246 1 96.88 156 VAL B C 1
ATOM 3654 O O . VAL B 1 156 ? 6.105 -11.5 -6 1 96.88 156 VAL B O 1
ATOM 3657 N N . PRO B 1 157 ? 6.895 -11.047 -4.082 1 97.88 157 PRO B N 1
ATOM 3658 C CA . PRO B 1 157 ? 7.031 -12.453 -3.699 1 97.88 157 PRO B CA 1
ATOM 3659 C C . PRO B 1 157 ? 5.691 -13.125 -3.418 1 97.88 157 PRO B C 1
ATOM 3661 O O . PRO B 1 157 ? 5.617 -14.352 -3.34 1 97.88 157 PRO B O 1
ATOM 3664 N N . LEU B 1 158 ? 4.609 -12.406 -3.244 1 98.69 158 LEU B N 1
ATOM 3665 C CA . LEU B 1 158 ? 3.338 -13.008 -2.861 1 98.69 158 LEU B CA 1
ATOM 3666 C C . LEU B 1 158 ? 2.896 -14.047 -3.891 1 98.69 158 LEU B C 1
ATOM 3668 O O . LEU B 1 158 ? 2.992 -13.805 -5.098 1 98.69 158 LEU B O 1
ATOM 3672 N N . VAL B 1 159 ? 2.453 -15.18 -3.424 1 98.88 159 VAL B N 1
ATOM 3673 C CA . VAL B 1 159 ? 1.772 -16.172 -4.238 1 98.88 159 VAL B CA 1
ATOM 3674 C C . VAL B 1 159 ? 0.502 -16.641 -3.531 1 98.88 159 VAL B C 1
ATOM 3676 O O . VAL B 1 159 ? 0.549 -17.062 -2.375 1 98.88 159 VAL B O 1
ATOM 3679 N N . GLU B 1 160 ? -0.59 -16.562 -4.148 1 98.88 160 GLU B N 1
ATOM 3680 C CA . GLU B 1 160 ? -1.836 -17.094 -3.607 1 98.88 160 GLU B CA 1
ATOM 3681 C C . GLU B 1 160 ? -2.053 -18.547 -4.055 1 98.88 160 GLU B C 1
ATOM 3683 O O . GLU B 1 160 ? -2.148 -18.812 -5.25 1 98.88 160 GLU B O 1
ATOM 3688 N N . ILE B 1 161 ? -2.057 -19.438 -3.113 1 98.81 161 ILE B N 1
ATOM 3689 C CA . ILE B 1 161 ? -2.375 -20.844 -3.377 1 98.81 161 ILE B CA 1
ATOM 3690 C C . ILE B 1 161 ? -3.863 -21.078 -3.137 1 98.81 161 ILE B C 1
ATOM 3692 O O . ILE B 1 161 ? -4.359 -20.891 -2.021 1 98.81 161 ILE B O 1
ATOM 3696 N N . VAL B 1 162 ? -4.594 -21.438 -4.195 1 98.44 162 VAL B N 1
ATOM 3697 C CA . VAL B 1 162 ? -6.043 -21.594 -4.125 1 98.44 162 VAL B CA 1
ATOM 3698 C C . VAL B 1 162 ? -6.434 -23.016 -4.551 1 98.44 162 VAL B C 1
ATOM 3700 O O . VAL B 1 162 ? -6.613 -23.281 -5.742 1 98.44 162 VAL B O 1
ATOM 3703 N N . PRO B 1 163 ? -6.66 -23.875 -3.635 1 97.5 163 PRO B N 1
ATOM 3704 C CA . PRO B 1 163 ? -7.129 -25.219 -3.947 1 97.5 163 PRO B CA 1
ATOM 3705 C C . PRO B 1 163 ? -8.617 -25.266 -4.277 1 97.5 163 PRO B C 1
ATOM 3707 O O . PRO B 1 163 ? -9.32 -24.266 -4.129 1 97.5 163 PRO B O 1
ATOM 3710 N N . THR B 1 164 ? -9.078 -26.375 -4.816 1 96.06 164 THR B N 1
ATOM 3711 C CA . THR B 1 164 ? -10.492 -26.719 -4.871 1 96.06 164 THR B CA 1
ATOM 3712 C C . THR B 1 164 ? -10.859 -27.672 -3.725 1 96.06 164 THR B C 1
ATOM 3714 O O . THR B 1 164 ? -10.008 -28 -2.896 1 96.06 164 THR B O 1
ATOM 3717 N N . SER B 1 165 ? -12.133 -28.016 -3.684 1 95.44 165 SER B N 1
ATOM 3718 C CA . SER B 1 165 ? -12.586 -28.953 -2.652 1 95.44 165 SER B CA 1
ATOM 3719 C C . SER B 1 165 ? -12.016 -30.344 -2.871 1 95.44 165 SER B C 1
ATOM 3721 O O . SER B 1 165 ? -11.969 -31.156 -1.943 1 95.44 165 SER B O 1
ATOM 3723 N N . TRP B 1 166 ? -11.531 -30.656 -4.043 1 96.44 166 TRP B N 1
ATOM 3724 C CA . TRP B 1 166 ? -11.07 -32 -4.352 1 96.44 166 TRP B CA 1
ATOM 3725 C C . TRP B 1 166 ? -9.547 -32.062 -4.449 1 96.44 166 TRP B C 1
ATOM 3727 O O . TRP B 1 166 ? -8.969 -33.094 -4.742 1 96.44 166 TRP B O 1
ATOM 3737 N N . THR B 1 167 ? -8.859 -30.922 -4.219 1 97.62 167 THR B N 1
ATOM 3738 C CA . THR B 1 167 ? -7.398 -30.906 -4.258 1 97.62 167 THR B CA 1
ATOM 3739 C C . THR B 1 167 ? -6.824 -31.688 -3.074 1 97.62 167 THR B C 1
ATOM 3741 O O . THR B 1 167 ? -7.246 -31.484 -1.933 1 97.62 167 THR B O 1
ATOM 3744 N N . ASP B 1 168 ? -5.863 -32.562 -3.32 1 97.75 168 ASP B N 1
ATOM 3745 C CA . ASP B 1 168 ? -5.227 -33.344 -2.266 1 97.75 168 ASP B CA 1
ATOM 3746 C C . ASP B 1 168 ? -4.414 -32.438 -1.333 1 97.75 168 ASP B C 1
ATOM 3748 O O . ASP B 1 168 ? -3.762 -31.5 -1.782 1 97.75 168 ASP B O 1
ATOM 3752 N N . ALA B 1 169 ? -4.375 -32.812 -0.083 1 97.62 169 ALA B N 1
ATOM 3753 C CA . ALA B 1 169 ? -3.656 -32.062 0.931 1 97.62 169 ALA B CA 1
ATOM 3754 C C . ALA B 1 169 ? -2.164 -31.984 0.616 1 97.62 169 ALA B C 1
ATOM 3756 O O . ALA B 1 169 ? -1.521 -30.953 0.844 1 97.62 169 ALA B O 1
ATOM 3757 N N . GLU B 1 170 ? -1.627 -33 0.121 1 97.75 170 GLU B N 1
ATOM 3758 C CA . GLU B 1 170 ? -0.196 -33.062 -0.165 1 97.75 170 GLU B CA 1
ATOM 3759 C C . GLU B 1 170 ? 0.17 -32.125 -1.305 1 97.75 170 GLU B C 1
ATOM 3761 O O . GLU B 1 170 ? 1.293 -31.609 -1.362 1 97.75 170 GLU B O 1
ATOM 3766 N N . VAL B 1 171 ? -0.791 -31.922 -2.221 1 98.25 171 VAL B N 1
ATOM 3767 C CA . VAL B 1 171 ? -0.582 -30.984 -3.32 1 98.25 171 VAL B CA 1
ATOM 3768 C C . VAL B 1 171 ? -0.477 -29.562 -2.775 1 98.25 171 VAL B C 1
ATOM 3770 O O . VAL B 1 171 ? 0.402 -28.797 -3.18 1 98.25 171 VAL B O 1
ATOM 3773 N N . ILE B 1 172 ? -1.313 -29.266 -1.825 1 98.44 172 ILE B N 1
ATOM 3774 C CA . ILE B 1 172 ? -1.323 -27.953 -1.201 1 98.44 172 ILE B CA 1
ATOM 3775 C C . ILE B 1 172 ? -0.013 -27.719 -0.449 1 98.44 172 ILE B C 1
ATOM 3777 O O . ILE B 1 172 ? 0.676 -26.719 -0.674 1 98.44 172 ILE B O 1
ATOM 3781 N N . SER B 1 173 ? 0.381 -28.641 0.391 1 98.44 173 SER B N 1
ATOM 3782 C CA . SER B 1 173 ? 1.591 -28.5 1.193 1 98.44 173 SER B CA 1
ATOM 3783 C C . SER B 1 173 ? 2.84 -28.5 0.318 1 98.44 173 SER B C 1
ATOM 3785 O O . SER B 1 173 ? 3.795 -27.766 0.581 1 98.44 173 SER B O 1
ATOM 3787 N N . GLY B 1 174 ? 2.818 -29.438 -0.683 1 98.31 174 GLY B N 1
ATOM 3788 C CA . GLY B 1 174 ? 3.945 -29.469 -1.603 1 98.31 174 GLY B CA 1
ATOM 3789 C C . GLY B 1 174 ? 4.164 -28.156 -2.336 1 98.31 174 GLY B C 1
ATOM 3790 O O . GLY B 1 174 ? 5.297 -27.703 -2.475 1 98.31 174 GLY B O 1
ATOM 3791 N N . THR B 1 175 ? 3.051 -27.562 -2.805 1 98.75 175 THR B N 1
ATOM 3792 C CA . THR B 1 175 ? 3.135 -26.281 -3.496 1 98.75 175 THR B CA 1
ATOM 3793 C C . THR B 1 175 ? 3.633 -25.188 -2.553 1 98.75 175 THR B C 1
ATOM 3795 O O . THR B 1 175 ? 4.512 -24.406 -2.912 1 98.75 175 THR B O 1
ATOM 3798 N N . LYS B 1 176 ? 3.051 -25.156 -1.386 1 98.75 176 LYS B N 1
ATOM 3799 C CA . LYS B 1 176 ? 3.461 -24.156 -0.395 1 98.75 176 LYS B CA 1
ATOM 3800 C C . LYS B 1 176 ? 4.953 -24.266 -0.1 1 98.75 176 LYS B C 1
ATOM 3802 O O . LYS B 1 176 ? 5.664 -23.25 -0.093 1 98.75 176 LYS B O 1
ATOM 3807 N N . ASN B 1 177 ? 5.465 -25.438 0.145 1 98.62 177 ASN B N 1
ATOM 3808 C CA . ASN B 1 177 ? 6.875 -25.656 0.443 1 98.62 177 ASN B CA 1
ATOM 3809 C C . ASN B 1 177 ? 7.766 -25.234 -0.721 1 98.62 177 ASN B C 1
ATOM 3811 O O . ASN B 1 177 ? 8.836 -24.672 -0.51 1 98.62 177 ASN B O 1
ATOM 3815 N N . LEU B 1 178 ? 7.332 -25.578 -1.9 1 98.56 178 LEU B N 1
ATOM 3816 C CA . LEU B 1 178 ? 8.078 -25.188 -3.088 1 98.56 178 LEU B CA 1
ATOM 3817 C C . LEU B 1 178 ? 8.195 -23.656 -3.176 1 98.56 178 LEU B C 1
ATOM 3819 O O . LEU B 1 178 ? 9.273 -23.125 -3.463 1 98.56 178 LEU B O 1
ATOM 3823 N N . MET B 1 179 ? 7.047 -22.969 -2.951 1 98.75 179 MET B N 1
ATOM 3824 C CA . MET B 1 179 ? 7.047 -21.5 -3.014 1 98.75 179 MET B CA 1
ATOM 3825 C C . MET B 1 179 ? 7.98 -20.922 -1.961 1 98.75 179 MET B C 1
ATOM 3827 O O . MET B 1 179 ? 8.711 -19.953 -2.234 1 98.75 179 MET B O 1
ATOM 3831 N N . LEU B 1 180 ? 7.98 -21.484 -0.779 1 98.44 180 LEU B N 1
ATOM 3832 C CA . LEU B 1 180 ? 8.891 -21.031 0.27 1 98.44 180 LEU B CA 1
ATOM 3833 C C . LEU B 1 180 ? 10.344 -21.25 -0.144 1 98.44 180 LEU B C 1
ATOM 3835 O O . LEU B 1 180 ? 11.188 -20.391 0.076 1 98.44 180 LEU B O 1
ATOM 3839 N N . GLU B 1 181 ? 10.609 -22.375 -0.749 1 97.94 181 GLU B N 1
ATOM 3840 C CA . GLU B 1 181 ? 11.969 -22.719 -1.14 1 97.94 181 GLU B CA 1
ATOM 3841 C C . GLU B 1 181 ? 12.531 -21.703 -2.143 1 97.94 181 GLU B C 1
ATOM 3843 O O . GLU B 1 181 ? 13.711 -21.375 -2.104 1 97.94 181 GLU B O 1
ATOM 3848 N N . ILE B 1 182 ? 11.688 -21.25 -3.027 1 97.5 182 ILE B N 1
ATOM 3849 C CA . ILE B 1 182 ? 12.188 -20.344 -4.062 1 97.5 182 ILE B CA 1
ATOM 3850 C C . ILE B 1 182 ? 12.125 -18.906 -3.568 1 97.5 182 ILE B C 1
ATOM 3852 O O . ILE B 1 182 ? 12.32 -17.969 -4.348 1 97.5 182 ILE B O 1
ATOM 3856 N N . GLY B 1 183 ? 11.758 -18.672 -2.361 1 96.75 183 GLY B N 1
ATOM 3857 C CA . GLY B 1 183 ? 11.859 -17.359 -1.751 1 96.75 183 GLY B CA 1
ATOM 3858 C C . GLY B 1 183 ? 10.578 -16.547 -1.871 1 96.75 183 GLY B C 1
ATOM 3859 O O . GLY B 1 183 ? 10.586 -15.336 -1.675 1 96.75 183 GLY B O 1
ATOM 3860 N N . GLN B 1 184 ? 9.477 -17.188 -2.234 1 98.19 184 GLN B N 1
ATOM 3861 C CA . GLN B 1 184 ? 8.195 -16.5 -2.324 1 98.19 184 GLN B CA 1
ATOM 3862 C C . GLN B 1 184 ? 7.48 -16.484 -0.976 1 98.19 184 GLN B C 1
ATOM 3864 O O . GLN B 1 184 ? 7.988 -17.047 0.005 1 98.19 184 GLN B O 1
ATOM 3869 N N . ALA B 1 185 ? 6.375 -15.758 -0.909 1 98.5 185 ALA B N 1
ATOM 3870 C CA . ALA B 1 185 ? 5.535 -15.648 0.281 1 98.5 185 ALA B CA 1
ATOM 3871 C C . ALA B 1 185 ? 4.133 -16.188 0.014 1 98.5 185 ALA B C 1
ATOM 3873 O O . ALA B 1 185 ? 3.209 -15.414 -0.253 1 98.5 185 ALA B O 1
ATOM 3874 N N . PRO B 1 186 ? 4.012 -17.547 0.175 1 98.81 186 PRO B N 1
ATOM 3875 C CA . PRO B 1 186 ? 2.715 -18.141 -0.149 1 98.81 186 PRO B CA 1
ATOM 3876 C C . PRO B 1 186 ? 1.669 -17.906 0.939 1 98.81 186 PRO B C 1
ATOM 3878 O O . PRO B 1 186 ? 1.999 -17.906 2.129 1 98.81 186 PRO B O 1
ATOM 3881 N N . VAL B 1 187 ? 0.469 -17.625 0.562 1 98.81 187 VAL B N 1
ATOM 3882 C CA . VAL B 1 187 ? -0.717 -17.703 1.409 1 98.81 187 VAL B CA 1
ATOM 3883 C C . VAL B 1 187 ? -1.704 -18.703 0.825 1 98.81 187 VAL B C 1
ATOM 3885 O O . VAL B 1 187 ? -1.874 -18.781 -0.395 1 98.81 187 VAL B O 1
ATOM 3888 N N . VAL B 1 188 ? -2.299 -19.531 1.666 1 98.69 188 VAL B N 1
ATOM 3889 C CA . VAL B 1 188 ? -3.207 -20.578 1.208 1 98.69 188 VAL B CA 1
ATOM 3890 C C . VAL B 1 188 ? -4.648 -20.172 1.513 1 98.69 188 VAL B C 1
ATOM 3892 O O . VAL B 1 188 ? -5.031 -20.047 2.678 1 98.69 188 VAL B O 1
ATOM 3895 N N . LEU B 1 189 ? -5.43 -19.922 0.472 1 98.62 189 LEU B N 1
ATOM 3896 C CA . LEU B 1 189 ? -6.852 -19.672 0.676 1 98.62 189 LEU B CA 1
ATOM 3897 C C . LEU B 1 189 ? -7.59 -20.953 1.015 1 98.62 189 LEU B C 1
ATOM 3899 O O . LEU B 1 189 ? -7.348 -22 0.395 1 98.62 189 LEU B O 1
ATOM 3903 N N . ARG B 1 190 ? -8.469 -20.953 1.959 1 97.31 190 ARG B N 1
ATOM 3904 C CA . ARG B 1 190 ? -9.141 -22.141 2.463 1 97.31 190 ARG B CA 1
ATOM 3905 C C . ARG B 1 190 ? -10.258 -22.578 1.527 1 97.31 190 ARG B C 1
ATOM 3907 O O . ARG B 1 190 ? -10.711 -23.719 1.576 1 97.31 190 ARG B O 1
ATOM 3914 N N . LYS B 1 191 ? -10.695 -21.656 0.685 1 92.88 191 LYS B N 1
ATOM 3915 C CA . LYS B 1 191 ? -11.703 -21.953 -0.334 1 92.88 191 LYS B CA 1
ATOM 3916 C C . LYS B 1 191 ? -11.578 -21 -1.522 1 92.88 191 LYS B C 1
ATOM 3918 O O . LYS B 1 191 ? -10.93 -19.953 -1.423 1 92.88 191 LYS B O 1
ATOM 3923 N N . GLU B 1 192 ? -12.227 -21.469 -2.635 1 94.62 192 GLU B N 1
ATOM 3924 C CA . GLU B 1 192 ? -12.273 -20.594 -3.807 1 94.62 192 GLU B CA 1
ATOM 3925 C C . GLU B 1 192 ? -13.133 -19.375 -3.545 1 94.62 192 GLU B C 1
ATOM 3927 O O . GLU B 1 192 ? -14.18 -19.469 -2.895 1 94.62 192 GLU B O 1
ATOM 3932 N N . VAL B 1 193 ? -12.672 -18.266 -3.959 1 95.31 193 VAL B N 1
ATOM 3933 C CA . VAL B 1 193 ? -13.414 -17.016 -3.861 1 95.31 193 VAL B CA 1
ATOM 3934 C C . VAL B 1 193 ? -13.148 -16.156 -5.094 1 95.31 193 VAL B C 1
ATOM 3936 O O . VAL B 1 193 ? -12.023 -16.125 -5.602 1 95.31 193 VAL B O 1
ATOM 3939 N N . MET B 1 194 ? -14.172 -15.484 -5.543 1 95.25 194 MET B N 1
ATOM 3940 C CA . MET B 1 194 ? -14.039 -14.641 -6.73 1 95.25 194 MET B CA 1
ATOM 3941 C C . MET B 1 194 ? -13.016 -13.531 -6.5 1 95.25 194 MET B C 1
ATOM 3943 O O . MET B 1 194 ? -13.117 -12.789 -5.527 1 95.25 194 MET B O 1
ATOM 3947 N N . GLY B 1 195 ? -12.062 -13.484 -7.344 1 96.19 195 GLY B N 1
ATOM 3948 C CA . GLY B 1 195 ? -11.055 -12.445 -7.266 1 96.19 195 GLY B CA 1
ATOM 3949 C C . GLY B 1 195 ? -9.906 -12.797 -6.34 1 96.19 195 GLY B C 1
ATOM 3950 O O . GLY B 1 195 ? -8.93 -12.047 -6.234 1 96.19 195 GLY B O 1
ATOM 3951 N N . PHE B 1 196 ? -10.031 -14.031 -5.629 1 97.94 196 PHE B N 1
ATOM 3952 C CA . PHE B 1 196 ? -9.031 -14.422 -4.637 1 97.94 196 PHE B CA 1
ATOM 3953 C C . PHE B 1 196 ? -8.891 -13.352 -3.562 1 97.94 196 PHE B C 1
ATOM 3955 O O . PHE B 1 196 ? -9.883 -12.805 -3.09 1 97.94 196 PHE B O 1
ATOM 3962 N N . ALA B 1 197 ? -7.727 -13.188 -2.957 1 98.5 197 ALA B N 1
ATOM 3963 C CA . ALA B 1 197 ? -7.582 -12.195 -1.896 1 98.5 197 ALA B CA 1
ATOM 3964 C C . ALA B 1 197 ? -6.953 -10.914 -2.43 1 98.5 197 ALA B C 1
ATOM 3966 O O . ALA B 1 197 ? -7.465 -9.82 -2.184 1 98.5 197 ALA B O 1
ATOM 3967 N N . LEU B 1 198 ? -5.902 -11.039 -3.186 1 98.69 198 LEU B N 1
ATOM 3968 C CA . LEU B 1 198 ? -5.152 -9.891 -3.678 1 98.69 198 LEU B CA 1
ATOM 3969 C C . LEU B 1 198 ? -6.035 -9 -4.543 1 98.69 198 LEU B C 1
ATOM 3971 O O . LEU B 1 198 ? -6.105 -7.785 -4.324 1 98.69 198 LEU B O 1
ATOM 3975 N N . ASN B 1 199 ? -6.723 -9.555 -5.488 1 98.5 199 ASN B N 1
ATOM 3976 C CA . ASN B 1 199 ? -7.547 -8.758 -6.398 1 98.5 199 ASN B CA 1
ATOM 3977 C C . ASN B 1 199 ? -8.711 -8.102 -5.668 1 98.5 199 ASN B C 1
ATOM 3979 O O . ASN B 1 199 ? -9.094 -6.977 -5.988 1 98.5 199 ASN B O 1
ATOM 3983 N N . ARG B 1 200 ? -9.289 -8.906 -4.75 1 98.69 200 ARG B N 1
ATOM 3984 C CA . ARG B 1 200 ? -10.398 -8.328 -3.992 1 98.69 200 ARG B CA 1
ATOM 3985 C C . ARG B 1 200 ? -9.961 -7.059 -3.27 1 98.69 200 ARG B C 1
ATOM 3987 O O . ARG B 1 200 ? -10.648 -6.039 -3.322 1 98.69 200 ARG B O 1
ATOM 3994 N N . ILE B 1 201 ? -8.797 -7.074 -2.576 1 98.88 201 ILE B N 1
ATOM 3995 C CA . ILE B 1 201 ? -8.289 -5.895 -1.884 1 98.88 201 ILE B CA 1
ATOM 3996 C C . ILE B 1 201 ? -7.938 -4.812 -2.9 1 98.88 201 ILE B C 1
ATOM 3998 O O . ILE B 1 201 ? -8.258 -3.639 -2.701 1 98.88 201 ILE B O 1
ATOM 4002 N N . GLN B 1 202 ? -7.277 -5.156 -4.004 1 98.81 202 GLN B N 1
ATOM 4003 C CA . GLN B 1 202 ? -6.922 -4.219 -5.062 1 98.81 202 GLN B CA 1
ATOM 4004 C C . GLN B 1 202 ? -8.164 -3.52 -5.617 1 98.81 202 GLN B C 1
ATOM 4006 O O . GLN B 1 202 ? -8.141 -2.311 -5.859 1 98.81 202 GLN B O 1
ATOM 4011 N N . TYR B 1 203 ? -9.219 -4.301 -5.824 1 98.88 203 TYR B N 1
ATOM 4012 C CA . TYR B 1 203 ? -10.438 -3.736 -6.395 1 98.88 203 TYR B CA 1
ATOM 4013 C C . TYR B 1 203 ? -11.125 -2.807 -5.402 1 98.88 203 TYR B C 1
ATOM 4015 O O . TYR B 1 203 ? -11.711 -1.796 -5.793 1 98.88 203 TYR B O 1
ATOM 4023 N N . ALA B 1 204 ? -11.078 -3.158 -4.09 1 98.88 204 ALA B N 1
ATOM 4024 C CA . ALA B 1 204 ? -11.57 -2.229 -3.078 1 98.88 204 ALA B CA 1
ATOM 4025 C C . ALA B 1 204 ? -10.852 -0.887 -3.166 1 98.88 204 ALA B C 1
ATOM 4027 O O . ALA B 1 204 ? -11.484 0.169 -3.117 1 98.88 204 ALA B O 1
ATOM 4028 N N . ILE B 1 205 ? -9.562 -0.911 -3.32 1 98.94 205 ILE B N 1
ATOM 4029 C CA . ILE B 1 205 ? -8.734 0.284 -3.432 1 98.94 205 ILE B CA 1
ATOM 4030 C C . ILE B 1 205 ? -9.102 1.053 -4.699 1 98.94 205 ILE B C 1
ATOM 4032 O O . ILE B 1 205 ? -9.359 2.258 -4.645 1 98.94 205 ILE B O 1
ATOM 4036 N N . LEU B 1 206 ? -9.148 0.367 -5.82 1 98.88 206 LEU B N 1
ATOM 4037 C CA . LEU B 1 206 ? -9.422 1 -7.105 1 98.88 206 LEU B CA 1
ATOM 4038 C C . LEU B 1 206 ? -10.797 1.657 -7.102 1 98.88 206 LEU B C 1
ATOM 4040 O O . LEU B 1 206 ? -10.969 2.756 -7.641 1 98.88 206 LEU B O 1
ATOM 4044 N N . ASN B 1 207 ? -11.766 0.934 -6.523 1 98.88 207 ASN B N 1
ATOM 4045 C CA . ASN B 1 207 ? -13.109 1.498 -6.438 1 98.88 207 ASN B CA 1
ATOM 4046 C C . ASN B 1 207 ? -13.109 2.842 -5.715 1 98.88 207 ASN B C 1
ATOM 4048 O O . ASN B 1 207 ? -13.703 3.809 -6.195 1 98.88 207 ASN B O 1
ATOM 4052 N N . GLU B 1 208 ? -12.445 2.881 -4.543 1 98.88 208 GLU B N 1
ATOM 4053 C CA . GLU B 1 208 ? -12.469 4.125 -3.781 1 98.88 208 GLU B CA 1
ATOM 4054 C C . GLU B 1 208 ? -11.664 5.219 -4.48 1 98.88 208 GLU B C 1
ATOM 4056 O O . GLU B 1 208 ? -12.07 6.383 -4.504 1 98.88 208 GLU B O 1
ATOM 4061 N N . CYS B 1 209 ? -10.508 4.875 -5.078 1 98.88 209 CYS B N 1
ATOM 4062 C CA . CYS B 1 209 ? -9.734 5.844 -5.852 1 98.88 209 CYS B CA 1
ATOM 4063 C C . CYS B 1 209 ? -10.562 6.414 -6.996 1 98.88 209 CYS B C 1
ATOM 4065 O O . CYS B 1 209 ? -10.547 7.621 -7.242 1 98.88 209 CYS B O 1
ATOM 4067 N N . TRP B 1 210 ? -11.273 5.527 -7.672 1 98.88 210 TRP B N 1
ATOM 4068 C CA . TRP B 1 210 ? -12.125 5.949 -8.781 1 98.88 210 TRP B CA 1
ATOM 4069 C C . TRP B 1 210 ? -13.203 6.918 -8.305 1 98.88 210 TRP B C 1
ATOM 4071 O O . TRP B 1 210 ? -13.445 7.945 -8.938 1 98.88 210 TRP B O 1
ATOM 4081 N N . ARG B 1 211 ? -13.867 6.648 -7.16 1 98.5 211 ARG B N 1
ATOM 4082 C CA . ARG B 1 211 ? -14.891 7.523 -6.594 1 98.5 211 ARG B CA 1
ATOM 4083 C C . ARG B 1 211 ? -14.32 8.906 -6.289 1 98.5 211 ARG B C 1
ATOM 4085 O O . ARG B 1 211 ? -14.953 9.922 -6.582 1 98.5 211 ARG B O 1
ATOM 4092 N N . LEU B 1 212 ? -13.109 8.93 -5.684 1 98.69 212 LEU B N 1
ATOM 4093 C CA . LEU B 1 212 ? -12.492 10.188 -5.277 1 98.69 212 LEU B CA 1
ATOM 4094 C C . LEU B 1 212 ? -12.227 11.078 -6.488 1 98.69 212 LEU B C 1
ATOM 4096 O O . LEU B 1 212 ? -12.406 12.297 -6.422 1 98.69 212 LEU B O 1
ATOM 4100 N N . VAL B 1 213 ? -11.812 10.477 -7.625 1 98.62 213 VAL B N 1
ATOM 4101 C CA . VAL B 1 213 ? -11.562 11.234 -8.844 1 98.62 213 VAL B CA 1
ATOM 4102 C C . VAL B 1 213 ? -12.891 11.625 -9.492 1 98.62 213 VAL B C 1
ATOM 4104 O O . VAL B 1 213 ? -13.086 12.781 -9.867 1 98.62 213 VAL B O 1
ATOM 4107 N N . SER B 1 214 ? -13.781 10.664 -9.602 1 97.94 214 SER B N 1
ATOM 4108 C CA . SER B 1 214 ? -15.078 10.883 -10.242 1 97.94 214 SER B CA 1
ATOM 4109 C C . SER B 1 214 ? -15.867 11.977 -9.531 1 97.94 214 SER B C 1
ATOM 4111 O O . SER B 1 214 ? -16.578 12.758 -10.172 1 97.94 214 SER B O 1
ATOM 4113 N N . ASP B 1 215 ? -15.758 12.055 -8.211 1 97.19 215 ASP B N 1
ATOM 4114 C CA . ASP B 1 215 ? -16.5 13.016 -7.41 1 97.19 215 ASP B CA 1
ATOM 4115 C C . ASP B 1 215 ? -15.789 14.367 -7.367 1 97.19 215 ASP B C 1
ATOM 4117 O O . ASP B 1 215 ? -16.25 15.305 -6.707 1 97.19 215 ASP B O 1
ATOM 4121 N N . GLY B 1 216 ? -14.672 14.461 -8.023 1 97.38 216 GLY B N 1
ATOM 4122 C CA . GLY B 1 216 ? -13.953 15.719 -8.125 1 97.38 216 GLY B CA 1
ATOM 4123 C C . GLY B 1 216 ? -13.203 16.078 -6.859 1 97.38 216 GLY B C 1
ATOM 4124 O O . GLY B 1 216 ? -12.914 17.266 -6.621 1 97.38 216 GLY B O 1
ATOM 4125 N N . ILE B 1 217 ? -12.953 15.117 -5.988 1 98.12 217 ILE B N 1
ATOM 4126 C CA . ILE B 1 217 ? -12.258 15.367 -4.73 1 98.12 217 ILE B CA 1
ATOM 4127 C C . ILE B 1 217 ? -10.766 15.531 -4.988 1 98.12 217 ILE B C 1
ATOM 4129 O O . ILE B 1 217 ? -10.141 16.469 -4.488 1 98.12 217 ILE B O 1
ATOM 4133 N N . LEU B 1 218 ? -10.148 14.672 -5.699 1 98.69 218 LEU B N 1
ATOM 4134 C CA . LEU B 1 218 ? -8.75 14.664 -6.113 1 98.69 218 LEU B CA 1
ATOM 4135 C C . LEU B 1 218 ? -8.617 14.281 -7.586 1 98.69 218 LEU B C 1
ATOM 4137 O O . LEU B 1 218 ? -9.5 13.617 -8.141 1 98.69 218 LEU B O 1
ATOM 4141 N N . ASP B 1 219 ? -7.559 14.758 -8.258 1 98.62 219 ASP B N 1
ATOM 4142 C CA . ASP B 1 219 ? -7.266 14.227 -9.586 1 98.62 219 ASP B CA 1
ATOM 4143 C C . ASP B 1 219 ? -6.438 12.945 -9.484 1 98.62 219 ASP B C 1
ATOM 4145 O O . ASP B 1 219 ? -6.141 12.477 -8.391 1 98.62 219 ASP B O 1
ATOM 4149 N N . VAL B 1 220 ? -6.109 12.312 -10.617 1 98.81 220 VAL B N 1
ATOM 4150 C CA . VAL B 1 220 ? -5.457 11.016 -10.664 1 98.81 220 VAL B CA 1
ATOM 4151 C C . VAL B 1 220 ? -4.09 11.094 -9.984 1 98.81 220 VAL B C 1
ATOM 4153 O O . VAL B 1 220 ? -3.752 10.25 -9.156 1 98.81 220 VAL B O 1
ATOM 4156 N N . LYS B 1 221 ? -3.324 12.094 -10.305 1 98.69 221 LYS B N 1
ATOM 4157 C CA . LYS B 1 221 ? -1.993 12.25 -9.727 1 98.69 221 LYS B CA 1
ATOM 4158 C C . LYS B 1 221 ? -2.066 12.359 -8.203 1 98.69 221 LYS B C 1
ATOM 4160 O O . LYS B 1 221 ? -1.291 11.719 -7.488 1 98.69 221 LYS B O 1
ATOM 4165 N N . GLU B 1 222 ? -3.02 13.133 -7.719 1 98.75 222 GLU B N 1
ATOM 4166 C CA . GLU B 1 222 ? -3.162 13.375 -6.285 1 98.75 222 GLU B CA 1
ATOM 4167 C C . GLU B 1 222 ? -3.604 12.102 -5.559 1 98.75 222 GLU B C 1
ATOM 4169 O O . GLU B 1 222 ? -3.092 11.789 -4.48 1 98.75 222 GLU B O 1
ATOM 4174 N N . VAL B 1 223 ? -4.566 11.391 -6.133 1 98.75 223 VAL B N 1
ATOM 4175 C CA . VAL B 1 223 ? -5.043 10.164 -5.508 1 98.75 223 VAL B CA 1
ATOM 4176 C C . VAL B 1 223 ? -3.904 9.148 -5.434 1 98.75 223 VAL B C 1
ATOM 4178 O O . VAL B 1 223 ? -3.768 8.43 -4.441 1 98.75 223 VAL B O 1
ATOM 4181 N N . ASP B 1 224 ? -3.143 9.047 -6.473 1 98.81 224 ASP B N 1
ATOM 4182 C CA . ASP B 1 224 ? -2.008 8.133 -6.496 1 98.81 224 ASP B CA 1
ATOM 4183 C C . ASP B 1 224 ? -0.969 8.516 -5.445 1 98.81 224 ASP B C 1
ATOM 4185 O O . ASP B 1 224 ? -0.344 7.645 -4.836 1 98.81 224 ASP B O 1
ATOM 4189 N N . VAL B 1 225 ? -0.803 9.789 -5.16 1 98.81 225 VAL B N 1
ATOM 4190 C CA . VAL B 1 225 ? 0.121 10.273 -4.141 1 98.81 225 VAL B CA 1
ATOM 4191 C C . VAL B 1 225 ? -0.369 9.852 -2.756 1 98.81 225 VAL B C 1
ATOM 4193 O O . VAL B 1 225 ? 0.433 9.516 -1.883 1 98.81 225 VAL B O 1
ATOM 4196 N N . VAL B 1 226 ? -1.687 9.859 -2.549 1 98.81 226 VAL B N 1
ATOM 4197 C CA . VAL B 1 226 ? -2.252 9.43 -1.275 1 98.81 226 VAL B CA 1
ATOM 4198 C C . VAL B 1 226 ? -1.733 8.039 -0.924 1 98.81 226 VAL B C 1
ATOM 4200 O O . VAL B 1 226 ? -1.466 7.746 0.244 1 98.81 226 VAL B O 1
ATOM 4203 N N . MET B 1 227 ? -1.527 7.266 -1.963 1 98.75 227 MET B N 1
ATOM 4204 C CA . MET B 1 227 ? -1.047 5.902 -1.748 1 98.75 227 MET B CA 1
ATOM 4205 C C . MET B 1 227 ? 0.477 5.863 -1.716 1 98.75 227 MET B C 1
ATOM 4207 O O . MET B 1 227 ? 1.071 5.504 -0.698 1 98.75 227 MET B O 1
ATOM 4211 N N . SER B 1 228 ? 1.168 6.367 -2.752 1 98.44 228 SER B N 1
ATOM 4212 C CA . SER B 1 228 ? 2.602 6.168 -2.936 1 98.44 228 SER B CA 1
ATOM 4213 C C . SER B 1 228 ? 3.402 6.906 -1.867 1 98.44 228 SER B C 1
ATOM 4215 O O . SER B 1 228 ? 4.52 6.508 -1.535 1 98.44 228 SER B O 1
ATOM 4217 N N . GLU B 1 229 ? 2.801 7.957 -1.278 1 98.38 229 GLU B N 1
ATOM 4218 C CA . GLU B 1 229 ? 3.49 8.734 -0.254 1 98.38 229 GLU B CA 1
ATOM 4219 C C . GLU B 1 229 ? 2.789 8.609 1.097 1 98.38 229 GLU B C 1
ATOM 4221 O O . GLU B 1 229 ? 3.086 9.367 2.027 1 98.38 229 GLU B O 1
ATOM 4226 N N . GLY B 1 230 ? 1.82 7.719 1.211 1 98.25 230 GLY B N 1
ATOM 4227 C CA . GLY B 1 230 ? 1.061 7.496 2.43 1 98.25 230 GLY B CA 1
ATOM 4228 C C . GLY B 1 230 ? 0.924 6.027 2.787 1 98.25 230 GLY B C 1
ATOM 4229 O O . GLY B 1 230 ? 1.852 5.43 3.334 1 98.25 230 GLY B O 1
ATOM 4230 N N . LEU B 1 231 ? -0.216 5.43 2.387 1 98.5 231 LEU B N 1
ATOM 4231 C CA . LEU B 1 231 ? -0.574 4.078 2.805 1 98.5 231 LEU B CA 1
ATOM 4232 C C . LEU B 1 231 ? 0.413 3.057 2.252 1 98.5 231 LEU B C 1
ATOM 4234 O O . LEU B 1 231 ? 0.774 2.1 2.939 1 98.5 231 LEU B O 1
ATOM 4238 N N . GLY B 1 232 ? 0.789 3.217 0.983 1 98.38 232 GLY B N 1
ATOM 4239 C CA . GLY B 1 232 ? 1.69 2.27 0.347 1 98.38 232 GLY B CA 1
ATOM 4240 C C . GLY B 1 232 ? 3.008 2.113 1.084 1 98.38 232 GLY B C 1
ATOM 4241 O O . GLY B 1 232 ? 3.545 1.009 1.178 1 98.38 232 GLY B O 1
ATOM 4242 N N . MET B 1 233 ? 3.557 3.186 1.627 1 97.69 233 MET B N 1
ATOM 4243 C CA . MET B 1 233 ? 4.805 3.131 2.383 1 97.69 233 MET B CA 1
ATOM 4244 C C . MET B 1 233 ? 4.637 2.303 3.652 1 97.69 233 MET B C 1
ATOM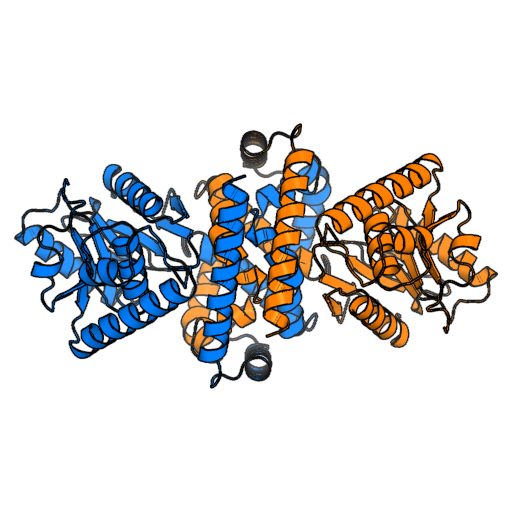 4246 O O . MET B 1 233 ? 5.504 1.493 3.988 1 97.69 233 MET B O 1
ATOM 4250 N N . ARG B 1 234 ? 3.484 2.514 4.305 1 97.19 234 ARG B N 1
ATOM 4251 C CA . ARG B 1 234 ? 3.203 1.748 5.516 1 97.19 234 ARG B CA 1
ATOM 4252 C C . ARG B 1 234 ? 3 0.271 5.195 1 97.19 234 ARG B C 1
ATOM 4254 O O . ARG B 1 234 ? 3.539 -0.599 5.883 1 97.19 234 ARG B O 1
ATOM 4261 N N . TYR B 1 235 ? 2.369 -0.055 4.125 1 98.44 235 TYR B N 1
ATOM 4262 C CA . TYR B 1 235 ? 1.918 -1.406 3.811 1 98.44 235 TYR B CA 1
ATOM 4263 C C . TYR B 1 235 ? 3.02 -2.201 3.117 1 98.44 235 TYR B C 1
ATOM 4265 O O . TYR B 1 235 ? 2.912 -3.42 2.965 1 98.44 235 TYR B O 1
ATOM 4273 N N . ALA B 1 236 ? 4.098 -1.523 2.75 1 97.81 236 ALA B N 1
ATOM 4274 C CA . ALA B 1 236 ? 5.234 -2.227 2.162 1 97.81 236 ALA B CA 1
ATOM 4275 C C . ALA B 1 236 ? 5.895 -3.152 3.18 1 97.81 236 ALA B C 1
ATOM 4277 O O . ALA B 1 236 ? 6.617 -4.078 2.809 1 97.81 236 ALA B O 1
ATOM 4278 N N . PHE B 1 237 ? 5.609 -2.928 4.504 1 97.62 237 PHE B N 1
ATOM 4279 C CA . PHE B 1 237 ? 6.305 -3.684 5.539 1 97.62 237 PHE B CA 1
ATOM 4280 C C . PHE B 1 237 ? 5.305 -4.359 6.477 1 97.62 237 PHE B C 1
ATOM 4282 O O . PHE B 1 237 ? 5.602 -5.406 7.051 1 97.62 237 PHE B O 1
ATOM 4289 N N . LEU B 1 238 ? 4.188 -3.738 6.656 1 98 238 LEU B N 1
ATOM 4290 C CA . LEU B 1 238 ? 3.174 -4.23 7.582 1 98 238 LEU B CA 1
ATOM 4291 C C . LEU B 1 238 ? 1.823 -4.375 6.891 1 98 238 LEU B C 1
ATOM 4293 O O . LEU B 1 238 ? 1.451 -3.533 6.066 1 98 238 LEU B O 1
ATOM 4297 N N . GLY B 1 239 ? 1.11 -5.414 7.227 1 98.56 239 GLY B N 1
ATOM 4298 C CA . GLY B 1 239 ? -0.241 -5.547 6.703 1 98.56 239 GLY B CA 1
ATOM 4299 C C . GLY B 1 239 ? -1.212 -4.547 7.305 1 98.56 239 GLY B C 1
ATOM 4300 O O . GLY B 1 239 ? -0.902 -3.893 8.305 1 98.56 239 GLY B O 1
ATOM 4301 N N . PRO B 1 240 ? -2.402 -4.422 6.734 1 98.81 240 PRO B N 1
ATOM 4302 C CA . PRO B 1 240 ? -3.387 -3.434 7.18 1 98.81 240 PRO B CA 1
ATOM 4303 C C . PRO B 1 240 ? -3.877 -3.691 8.602 1 98.81 240 PRO B C 1
ATOM 4305 O O . PRO B 1 240 ? -4.066 -2.748 9.375 1 98.81 240 PRO B O 1
ATOM 4308 N N . LEU B 1 241 ? -4.098 -4.953 8.969 1 98.88 241 LEU B N 1
ATOM 4309 C CA . LEU B 1 241 ? -4.629 -5.254 10.297 1 98.88 241 LEU B CA 1
ATOM 4310 C C . LEU B 1 241 ? -3.564 -5.047 11.367 1 98.88 241 LEU B C 1
ATOM 4312 O O . LEU B 1 241 ? -3.85 -4.496 12.438 1 98.88 241 LEU B O 1
ATOM 4316 N N . GLU B 1 242 ? -2.361 -5.473 11.07 1 98.81 242 GLU B N 1
ATOM 4317 C CA . GLU B 1 242 ? -1.266 -5.191 11.992 1 98.81 242 GLU B CA 1
ATOM 4318 C C . GLU B 1 242 ? -1.051 -3.689 12.156 1 98.81 242 GLU B C 1
ATOM 4320 O O . GLU B 1 242 ? -0.789 -3.209 13.266 1 98.81 242 GLU B O 1
ATOM 4325 N N . THR B 1 243 ? -1.107 -2.943 11.055 1 98.5 243 THR B N 1
ATOM 4326 C CA . THR B 1 243 ? -0.966 -1.492 11.094 1 98.5 243 THR B CA 1
ATOM 4327 C C . THR B 1 243 ? -2.02 -0.873 12.008 1 98.5 243 THR B C 1
ATOM 4329 O O . THR B 1 243 ? -1.703 -0.015 12.836 1 98.5 243 THR B O 1
ATOM 4332 N N . ALA B 1 244 ? -3.242 -1.308 11.867 1 98.44 244 ALA B N 1
ATOM 4333 C CA . ALA B 1 244 ? -4.316 -0.831 12.742 1 98.44 244 ALA B CA 1
ATOM 4334 C C . ALA B 1 244 ? -4.023 -1.158 14.203 1 98.44 244 ALA B C 1
ATOM 4336 O O . ALA B 1 244 ? -4.227 -0.32 15.086 1 98.44 244 ALA B O 1
ATOM 4337 N N . HIS B 1 245 ? -3.52 -2.383 14.438 1 98.69 245 HIS B N 1
ATOM 4338 C CA . HIS B 1 245 ? -3.137 -2.854 15.758 1 98.69 245 HIS B CA 1
ATOM 4339 C C . HIS B 1 245 ? -2.086 -1.944 16.391 1 98.69 245 HIS B C 1
ATOM 4341 O O . HIS B 1 245 ? -2.154 -1.639 17.578 1 98.69 245 HIS B O 1
ATOM 4347 N N . LEU B 1 246 ? -1.163 -1.447 15.625 1 97.94 246 LEU B N 1
ATOM 4348 C CA . LEU B 1 246 ? -0.056 -0.612 16.078 1 97.94 246 LEU B CA 1
ATOM 4349 C C . LEU B 1 246 ? -0.495 0.841 16.219 1 97.94 246 LEU B C 1
ATOM 4351 O O . LEU B 1 246 ? 0.18 1.635 16.875 1 97.94 246 LEU B O 1
ATOM 4355 N N . ASN B 1 247 ? -1.576 1.258 15.508 1 96.12 247 ASN B N 1
ATOM 4356 C CA . ASN B 1 247 ? -2.053 2.637 15.531 1 96.12 247 ASN B CA 1
ATOM 4357 C C . ASN B 1 247 ? -2.822 2.938 16.812 1 96.12 247 ASN B C 1
ATOM 4359 O O . ASN B 1 247 ? -3.229 4.078 17.047 1 96.12 247 ASN B O 1
ATOM 4363 N N . ALA B 1 248 ? -3.037 1.948 17.656 1 96.5 248 ALA B N 1
ATOM 4364 C CA . ALA B 1 248 ? -3.615 2.047 19 1 96.5 248 ALA B CA 1
ATOM 4365 C C . ALA B 1 248 ? -2.863 1.16 19.984 1 96.5 248 ALA B C 1
ATOM 4367 O O . ALA B 1 248 ? -1.733 0.742 19.719 1 96.5 248 ALA B O 1
ATOM 4368 N N . GLN B 1 249 ? -3.4 0.986 21.156 1 97.25 249 GLN B N 1
ATOM 4369 C CA . GLN B 1 249 ? -2.826 0.042 22.109 1 97.25 249 GLN B CA 1
ATOM 4370 C C . GLN B 1 249 ? -3.389 -1.36 21.891 1 97.25 249 GLN B C 1
ATOM 4372 O O . GLN B 1 249 ? -3.865 -1.991 22.844 1 97.25 249 GLN B O 1
ATOM 4377 N N . GLY B 1 250 ? -3.381 -1.773 20.656 1 98.38 250 GLY B N 1
ATOM 4378 C CA . GLY B 1 250 ? -3.947 -3.053 20.266 1 98.38 250 GLY B CA 1
ATOM 4379 C C . GLY B 1 250 ? -5.246 -2.916 19.484 1 98.38 250 GLY B C 1
ATOM 4380 O O . GLY B 1 250 ? -5.844 -1.837 19.453 1 98.38 250 GLY B O 1
ATOM 4381 N N . MET B 1 251 ? -5.613 -4.004 18.891 1 98.69 251 MET B N 1
ATOM 4382 C CA . MET B 1 251 ? -6.785 -4.004 18.031 1 98.69 251 MET B CA 1
ATOM 4383 C C . MET B 1 251 ? -8.062 -3.764 18.828 1 98.69 251 MET B C 1
ATOM 4385 O O . MET B 1 251 ? -8.992 -3.113 18.344 1 98.69 251 MET B O 1
ATOM 4389 N N . ALA B 1 252 ? -8.086 -4.312 20.078 1 98.44 252 ALA B N 1
ATOM 4390 C CA . ALA B 1 252 ? -9.258 -4.078 20.906 1 98.44 252 ALA B CA 1
ATOM 4391 C C . ALA B 1 252 ? -9.516 -2.584 21.078 1 98.44 252 ALA B C 1
ATOM 4393 O O . ALA B 1 252 ? -10.641 -2.111 20.891 1 98.44 252 ALA B O 1
ATOM 4394 N N . GLU B 1 253 ? -8.492 -1.847 21.406 1 98.31 253 GLU B N 1
ATOM 4395 C CA . GLU B 1 253 ? -8.641 -0.403 21.562 1 98.31 253 GLU B CA 1
ATOM 4396 C C . GLU B 1 253 ? -8.945 0.269 20.234 1 98.31 253 GLU B C 1
ATOM 4398 O O . GLU B 1 253 ? -9.719 1.228 20.172 1 98.31 253 GLU B O 1
ATOM 4403 N N . TYR B 1 254 ? -8.305 -0.216 19.188 1 98.38 254 TYR B N 1
ATOM 4404 C CA . TYR B 1 254 ? -8.547 0.33 17.859 1 98.38 254 TYR B CA 1
ATOM 4405 C C . TYR B 1 254 ? -10.031 0.272 17.516 1 98.38 254 TYR B C 1
ATOM 4407 O O . TYR B 1 254 ? -10.602 1.255 17.031 1 98.38 254 TYR B O 1
ATOM 4415 N N . ILE B 1 255 ? -10.602 -0.877 17.719 1 98.62 255 ILE B N 1
ATOM 4416 C CA . ILE B 1 255 ? -12.023 -1.071 17.453 1 98.62 255 ILE B CA 1
ATOM 4417 C C . ILE B 1 255 ? -12.852 -0.118 18.312 1 98.62 255 ILE B C 1
ATOM 4419 O O . ILE B 1 255 ? -13.766 0.54 17.812 1 98.62 255 ILE B O 1
ATOM 4423 N N . ASP B 1 256 ? -12.516 -0.027 19.562 1 97.81 256 ASP B N 1
ATOM 4424 C CA . ASP B 1 256 ? -13.234 0.842 20.484 1 97.81 256 ASP B CA 1
ATOM 4425 C C . ASP B 1 256 ? -13.219 2.291 20 1 97.81 256 ASP B C 1
ATOM 4427 O O . ASP B 1 256 ? -14.234 2.984 20.062 1 97.81 256 ASP B O 1
ATOM 4431 N N . LYS B 1 257 ? -12.141 2.727 19.5 1 96.12 257 LYS B N 1
ATOM 4432 C CA . LYS B 1 257 ? -11.938 4.129 19.141 1 96.12 257 LYS B CA 1
ATOM 4433 C C . LYS B 1 257 ? -12.477 4.438 17.75 1 96.12 257 LYS B C 1
ATOM 4435 O O . LYS B 1 257 ? -13.008 5.523 17.516 1 96.12 257 LYS B O 1
ATOM 4440 N N . TYR B 1 258 ? -12.375 3.445 16.812 1 97.06 258 TYR B N 1
ATOM 4441 C CA . TYR B 1 258 ? -12.461 3.873 15.422 1 97.06 258 TYR B CA 1
ATOM 4442 C C . TYR B 1 258 ? -13.555 3.109 14.688 1 97.06 258 TYR B C 1
ATOM 4444 O O . TYR B 1 258 ? -13.969 3.51 13.594 1 97.06 258 TYR B O 1
ATOM 4452 N N . ALA B 1 259 ? -14.062 1.979 15.234 1 98.31 259 ALA B N 1
ATOM 4453 C CA . ALA B 1 259 ? -14.992 1.119 14.508 1 98.31 259 ALA B CA 1
ATOM 4454 C C . ALA B 1 259 ? -16.219 1.902 14.039 1 98.31 259 ALA B C 1
ATOM 4456 O O . ALA B 1 259 ? -16.656 1.748 12.906 1 98.31 259 ALA B O 1
ATOM 4457 N N . ALA B 1 260 ? -16.766 2.715 14.914 1 97.25 260 ALA B N 1
ATOM 4458 C CA . ALA B 1 260 ? -17.953 3.484 14.578 1 97.25 260 ALA B CA 1
ATOM 4459 C C . ALA B 1 260 ? -17.688 4.43 13.406 1 97.25 260 ALA B C 1
ATOM 4461 O O . ALA B 1 260 ? -18.5 4.543 12.492 1 97.25 260 ALA B O 1
ATOM 4462 N N . GLY B 1 261 ? -16.562 5.191 13.453 1 96.81 261 GLY B N 1
ATOM 4463 C CA . GLY B 1 261 ? -16.188 6.094 12.375 1 96.81 261 GLY B CA 1
ATOM 4464 C C . GLY B 1 261 ? -15.891 5.379 11.07 1 96.81 261 GLY B C 1
ATOM 4465 O O . GLY B 1 261 ? -16.266 5.863 10 1 96.81 261 GLY B O 1
ATOM 4466 N N . ILE B 1 262 ? -15.234 4.211 11.133 1 98.44 262 ILE B N 1
ATOM 4467 C CA . ILE B 1 262 ? -14.945 3.402 9.953 1 98.44 262 ILE B CA 1
ATOM 4468 C C . ILE B 1 262 ? -16.25 2.979 9.281 1 98.44 262 ILE B C 1
ATOM 4470 O O . ILE B 1 262 ? -16.391 3.113 8.062 1 98.44 262 ILE B O 1
ATOM 4474 N N . TYR B 1 263 ? -17.156 2.484 10.094 1 98.5 263 TYR B N 1
ATOM 4475 C CA . TYR B 1 263 ? -18.438 2.02 9.578 1 98.5 263 TYR B CA 1
ATOM 4476 C C . TYR B 1 263 ? -19.219 3.162 8.93 1 98.5 263 TYR B C 1
ATOM 4478 O O . TYR B 1 263 ? -19.75 3.016 7.824 1 98.5 263 TYR B O 1
ATOM 4486 N N . LYS B 1 264 ? -19.266 4.277 9.594 1 97.81 264 LYS B N 1
ATOM 4487 C CA . LYS B 1 264 ? -19.984 5.445 9.094 1 97.81 264 LYS B CA 1
ATOM 4488 C C . LYS B 1 264 ? -19.391 5.93 7.773 1 97.81 264 LYS B C 1
ATOM 4490 O O . LYS B 1 264 ? -20.109 6.18 6.809 1 97.81 264 LYS B O 1
ATOM 4495 N N . THR B 1 265 ? -18.078 6.105 7.715 1 98.12 265 THR B N 1
ATOM 4496 C CA . THR B 1 265 ? -17.391 6.559 6.512 1 98.12 265 THR B CA 1
ATOM 4497 C C . THR B 1 265 ? -17.578 5.566 5.367 1 98.12 265 THR B C 1
ATOM 4499 O O . THR B 1 265 ? -17.828 5.965 4.227 1 98.12 265 THR B O 1
ATOM 4502 N N . SER B 1 266 ? -17.453 4.281 5.672 1 98.44 266 SER B N 1
ATOM 4503 C CA . SER B 1 266 ? -17.625 3.244 4.656 1 98.44 266 SER B CA 1
ATOM 4504 C C . SER B 1 266 ? -19.016 3.293 4.043 1 98.44 266 SER B C 1
ATOM 4506 O O . SER B 1 266 ? -19.188 3.029 2.85 1 98.44 266 SER B O 1
ATOM 4508 N N . ASN B 1 267 ? -20 3.594 4.84 1 97.88 267 ASN B N 1
ATOM 4509 C CA . ASN B 1 267 ? -21.359 3.695 4.348 1 97.88 267 ASN B CA 1
ATOM 4510 C C . ASN B 1 267 ? -21.562 4.93 3.473 1 97.88 267 ASN B C 1
ATOM 4512 O O . ASN B 1 267 ? -22.562 5.047 2.77 1 97.88 267 ASN B O 1
ATOM 4516 N N . ASP B 1 268 ? -20.625 5.844 3.512 1 97.5 268 ASP B N 1
ATOM 4517 C CA . ASP B 1 268 ? -20.672 7.07 2.727 1 97.5 268 ASP B CA 1
ATOM 4518 C C . ASP B 1 268 ? -19.984 6.891 1.378 1 97.5 268 ASP B C 1
ATOM 4520 O O . ASP B 1 268 ? -19.969 7.805 0.548 1 97.5 268 ASP B O 1
ATOM 4524 N N . PHE B 1 269 ? -19.328 5.773 1 1 97.38 269 PHE B N 1
ATOM 4525 C CA . PHE B 1 269 ? -18.547 5.527 -0.209 1 97.38 269 PHE B CA 1
ATOM 4526 C C . PHE B 1 269 ? -19.406 5.746 -1.454 1 97.38 269 PHE B C 1
ATOM 4528 O O . PHE B 1 269 ? -18.922 6.254 -2.465 1 97.38 269 PHE B O 1
ATOM 4535 N N . GLY B 1 270 ? -20.766 5.367 -1.34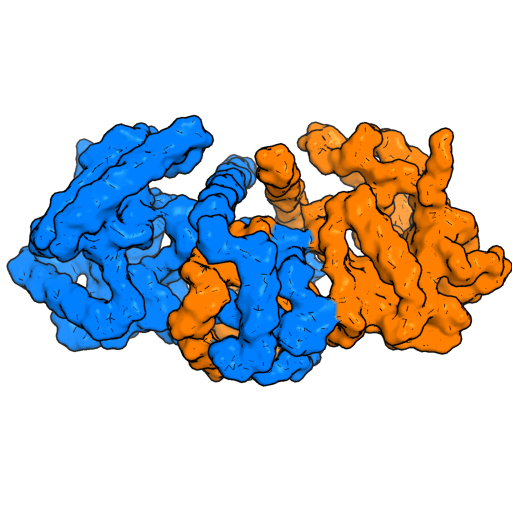3 1 94.31 270 GLY B N 1
ATOM 4536 C CA . GLY B 1 270 ? -21.609 5.367 -2.525 1 94.31 270 GLY B CA 1
ATOM 4537 C C . GLY B 1 270 ? -21.578 4.051 -3.279 1 94.31 270 GLY B C 1
ATOM 4538 O O . GLY B 1 270 ? -21.062 3.053 -2.777 1 94.31 270 GLY B O 1
ATOM 4539 N N . PRO B 1 271 ? -22.078 3.982 -4.453 1 95.69 271 PRO B N 1
ATOM 4540 C CA . PRO B 1 271 ? -22.203 2.734 -5.211 1 95.69 271 PRO B CA 1
ATOM 4541 C C . PRO B 1 271 ? -20.859 2.264 -5.785 1 95.69 271 PRO B C 1
ATOM 4543 O O . PRO B 1 271 ? -19.938 3.068 -5.961 1 95.69 271 PRO B O 1
ATOM 4546 N N . ILE B 1 272 ? -20.734 1.016 -6.074 1 97.75 272 ILE B N 1
ATOM 4547 C CA . ILE B 1 272 ? -19.562 0.458 -6.754 1 97.75 272 ILE B CA 1
ATOM 4548 C C . ILE B 1 272 ? -19.438 1.075 -8.141 1 97.75 272 ILE B C 1
ATOM 4550 O O . ILE B 1 272 ? -20.375 1.013 -8.945 1 97.75 272 ILE B O 1
ATOM 4554 N N . PRO B 1 273 ? -18.328 1.659 -8.398 1 98 273 PRO B N 1
ATOM 4555 C CA . PRO B 1 273 ? -18.172 2.252 -9.734 1 98 273 PRO B CA 1
ATOM 4556 C C . PRO B 1 273 ? -18.031 1.203 -10.836 1 98 273 PRO B C 1
ATOM 4558 O O . PRO B 1 273 ? -17.422 0.156 -10.625 1 98 273 PRO B O 1
ATOM 4561 N N . ASN B 1 274 ? -18.656 1.435 -11.938 1 98.31 274 ASN B N 1
ATOM 4562 C CA . ASN B 1 274 ? -18.406 0.707 -13.18 1 98.31 274 ASN B CA 1
ATOM 4563 C C . ASN B 1 274 ? -17.484 1.491 -14.109 1 98.31 274 ASN B C 1
ATOM 4565 O O . ASN B 1 274 ? -17.938 2.385 -14.828 1 98.31 274 ASN B O 1
ATOM 4569 N N . MET B 1 275 ? -16.234 1.137 -14.164 1 98.5 275 MET B N 1
ATOM 4570 C CA . MET B 1 275 ? -15.195 1.9 -14.844 1 98.5 275 MET B CA 1
ATOM 4571 C C . MET B 1 275 ? -15.5 2.023 -16.328 1 98.5 275 MET B C 1
ATOM 4573 O O . MET B 1 275 ? -15.18 3.037 -16.953 1 98.5 275 MET B O 1
ATOM 4577 N N . ALA B 1 276 ? -16.141 0.993 -16.906 1 98.12 276 ALA B N 1
ATOM 4578 C CA . ALA B 1 276 ? -16.406 0.954 -18.344 1 98.12 276 ALA B CA 1
ATOM 4579 C C . ALA B 1 276 ? -17.484 1.969 -18.719 1 98.12 276 ALA B C 1
ATOM 4581 O O . ALA B 1 276 ? -17.469 2.498 -19.844 1 98.12 276 ALA B O 1
ATOM 4582 N N . THR B 1 277 ? -18.375 2.293 -17.812 1 98 277 THR B N 1
ATOM 4583 C CA . THR B 1 277 ? -19.516 3.145 -18.141 1 98 277 THR B CA 1
ATOM 4584 C C . THR B 1 277 ? -19.469 4.445 -17.359 1 98 277 THR B C 1
ATOM 4586 O O . THR B 1 277 ? -20.359 5.293 -17.484 1 98 277 THR B O 1
ATOM 4589 N N . SER B 1 278 ? -18.469 4.543 -16.516 1 97.56 278 SER B N 1
ATOM 4590 C CA . SER B 1 278 ? -18.328 5.723 -15.672 1 97.56 278 SER B CA 1
ATOM 4591 C C . SER B 1 278 ? -18.156 6.988 -16.516 1 97.56 278 SER B C 1
ATOM 4593 O O . SER B 1 278 ? -17.453 6.977 -17.516 1 97.56 278 SER B O 1
ATOM 4595 N N . GLU B 1 279 ? -18.75 8.117 -16.047 1 96.94 279 GLU B N 1
ATOM 4596 C CA . GLU B 1 279 ? -18.578 9.406 -16.719 1 96.94 279 GLU B CA 1
ATOM 4597 C C . GLU B 1 279 ? -17.156 9.914 -16.562 1 96.94 279 GLU B C 1
ATOM 4599 O O . GLU B 1 279 ? -16.703 10.75 -17.359 1 96.94 279 GLU B O 1
ATOM 4604 N N . ALA B 1 280 ? -16.453 9.414 -15.586 1 97.81 280 ALA B N 1
ATOM 4605 C CA . ALA B 1 280 ? -15.086 9.875 -15.305 1 97.81 280 ALA B CA 1
ATOM 4606 C C . ALA B 1 280 ? -14.07 9.109 -16.141 1 97.81 280 ALA B C 1
ATOM 4608 O O . ALA B 1 280 ? -12.875 9.422 -16.125 1 97.81 280 ALA B O 1
ATOM 4609 N N . LYS B 1 281 ? -14.469 8.062 -16.875 1 98.62 281 LYS B N 1
ATOM 4610 C CA . LYS B 1 281 ? -13.594 7.148 -17.594 1 98.62 281 LYS B CA 1
ATOM 4611 C C . LYS B 1 281 ? -12.602 7.91 -18.469 1 98.62 281 LYS B C 1
ATOM 4613 O O . LYS B 1 281 ? -11.383 7.75 -18.328 1 98.62 281 LYS B O 1
ATOM 4618 N N . ASP B 1 282 ? -13.078 8.828 -19.312 1 98.44 282 ASP B N 1
ATOM 4619 C CA . ASP B 1 282 ? -12.234 9.531 -20.281 1 98.44 282 ASP B CA 1
ATOM 4620 C C . ASP B 1 282 ? -11.258 10.477 -19.578 1 98.44 282 ASP B C 1
ATOM 4622 O O . ASP B 1 282 ? -10.109 10.602 -19.984 1 98.44 282 ASP B O 1
ATOM 4626 N N . GLN B 1 283 ? -11.75 11.164 -18.578 1 98.38 283 GLN B N 1
ATOM 4627 C CA . GLN B 1 283 ? -10.891 12.086 -17.844 1 98.38 283 GLN B CA 1
ATOM 4628 C C . GLN B 1 283 ? -9.758 11.336 -17.141 1 98.38 283 GLN B C 1
ATOM 4630 O O . GLN B 1 283 ? -8.617 11.805 -17.125 1 98.38 283 GLN B O 1
ATOM 4635 N N . ILE B 1 284 ? -10.055 10.211 -16.531 1 98.75 284 ILE B N 1
ATOM 4636 C CA . ILE B 1 284 ? -9.055 9.414 -15.828 1 98.75 284 ILE B CA 1
ATOM 4637 C C . ILE B 1 284 ? -8.031 8.883 -16.828 1 98.75 284 ILE B C 1
ATOM 4639 O O . ILE B 1 284 ? -6.82 8.953 -16.578 1 98.75 284 ILE B O 1
ATOM 4643 N N . ILE B 1 285 ? -8.477 8.352 -18.016 1 98.81 285 ILE B N 1
ATOM 4644 C CA . ILE B 1 285 ? -7.582 7.887 -19.062 1 98.81 285 ILE B CA 1
ATOM 4645 C C . ILE B 1 285 ? -6.656 9.023 -19.5 1 98.81 285 ILE B C 1
ATOM 4647 O O . ILE B 1 285 ? -5.441 8.836 -19.594 1 98.81 285 ILE B O 1
ATOM 4651 N N . SER B 1 286 ? -7.258 10.219 -19.703 1 98.75 286 SER B N 1
ATOM 4652 C CA . SER B 1 286 ? -6.5 11.383 -20.156 1 98.75 286 SER B CA 1
ATOM 4653 C C . SER B 1 286 ? -5.449 11.797 -19.125 1 98.75 286 SER B C 1
ATOM 4655 O O . SER B 1 286 ? -4.316 12.117 -19.5 1 98.75 286 SER B O 1
ATOM 4657 N N . GLN B 1 287 ? -5.832 11.828 -17.891 1 98.81 287 GLN B N 1
ATOM 4658 C CA . GLN B 1 287 ? -4.906 12.227 -16.844 1 98.81 287 GLN B CA 1
ATOM 4659 C C . GLN B 1 287 ? -3.762 11.227 -16.703 1 98.81 287 GLN B C 1
ATOM 4661 O O . GLN B 1 287 ? -2.613 11.617 -16.484 1 98.81 287 GLN B O 1
ATOM 4666 N N . LEU B 1 288 ? -4.047 9.938 -16.812 1 98.88 288 LEU B N 1
ATOM 4667 C CA . LEU B 1 288 ? -3.01 8.914 -16.75 1 98.88 288 LEU B CA 1
ATOM 4668 C C . LEU B 1 288 ? -2.068 9.008 -17.938 1 98.88 288 LEU B C 1
ATOM 4670 O O . LEU B 1 288 ? -0.854 8.852 -17.797 1 98.88 288 LEU B O 1
ATOM 4674 N N . GLU B 1 289 ? -2.621 9.234 -19.141 1 98.56 289 GLU B N 1
ATOM 4675 C CA . GLU B 1 289 ? -1.803 9.414 -20.344 1 98.56 289 GLU B CA 1
ATOM 4676 C C . GLU B 1 289 ? -0.867 10.609 -20.203 1 98.56 289 GLU B C 1
ATOM 4678 O O . GLU B 1 289 ? 0.255 10.586 -20.703 1 98.56 289 GLU B O 1
ATOM 4683 N N . ALA B 1 290 ? -1.401 11.68 -19.562 1 98.44 290 ALA B N 1
ATOM 4684 C CA . ALA B 1 290 ? -0.579 12.859 -19.328 1 98.44 290 ALA B CA 1
ATOM 4685 C C . ALA B 1 290 ? 0.561 12.555 -18.359 1 98.44 290 ALA B C 1
ATOM 4687 O O . ALA B 1 290 ? 1.662 13.094 -18.5 1 98.44 290 ALA B O 1
ATOM 4688 N N . MET B 1 291 ? 0.307 11.711 -17.406 1 97.94 291 MET B N 1
ATOM 4689 C CA . MET B 1 291 ? 1.303 11.336 -16.406 1 97.94 291 MET B CA 1
ATOM 4690 C C . MET B 1 291 ? 2.34 10.391 -17 1 97.94 291 MET B C 1
ATOM 4692 O O . MET B 1 291 ? 3.543 10.594 -16.828 1 97.94 291 MET B O 1
ATOM 4696 N N . VAL B 1 292 ? 1.854 9.312 -17.656 1 98.31 292 VAL B N 1
ATOM 4697 C CA . VAL B 1 292 ? 2.686 8.297 -18.297 1 98.31 292 VAL B CA 1
ATOM 4698 C C . VAL B 1 292 ? 2.129 7.965 -19.688 1 98.31 292 VAL B C 1
ATOM 4700 O O . VAL B 1 292 ? 1.3 7.062 -19.828 1 98.31 292 VAL B O 1
ATOM 4703 N N . PRO B 1 293 ? 2.654 8.641 -20.656 1 98.38 293 PRO B N 1
ATOM 4704 C CA . PRO B 1 293 ? 2.189 8.32 -22.016 1 98.38 293 PRO B CA 1
ATOM 4705 C C . PRO B 1 293 ? 2.379 6.848 -22.359 1 98.38 293 PRO B C 1
ATOM 4707 O O . PRO B 1 293 ? 3.373 6.238 -21.969 1 98.38 293 PRO B O 1
ATOM 4710 N N . THR B 1 294 ? 1.423 6.27 -23.141 1 97.81 294 THR B N 1
ATOM 4711 C CA . THR B 1 294 ? 1.436 4.852 -23.484 1 97.81 294 THR B CA 1
ATOM 4712 C C . THR B 1 294 ? 2.75 4.473 -24.172 1 97.81 294 THR B C 1
ATOM 4714 O O . THR B 1 294 ? 3.244 3.355 -23.984 1 97.81 294 THR B O 1
ATOM 4717 N N . LYS B 1 295 ? 3.352 5.355 -24.922 1 97.56 295 LYS B N 1
ATOM 4718 C CA . LYS B 1 295 ? 4.613 5.094 -25.609 1 97.56 295 LYS B CA 1
ATOM 4719 C C . LYS B 1 295 ? 5.754 4.914 -24.609 1 97.56 295 LYS B C 1
ATOM 4721 O O . LYS B 1 295 ? 6.816 4.398 -24.969 1 97.56 295 LYS B O 1
ATOM 4726 N N . ASP B 1 296 ? 5.602 5.379 -23.359 1 98 296 ASP B N 1
ATOM 4727 C CA . ASP B 1 296 ? 6.664 5.363 -22.359 1 98 296 ASP B CA 1
ATOM 4728 C C . ASP B 1 296 ? 6.402 4.305 -21.297 1 98 296 ASP B C 1
ATOM 4730 O O . ASP B 1 296 ? 7.074 4.277 -20.266 1 98 296 ASP B O 1
ATOM 4734 N N . LEU B 1 297 ? 5.414 3.449 -21.469 1 98.06 297 LEU B N 1
ATOM 4735 C CA . LEU B 1 297 ? 5.027 2.461 -20.469 1 98.06 297 LEU B CA 1
ATOM 4736 C C . LEU B 1 297 ? 6.203 1.567 -20.094 1 98.06 297 LEU B C 1
ATOM 4738 O O . LEU B 1 297 ? 6.434 1.292 -18.922 1 98.06 297 LEU B O 1
ATOM 4742 N N . ASP B 1 298 ? 6.949 1.12 -21.062 1 95.75 298 ASP B N 1
ATOM 4743 C CA . ASP B 1 298 ? 8.055 0.2 -20.812 1 95.75 298 ASP B CA 1
ATOM 4744 C C . ASP B 1 298 ? 9.133 0.862 -19.953 1 95.75 298 ASP B C 1
ATOM 4746 O O . ASP B 1 298 ? 9.719 0.224 -19.078 1 95.75 298 ASP B O 1
ATOM 4750 N N . GLN B 1 299 ? 9.438 2.082 -20.297 1 96.69 299 GLN B N 1
ATOM 4751 C CA . GLN B 1 299 ? 10.406 2.822 -19.5 1 96.69 299 GLN B CA 1
ATOM 4752 C C . GLN B 1 299 ? 9.953 2.934 -18.047 1 96.69 299 GLN B C 1
ATOM 4754 O O . GLN B 1 299 ? 10.75 2.758 -17.125 1 96.69 299 GLN B O 1
ATOM 4759 N N . ARG B 1 300 ? 8.664 3.266 -17.812 1 97.44 300 ARG B N 1
ATOM 4760 C CA . ARG B 1 300 ? 8.125 3.404 -16.469 1 97.44 300 ARG B CA 1
ATOM 4761 C C . ARG B 1 300 ? 8.094 2.059 -15.75 1 97.44 300 ARG B C 1
ATOM 4763 O O . ARG B 1 300 ? 8.305 1.991 -14.539 1 97.44 300 ARG B O 1
ATOM 4770 N N . ARG B 1 301 ? 7.887 0.974 -16.5 1 96.38 301 ARG B N 1
ATOM 4771 C CA . ARG B 1 301 ? 7.938 -0.368 -15.93 1 96.38 301 ARG B CA 1
ATOM 4772 C C . ARG B 1 301 ? 9.352 -0.713 -15.477 1 96.38 301 ARG B C 1
ATOM 4774 O O . ARG B 1 301 ? 9.539 -1.361 -14.438 1 96.38 301 ARG B O 1
ATOM 4781 N N . ARG B 1 302 ? 10.336 -0.325 -16.203 1 93.25 302 ARG B N 1
ATOM 4782 C CA . ARG B 1 302 ? 11.719 -0.549 -15.805 1 93.25 302 ARG B CA 1
ATOM 4783 C C . ARG B 1 302 ? 12.039 0.182 -14.5 1 93.25 302 ARG B C 1
ATOM 4785 O O . ARG B 1 302 ? 12.758 -0.346 -13.648 1 93.25 302 ARG B O 1
ATOM 4792 N N . PHE B 1 303 ? 11.562 1.421 -14.391 1 95.69 303 PHE B N 1
ATOM 4793 C CA . PHE B 1 303 ? 11.719 2.146 -13.141 1 95.69 303 PHE B CA 1
ATOM 4794 C C . PHE B 1 303 ? 11.094 1.37 -11.984 1 95.69 303 PHE B C 1
ATOM 4796 O O . PHE B 1 303 ? 11.703 1.22 -10.93 1 95.69 303 PHE B O 1
ATOM 4803 N N . ARG B 1 304 ? 9.82 0.924 -12.211 1 96.62 304 ARG B N 1
ATOM 4804 C CA . ARG B 1 304 ? 9.117 0.134 -11.203 1 96.62 304 ARG B CA 1
ATOM 4805 C C . ARG B 1 304 ? 9.953 -1.057 -10.758 1 96.62 304 ARG B C 1
ATOM 4807 O O . ARG B 1 304 ? 10.102 -1.309 -9.555 1 96.62 304 ARG B O 1
ATOM 4814 N N . ASP B 1 305 ? 10.461 -1.804 -11.703 1 94.06 305 ASP B N 1
ATOM 4815 C CA . ASP B 1 305 ? 11.234 -3.01 -11.398 1 94.06 305 ASP B CA 1
ATOM 4816 C C . ASP B 1 305 ? 12.492 -2.674 -10.602 1 94.06 305 ASP B C 1
ATOM 4818 O O . ASP B 1 305 ? 12.852 -3.395 -9.672 1 94.06 305 ASP B O 1
ATOM 4822 N N . ARG B 1 306 ? 13.148 -1.6 -10.969 1 93.44 306 ARG B N 1
ATOM 4823 C CA . ARG B 1 306 ? 14.32 -1.151 -10.227 1 93.44 306 ARG B CA 1
ATOM 4824 C C . ARG B 1 306 ? 13.961 -0.791 -8.789 1 93.44 306 ARG B C 1
ATOM 4826 O O . ARG B 1 306 ? 14.695 -1.119 -7.855 1 93.44 306 ARG B O 1
ATOM 4833 N N . ALA B 1 307 ? 12.859 -0.066 -8.648 1 96.56 307 ALA B N 1
ATOM 4834 C CA . ALA B 1 307 ? 12.391 0.336 -7.32 1 96.56 307 ALA B CA 1
ATOM 4835 C C . ALA B 1 307 ? 12.062 -0.881 -6.461 1 96.56 307 ALA B C 1
ATOM 4837 O O . ALA B 1 307 ? 12.414 -0.926 -5.277 1 96.56 307 ALA B O 1
ATOM 4838 N N . LEU B 1 308 ? 11.406 -1.843 -7.074 1 96.5 308 LEU B N 1
ATOM 4839 C CA . LEU B 1 308 ? 11.023 -3.055 -6.355 1 96.5 308 LEU B CA 1
ATOM 4840 C C . LEU B 1 308 ? 12.258 -3.854 -5.945 1 96.5 308 LEU B C 1
ATOM 4842 O O . LEU B 1 308 ? 12.281 -4.453 -4.867 1 96.5 308 LEU B O 1
ATOM 4846 N N . ARG B 1 309 ? 13.258 -3.889 -6.785 1 92.5 309 ARG B N 1
ATOM 4847 C CA . ARG B 1 309 ? 14.516 -4.551 -6.453 1 92.5 309 ARG B CA 1
ATOM 4848 C C . ARG B 1 309 ? 15.172 -3.904 -5.238 1 92.5 309 ARG B C 1
ATOM 4850 O O . ARG B 1 309 ? 15.648 -4.598 -4.336 1 92.5 309 ARG B O 1
ATOM 4857 N N . ALA B 1 310 ? 15.203 -2.602 -5.27 1 94 310 ALA B N 1
ATOM 4858 C CA . ALA B 1 310 ? 15.781 -1.864 -4.152 1 94 310 ALA B CA 1
ATOM 4859 C C . ALA B 1 310 ? 15.016 -2.137 -2.859 1 94 310 ALA B C 1
ATOM 4861 O O . ALA B 1 310 ? 15.617 -2.316 -1.8 1 94 310 ALA B O 1
ATOM 4862 N N . LEU B 1 311 ? 13.703 -2.162 -2.936 1 96 311 LEU B N 1
ATOM 4863 C CA . LEU B 1 311 ? 12.867 -2.434 -1.768 1 96 311 LEU B CA 1
ATOM 4864 C C . LEU B 1 311 ? 13.125 -3.842 -1.238 1 96 311 LEU B C 1
ATOM 4866 O O . LEU B 1 311 ? 13.195 -4.047 -0.025 1 96 311 LEU B O 1
ATOM 4870 N N . SER B 1 312 ? 13.211 -4.797 -2.162 1 92.94 312 SER B N 1
ATOM 4871 C CA . SER B 1 312 ? 13.461 -6.18 -1.768 1 92.94 312 SER B CA 1
ATOM 4872 C C . SER B 1 312 ? 14.773 -6.305 -0.994 1 92.94 312 SER B C 1
ATOM 4874 O O . SER B 1 312 ? 14.859 -7.074 -0.035 1 92.94 312 SER B O 1
ATOM 4876 N N . LYS B 1 313 ? 15.773 -5.609 -1.434 1 90.69 313 LYS B N 1
ATOM 4877 C CA . LYS B 1 313 ? 17.062 -5.633 -0.752 1 90.69 313 LYS B CA 1
ATOM 4878 C C . LYS B 1 313 ? 16.938 -5.137 0.686 1 90.69 313 LYS B C 1
ATOM 4880 O O . LYS B 1 313 ? 17.484 -5.746 1.608 1 90.69 313 LYS B O 1
ATOM 4885 N N . ILE B 1 314 ? 16.219 -4.055 0.872 1 92.88 314 ILE B N 1
ATOM 4886 C CA . ILE B 1 314 ? 16.047 -3.473 2.199 1 92.88 314 ILE B CA 1
ATOM 4887 C C . ILE B 1 314 ? 15.242 -4.43 3.08 1 92.88 314 ILE B C 1
ATOM 4889 O O . ILE B 1 314 ? 15.539 -4.586 4.266 1 92.88 314 ILE B O 1
ATOM 4893 N N . LYS B 1 315 ? 14.219 -5.043 2.549 1 94.38 315 LYS B N 1
ATOM 4894 C CA . LYS B 1 315 ? 13.406 -5.984 3.309 1 94.38 315 LYS B CA 1
ATOM 4895 C C . LYS B 1 315 ? 14.234 -7.176 3.773 1 94.38 315 LYS B C 1
ATOM 4897 O O . LYS B 1 315 ? 14.086 -7.641 4.906 1 94.38 315 LYS B O 1
ATOM 4902 N N . ASN B 1 316 ? 15.117 -7.656 2.898 1 90.25 316 ASN B N 1
ATOM 4903 C CA . ASN B 1 316 ? 15.992 -8.766 3.256 1 90.25 316 ASN B CA 1
ATOM 4904 C C . ASN B 1 316 ? 16.984 -8.375 4.352 1 90.25 316 ASN B C 1
ATOM 4906 O O . ASN B 1 316 ? 17.266 -9.164 5.25 1 90.25 316 ASN B O 1
ATOM 4910 N N . GLU B 1 317 ? 17.484 -7.141 4.254 1 90.94 317 GLU B N 1
ATOM 4911 C CA . GLU B 1 317 ? 18.422 -6.641 5.258 1 90.94 317 GLU B CA 1
ATOM 4912 C C . GLU B 1 317 ? 17.75 -6.504 6.621 1 90.94 317 GLU B C 1
ATOM 4914 O O . GLU B 1 317 ? 18.344 -6.84 7.648 1 90.94 317 GLU B O 1
ATOM 4919 N N . LEU B 1 318 ? 16.562 -5.996 6.648 1 92.06 318 LEU B N 1
ATOM 4920 C CA . LEU B 1 318 ? 15.836 -5.793 7.895 1 92.06 318 LEU B CA 1
ATOM 4921 C C . LEU B 1 318 ? 15.445 -7.125 8.523 1 92.06 318 LEU B C 1
ATOM 4923 O O . LEU B 1 318 ? 15.367 -7.242 9.75 1 92.06 318 LEU B O 1
ATOM 4927 N N . ALA B 1 319 ? 15.133 -8.203 7.758 1 87.19 319 ALA B N 1
ATOM 4928 C CA . ALA B 1 319 ? 14.75 -9.523 8.25 1 87.19 319 ALA B CA 1
ATOM 4929 C C . ALA B 1 319 ? 15.93 -10.234 8.898 1 87.19 319 ALA B C 1
ATOM 4931 O O . ALA B 1 319 ? 15.75 -11.094 9.766 1 87.19 319 ALA B O 1
ATOM 4932 N N . SER B 1 320 ? 17.109 -9.914 8.477 1 79.44 320 SER B N 1
ATOM 4933 C CA . SER B 1 320 ? 18.312 -10.547 8.992 1 79.44 320 SER B CA 1
ATOM 4934 C C . SER B 1 320 ? 18.75 -9.938 10.32 1 79.44 320 SER B C 1
ATOM 4936 O O . SER B 1 320 ? 19.562 -10.508 11.039 1 79.44 320 SER B O 1
ATOM 4938 N N . GLU B 1 321 ? 18.328 -8.828 10.766 1 71 321 GLU B N 1
ATOM 4939 C CA . GLU B 1 321 ? 18.656 -8.195 12.039 1 71 321 GLU B CA 1
ATOM 4940 C C . GLU B 1 321 ? 17.828 -8.797 13.18 1 71 321 GLU B C 1
ATOM 4942 O O . GLU B 1 321 ? 18.328 -8.922 14.305 1 71 321 GLU B O 1
#

Organism: NCBI:txid399045

Foldseek 3Di:
DPQPWAEEEEDLPQQSLLVLQLLLQLPHQYEYEDQDPVSQVVSLVVSLVVQVVCVVVVLRHHDDHSVSSSVSYYYDNDPLVRPVRHQEYEYEDDQDLVVLLVVVLVVLVSCVVNVCLPRHAYEYQHQFDFLCSRLPPRPSSLRYWYFHADPVCNQAQETETAHAPSHDPCSSVVVVVSSVSSPHDYDYDPHDDGRGDVRVVVLVLVQLLVLCCLVVNDNNVVSVCCQVVHVVVVPLQPPPQVVLQVVDVGPVVSCVVPVVVVVVVVVVSDDGDDLVPRPCNVVNVVVVCVVPNPVCVVVVVVVVSVVSSVSSVVNVVVVVD/DPQPWAEEEEDLPQQSLLVLQLLLQAPHQYEYEDQDPVSQVVSLVVSLVVQVVCVVVVLRHHDDHSVSSSVSYYYDNDPLVRPVRHQEYEYDDDQDLVVLLVVVLVVLVSCVVNVCLPRHAYEYQHQFDFLCSRLPPRPSSLRYWYFHADPVCNQAQETETAHAPSHDPCSSVVVCVSSVSSPHDYDYDPHDDGRGDVRVVVLVLVQLLVLCCLVVNDNNVVSVCCQVVHVVVVPLQDPPQVVLQVVDVGPVVSCVPPVVVVVVVVVVSDDGDDLVPRPCNVVNVVVVCVVPNPVCVVVVVVVVSVVSSVSSVVNVVVVVD

Sequence (642 aa):
MSSKGKIGIMGSGLIGRSWAMLFASVGYPVQLFDVSDEQLKKALEDIANQMKSLEADGTLRGSLSAERQLSLISTSKSLEETVSDAWYVQECVPESLDVKKEAFKKLDDVVESLGIGNKVILASSSSTIASSLFSEGLKHKARVLIAHPVNPPYYVPLVEIVPTSWTDAEVISGTKNLMLEIGQAPVVLRKEVMGFALNRIQYAILNECWRLVSDGILDVKEVDVVMSEGLGMRYAFLGPLETAHLNAQGMAEYIDKYAAGIYKTSNDFGPIPNMATSEAKDQIISQLEAMVPTKDLDQRRRFRDRALRALSKIKNELASEMSSKGKIGIMGSGLIGRSWAMLFASVGYPVQLFDVSDEQLKKALEDIANQMKSLEADGTLRGSLSAERQLSLISTSKSLEETVSDAWYVQECVPESLDVKKEAFKKLDDVVESLGIGNKVILASSSSTIASSLFSEGLKHKARVLIAHPVNPPYYVPLVEIVPTSWTDAEVISGTKNLMLEIGQAPVVLRKEVMGFALNRIQYAILNECWRLVSDGILDVKEVDVVMSEGLGMRYAFLGPLETAHLNAQGMAEYIDKYAAGIYKTSNDFGPIPNMATSEAKDQIISQLEAMVPTKDLDQRRRFRDRALRALSKIKNELASE

Radius of gyration: 26.69 Å; Cα contacts (8 Å, |Δi|>4): 1180; chains: 2; bounding box: 48×85×64 Å

Solvent-accessible surface area (backbone atoms only — not comparable to full-atom values): 32910 Å² total; per-residue (Å²): 128,83,77,83,49,32,34,15,28,41,21,45,46,74,66,26,45,32,51,48,54,39,44,16,26,70,64,27,38,30,27,34,20,38,96,42,68,65,49,47,53,49,34,54,52,49,50,52,53,49,37,47,52,28,45,75,68,71,64,48,64,59,88,57,51,47,68,59,29,50,72,29,52,47,74,40,80,40,64,60,65,32,50,56,77,24,44,34,32,41,38,37,61,70,98,39,70,70,56,43,29,52,52,45,48,52,48,44,51,43,34,56,74,70,68,40,58,89,58,32,33,44,30,29,43,49,75,63,64,60,48,60,81,40,35,64,89,48,90,50,34,40,30,36,29,24,48,19,63,36,93,56,48,78,61,30,35,23,26,45,32,34,39,48,95,62,32,41,68,66,46,54,52,51,50,45,51,50,35,46,68,50,65,33,49,62,34,69,38,71,48,78,52,76,29,53,64,60,49,44,38,50,43,36,36,47,43,46,52,49,48,38,38,60,71,58,33,32,53,66,71,45,50,20,39,45,27,23,36,32,56,12,50,55,19,35,74,33,15,68,64,58,47,46,23,63,74,39,84,21,42,66,49,30,37,73,74,38,24,68,60,47,38,55,40,60,71,63,69,67,76,85,60,47,57,75,76,38,89,42,39,65,59,53,39,50,50,47,38,71,73,53,38,62,90,46,41,68,63,54,48,51,52,49,53,53,51,37,48,54,50,48,52,52,53,54,56,62,70,72,109,128,86,76,84,50,33,34,14,29,41,22,44,46,74,67,25,44,33,51,48,52,39,44,17,26,69,65,27,38,30,27,34,21,37,95,43,69,66,49,48,54,49,35,54,52,50,50,51,52,49,37,49,52,28,45,74,68,71,64,48,62,60,88,59,52,47,67,58,29,51,71,30,53,48,72,40,79,40,63,59,65,32,50,56,76,23,43,36,34,42,37,37,63,70,96,38,70,69,57,42,30,53,52,45,50,52,49,43,51,44,34,55,74,70,69,42,60,91,57,33,34,43,30,29,45,49,75,61,64,60,48,60,80,40,33,65,86,47,90,52,32,37,28,36,30,27,49,19,64,39,92,56,50,78,62,30,37,20,25,44,32,34,40,47,97,62,33,40,68,65,48,54,53,50,49,45,50,51,35,46,68,53,65,33,48,63,35,68,38,71,48,78,52,73,28,54,63,60,50,43,40,50,44,36,36,48,41,46,53,48,48,38,38,61,70,58,34,33,55,68,70,45,52,18,39,45,27,24,36,32,56,11,50,55,20,36,74,33,15,68,65,59,47,46,22,63,75,37,84,22,43,66,50,29,36,73,73,39,24,68,60,48,38,54,40,59,71,63,68,68,75,85,61,46,57,75,75,38,89,42,39,64,59,52,38,51,51,46,40,70,75,53,38,64,93,46,43,66,61,53,47,51,50,50,53,52,52,36,48,54,50,48,52,52,53,53,55,62,72,72,108